Protein AF-A0A0F7ZHA4-F1 (afdb_monomer)

Foldseek 3Di:
DFDWAKEKQFAAAADALPQVVLLVVLVVSVVVCVVVVHPYYDAAFPSRHDDDQVDVSNVVSQQCVQCSLCVVLVHDDDDGHDFDFRKDWDQDPNRDIDIDGDDDPVVRHDDDPPDAFACDPPLETEDEAVVLVDCVNVVSSVLNVHAEYEYRHAQFLCPVDPVQCVVPSNSSVVCVQVSLQVSCLVSLHKYFYHYYAAEQPDDQRADPVRTHFAGQGFIQGHPVGTDQTDGRYGDMGIDTHRSVSSVVSDDPPQVVLQVSLLVVLVVVLVVQVQVCLQVVPLVSNLLQADQFAWEAEPVVRDIFTGSVRVSVVSNVVCVQFVAKGWPDKDWPDDDSFKTKMKTWIKTAGCAQDVVQPDGHRDIWIKIKIKIFTKDFQAPDDQRSDDDPSSSSRIHTRYIYMYMDTDD

Secondary structure (DSSP, 8-state):
-PPEEEEEEEEB---TT-HHHHHHHHHHHHHHHHHTT-SEEE--TTTTT---TTSHHHHHHHHHHHHHHHHHTT----SPPPSS--EEEEE-TT--EEEEE----TTTS---TT------BTTEEE--GGGGG-HHHHHHHHHTT-SEEEEEE--BTTTTHHHHHHH-TTHHHHHHHHHHHHHHHHHTSEEEEEEB-B-TT-SSSB-TTSPBB----EEEETTTEEES---SBSEEEEEEEEHHHHHHTSS-HHHHHHHHHHHHHHHHHHHHHHHHHHHT-HHHHHTTEEEEEEEEETTTTEEEESHHHHHHHHHHHHHH-TT-EEEEEEEEEE-SSEEEEEEEEEE--SS-BGGGTB-TTS-EEEEEEEEEEEEE-SSSS--S--SHHHHHTEEEEEEEEEEEE--

Sequence (407 aa):
MSPQRKIALIQFYTEAGRLEHNFARASSFIRQAAAQGAQLAVLPEYHLSGWEPATPALHVAAHGSALYLEKYRGRRRRKPPPPLANVAYFIGPDGQLLENLWHSERPHLAADVSTPHAAPWSRMAMLVCWDLAFPEAFRELIAGRARLIVVPARWRASDSGAEGSAVGPDCEALFLDSVCVARAFENTCAIVLVNAAASAGSLDATDAQGNKYVGLSQVVIPRQGALGKLGQREGMSVVAVDMGAVEDARPPCKSWSRLENIQHLIQIRNSRLKEASEARDVDALMKWQAADTTFADKVNGTVVSGWDAVRDYYAKIYLAIPTFRILQSETTGYTPEFVVGEFECEAVPGADMPQWGVKKGDVLRMKAVSMFWWRWEGKGEWTGALDDEAVSGWKIYRERAYTMPGL

Structure (mmCIF, N/CA/C/O backbone):
data_AF-A0A0F7ZHA4-F1
#
_entry.id   AF-A0A0F7ZHA4-F1
#
loop_
_atom_site.group_PDB
_atom_site.id
_atom_site.type_symbol
_atom_site.label_atom_id
_atom_site.label_alt_id
_atom_site.label_comp_id
_atom_site.label_asym_id
_atom_site.label_entity_id
_atom_site.label_seq_id
_atom_site.pdbx_PDB_ins_code
_atom_site.Cartn_x
_atom_site.Cartn_y
_atom_site.Cartn_z
_atom_site.occupancy
_atom_site.B_iso_or_equiv
_atom_site.auth_seq_id
_atom_site.auth_comp_id
_atom_site.auth_asym_id
_atom_site.auth_atom_id
_atom_site.pdbx_PDB_model_num
ATOM 1 N N . MET A 1 1 ? -26.753 -7.112 -8.357 1.00 48.88 1 MET A N 1
ATOM 2 C CA . MET A 1 1 ? -26.059 -6.358 -7.293 1.00 48.88 1 MET A CA 1
ATOM 3 C C . MET A 1 1 ? -24.871 -7.189 -6.858 1.00 48.88 1 MET A C 1
ATOM 5 O O . MET A 1 1 ? -25.055 -8.379 -6.620 1.00 48.88 1 MET A O 1
ATOM 9 N N . SER A 1 2 ? -23.674 -6.608 -6.840 1.00 57.28 2 SER A N 1
ATOM 10 C CA . SER A 1 2 ? -22.481 -7.283 -6.324 1.00 57.28 2 SER A CA 1
ATOM 11 C C . SER A 1 2 ? -22.671 -7.627 -4.839 1.00 57.28 2 SER A C 1
ATOM 13 O O . SER A 1 2 ? -23.419 -6.933 -4.144 1.00 57.28 2 SER A O 1
ATOM 15 N N . PRO A 1 3 ? -22.070 -8.718 -4.335 1.00 65.88 3 PRO A N 1
ATOM 16 C CA . PRO A 1 3 ? -22.245 -9.114 -2.944 1.00 65.88 3 PRO A CA 1
ATOM 17 C C . PRO A 1 3 ? -21.660 -8.044 -2.014 1.00 65.88 3 PRO A C 1
ATOM 19 O O . PRO A 1 3 ? -20.456 -7.781 -2.033 1.00 65.88 3 PRO A O 1
ATOM 22 N N . GLN A 1 4 ? -22.520 -7.438 -1.192 1.00 84.56 4 GLN A N 1
ATOM 23 C CA . GLN A 1 4 ? -22.099 -6.517 -0.141 1.00 84.56 4 GLN A CA 1
ATOM 24 C C . GLN A 1 4 ? -21.326 -7.275 0.939 1.00 84.56 4 GLN A C 1
ATOM 26 O O . GLN A 1 4 ? -21.753 -8.344 1.383 1.00 84.56 4 GLN A O 1
ATOM 31 N N . ARG A 1 5 ? -20.208 -6.700 1.389 1.00 88.00 5 ARG A N 1
ATOM 32 C CA . ARG A 1 5 ? -19.462 -7.175 2.553 1.00 88.00 5 ARG A CA 1
ATOM 33 C C . ARG A 1 5 ? -19.783 -6.331 3.773 1.00 88.00 5 ARG A C 1
ATOM 35 O O . ARG A 1 5 ? -19.733 -5.111 3.691 1.00 88.00 5 ARG A O 1
ATOM 42 N N . LYS A 1 6 ? -20.076 -6.954 4.913 1.00 94.00 6 LYS A N 1
ATOM 43 C CA . LYS A 1 6 ? -20.265 -6.227 6.179 1.00 94.00 6 LYS A CA 1
ATOM 44 C C . LYS A 1 6 ? -18.964 -6.192 6.975 1.00 94.00 6 LYS A C 1
ATOM 46 O O . LYS A 1 6 ? -18.441 -7.248 7.330 1.00 94.00 6 LYS A O 1
ATOM 51 N N . ILE A 1 7 ? -18.467 -4.996 7.271 1.00 95.94 7 ILE A N 1
ATOM 52 C CA . ILE A 1 7 ? -17.207 -4.768 7.988 1.00 95.94 7 ILE A CA 1
ATOM 53 C C . ILE A 1 7 ? -17.499 -4.037 9.295 1.00 95.94 7 ILE A C 1
ATOM 55 O O . ILE A 1 7 ? -18.123 -2.980 9.282 1.00 95.94 7 ILE A O 1
ATOM 59 N N . ALA A 1 8 ? -17.050 -4.591 10.415 1.00 98.12 8 ALA A N 1
ATOM 60 C CA . ALA A 1 8 ? -17.148 -3.979 11.728 1.00 98.12 8 ALA A CA 1
ATOM 61 C C . ALA A 1 8 ? -15.870 -3.205 12.066 1.00 98.12 8 ALA A C 1
ATOM 63 O O . ALA A 1 8 ? -14.786 -3.782 12.184 1.00 98.12 8 ALA A O 1
ATOM 64 N N . LEU A 1 9 ? -16.036 -1.899 12.247 1.00 98.44 9 LEU A N 1
ATOM 65 C CA . LEU A 1 9 ? -15.036 -0.973 12.757 1.00 98.44 9 LEU A CA 1
ATOM 66 C C . LEU A 1 9 ? -15.156 -0.944 14.282 1.00 98.44 9 LEU A C 1
ATOM 68 O O . LEU A 1 9 ? -16.107 -0.349 14.791 1.00 98.44 9 LEU A O 1
ATOM 72 N N . ILE A 1 10 ? -14.255 -1.605 15.012 1.00 98.38 10 ILE A N 1
ATOM 73 C CA . ILE A 1 10 ? -14.278 -1.614 16.482 1.00 98.38 10 ILE A CA 1
ATOM 74 C C . ILE A 1 10 ? -13.288 -0.565 16.977 1.00 98.38 10 ILE A C 1
ATOM 76 O O . ILE A 1 10 ? -12.121 -0.852 17.217 1.00 98.38 10 ILE A O 1
ATOM 80 N N . GLN A 1 11 ? -13.758 0.667 17.119 1.00 98.19 11 GLN A N 1
ATOM 81 C CA . GLN A 1 11 ? -12.970 1.756 17.673 1.00 98.19 11 GLN A CA 1
ATOM 82 C C . GLN A 1 11 ? -12.902 1.606 19.195 1.00 98.19 11 GLN A C 1
ATOM 84 O O . GLN A 1 11 ? -13.936 1.646 19.856 1.00 98.19 11 GLN A O 1
ATOM 89 N N . PHE A 1 12 ? -11.706 1.425 19.755 1.00 97.50 12 PHE A N 1
ATOM 90 C CA . PHE A 1 12 ? -11.552 0.839 21.092 1.00 97.50 12 PHE A CA 1
ATOM 91 C C . PHE A 1 12 ? -10.685 1.692 22.026 1.00 97.50 12 PHE A C 1
ATOM 93 O O . PHE A 1 12 ? -9.615 2.162 21.631 1.00 97.50 12 PHE A O 1
ATOM 100 N N . TYR A 1 13 ? -11.126 1.853 23.278 1.00 95.75 13 TYR A N 1
ATOM 101 C CA . TYR A 1 13 ? -10.310 2.411 24.356 1.00 95.75 13 TYR A CA 1
ATOM 102 C C . TYR A 1 13 ? -9.614 1.290 25.122 1.00 95.75 13 TYR A C 1
ATOM 104 O O . TYR A 1 13 ? -10.261 0.390 25.670 1.00 95.75 13 TYR A O 1
ATOM 112 N N . THR A 1 14 ? -8.289 1.383 25.197 1.00 92.81 14 THR A N 1
ATOM 113 C CA . THR A 1 14 ? -7.447 0.355 25.807 1.00 92.81 14 THR A CA 1
ATOM 114 C C . THR A 1 14 ? -6.919 0.812 27.155 1.00 92.81 14 THR A C 1
ATOM 116 O O . THR A 1 14 ? -6.251 1.838 27.244 1.00 92.81 14 THR A O 1
ATOM 119 N N . GLU A 1 15 ? -7.149 0.013 28.194 1.00 90.31 15 GLU A N 1
ATOM 120 C CA . GLU A 1 15 ? -6.533 0.241 29.500 1.00 90.31 15 GLU A CA 1
ATOM 121 C C . GLU A 1 15 ? -5.150 -0.413 29.544 1.00 90.31 15 GLU A C 1
ATOM 123 O O . GLU A 1 15 ? -5.028 -1.639 29.444 1.00 90.31 15 GLU A O 1
ATOM 128 N N . ALA A 1 16 ? -4.096 0.390 29.688 1.00 86.38 16 ALA A N 1
ATOM 129 C CA . ALA A 1 16 ? -2.726 -0.107 29.647 1.00 86.38 16 ALA A CA 1
ATOM 130 C C . ALA A 1 16 ? -2.473 -1.213 30.690 1.00 86.38 16 ALA A C 1
ATOM 132 O O . ALA A 1 16 ? -2.875 -1.125 31.852 1.00 86.38 16 ALA A O 1
ATOM 133 N N . GLY A 1 17 ? -1.844 -2.308 30.255 1.00 84.06 17 GLY A N 1
ATOM 134 C CA . GLY A 1 17 ? -1.498 -3.452 31.109 1.00 84.06 17 GLY A CA 1
ATOM 135 C C . GLY A 1 17 ? -2.671 -4.343 31.557 1.00 84.06 17 GLY A C 1
ATOM 136 O O . GLY A 1 17 ? -2.443 -5.375 32.191 1.00 84.06 17 GLY A O 1
ATOM 137 N N . ARG A 1 18 ? -3.927 -4.023 31.212 1.00 89.81 18 ARG A N 1
ATOM 138 C CA . ARG A 1 18 ? -5.128 -4.781 31.620 1.00 89.81 18 ARG A CA 1
ATOM 139 C C . ARG A 1 18 ? -5.565 -5.825 30.577 1.00 89.81 18 ARG A C 1
ATOM 141 O O . ARG A 1 18 ? -6.709 -5.829 30.130 1.00 89.81 18 ARG A O 1
ATOM 148 N N . LEU A 1 19 ? -4.677 -6.755 30.213 1.00 90.81 19 LEU A N 1
ATOM 149 C CA . LEU A 1 19 ? -4.869 -7.655 29.056 1.00 90.81 19 LEU A CA 1
ATOM 150 C C . LEU A 1 19 ? -6.173 -8.459 29.088 1.00 90.81 19 LEU A C 1
ATOM 152 O O . LEU A 1 19 ? -6.885 -8.484 28.091 1.00 90.81 19 LEU A O 1
ATOM 156 N N . GLU A 1 20 ? -6.503 -9.114 30.206 1.00 93.06 20 GLU A N 1
ATOM 157 C CA . GLU A 1 20 ? -7.724 -9.935 30.290 1.00 93.06 20 GLU A CA 1
ATOM 158 C C . GLU A 1 20 ? -8.987 -9.079 30.157 1.00 93.06 20 GLU A C 1
ATOM 160 O O . GLU A 1 20 ? -9.932 -9.467 29.472 1.00 93.06 20 GLU A O 1
ATOM 165 N N . HIS A 1 21 ? -8.982 -7.888 30.761 1.00 94.19 21 HIS A N 1
ATOM 166 C CA . HIS A 1 21 ? -10.088 -6.941 30.671 1.00 94.19 21 HIS A CA 1
ATOM 167 C C . HIS A 1 21 ? -10.277 -6.449 29.229 1.00 94.19 21 HIS A C 1
ATOM 169 O O . HIS A 1 21 ? -11.379 -6.534 28.682 1.00 94.19 21 HIS A O 1
ATOM 175 N N . ASN A 1 22 ? -9.190 -6.007 28.589 1.00 95.12 22 ASN A N 1
ATOM 176 C CA . ASN A 1 22 ? -9.204 -5.542 27.204 1.00 95.12 22 ASN A CA 1
ATOM 177 C C . ASN A 1 22 ? -9.627 -6.663 26.245 1.00 95.12 22 ASN A C 1
ATOM 179 O O . ASN A 1 22 ? -10.499 -6.462 25.402 1.00 95.12 22 ASN A O 1
ATOM 183 N N . PHE A 1 23 ? -9.085 -7.873 26.419 1.00 95.25 23 PHE A N 1
ATOM 184 C CA . PHE A 1 23 ? -9.460 -9.056 25.645 1.00 95.25 23 PHE A CA 1
ATOM 185 C C . PHE A 1 23 ? -10.948 -9.390 25.776 1.00 95.25 23 PHE A C 1
ATOM 187 O O . PHE A 1 23 ? -11.604 -9.663 24.769 1.00 95.25 23 PHE A O 1
ATOM 194 N N . ALA A 1 24 ? -11.497 -9.375 26.994 1.00 95.94 24 ALA A N 1
ATOM 195 C CA . ALA A 1 24 ? -12.905 -9.679 27.227 1.00 95.94 24 ALA A CA 1
ATOM 196 C C . ALA A 1 24 ? -13.826 -8.667 26.527 1.00 95.94 24 ALA A C 1
ATOM 198 O O . ALA A 1 24 ? -14.806 -9.061 25.888 1.00 95.94 24 ALA A O 1
ATOM 199 N N . ARG A 1 25 ? -13.487 -7.373 26.587 1.00 97.06 25 ARG A N 1
ATOM 200 C CA . ARG A 1 25 ? -14.238 -6.305 25.913 1.00 97.06 25 ARG A CA 1
ATOM 201 C C . ARG A 1 25 ? -14.113 -6.379 24.393 1.00 97.06 25 ARG A C 1
ATOM 203 O O . ARG A 1 25 ? -15.137 -6.379 23.713 1.00 97.06 25 ARG A O 1
ATOM 210 N N . ALA A 1 26 ? -12.904 -6.547 23.861 1.00 96.81 26 ALA A N 1
ATOM 211 C CA . ALA A 1 26 ? -12.676 -6.746 22.430 1.00 96.81 26 ALA A CA 1
ATOM 212 C C . ALA A 1 26 ? -13.431 -7.981 21.902 1.00 96.81 26 ALA A C 1
ATOM 214 O O . ALA A 1 26 ? -14.126 -7.909 20.891 1.00 96.81 26 ALA A O 1
ATOM 215 N N . SER A 1 27 ? -13.392 -9.096 22.639 1.00 95.94 27 SER A N 1
ATOM 216 C CA . SER A 1 27 ? -14.155 -10.309 22.317 1.00 95.94 27 SER A CA 1
ATOM 217 C C . SER A 1 27 ? -15.667 -10.074 22.339 1.00 95.94 27 SER A C 1
ATOM 219 O O . SER A 1 27 ? -16.387 -10.633 21.512 1.00 95.94 27 SER A O 1
ATOM 221 N N . SER A 1 28 ? -16.166 -9.255 23.271 1.00 97.31 28 SER A N 1
ATOM 222 C CA . SER A 1 28 ? -17.578 -8.862 23.315 1.00 97.31 28 SER A CA 1
ATOM 223 C C . SER A 1 28 ? -17.975 -8.087 22.058 1.00 97.31 28 SER A C 1
ATOM 225 O O . SER A 1 28 ? -18.949 -8.462 21.406 1.00 97.31 28 SER A O 1
ATOM 227 N N . PHE A 1 29 ? -17.185 -7.087 21.648 1.00 98.06 29 PHE A N 1
ATOM 228 C CA . PHE A 1 29 ? -17.420 -6.355 20.399 1.00 98.06 29 PHE A CA 1
ATOM 229 C C . PHE A 1 29 ? -17.377 -7.266 19.170 1.00 98.06 29 PHE A C 1
ATOM 231 O O . PHE A 1 29 ? -18.274 -7.192 18.336 1.00 98.06 29 PHE A O 1
ATOM 238 N N . ILE A 1 30 ? -16.413 -8.189 19.079 1.00 95.94 30 ILE A N 1
ATOM 239 C CA . ILE A 1 30 ? -16.347 -9.163 17.976 1.00 95.94 30 ILE A CA 1
ATOM 240 C C . ILE A 1 30 ? -17.624 -10.014 17.912 1.00 95.94 30 ILE A C 1
ATOM 242 O O . ILE A 1 30 ? -18.181 -10.220 16.835 1.00 95.94 30 ILE A O 1
ATOM 246 N N . ARG A 1 31 ? -18.133 -10.493 19.055 1.00 96.31 31 ARG A N 1
ATOM 247 C CA . ARG A 1 31 ? -19.386 -11.268 19.096 1.00 96.31 31 ARG A CA 1
ATOM 248 C C . ARG A 1 31 ? -20.593 -10.425 18.694 1.00 96.31 31 ARG A C 1
ATOM 250 O O . ARG A 1 31 ? -21.458 -10.920 17.977 1.00 96.31 31 ARG A O 1
ATOM 257 N N . GLN A 1 32 ? -20.645 -9.163 19.117 1.00 97.81 32 GLN A N 1
ATOM 258 C CA . GLN A 1 32 ? -21.698 -8.230 18.710 1.00 97.81 32 GLN A CA 1
ATOM 259 C C . GLN A 1 32 ? -21.647 -7.950 17.202 1.00 97.81 32 GLN A C 1
ATOM 261 O O . GLN A 1 32 ? -22.684 -7.975 16.545 1.00 97.81 32 GLN A O 1
ATOM 266 N N . ALA A 1 33 ? -20.454 -7.752 16.638 1.00 96.94 33 ALA A N 1
ATOM 267 C CA . ALA A 1 33 ? -20.243 -7.607 15.201 1.00 96.94 33 ALA A CA 1
ATOM 268 C C . ALA A 1 33 ? -20.738 -8.842 14.435 1.00 96.94 33 ALA A C 1
ATOM 270 O O . ALA A 1 33 ? -21.500 -8.716 13.474 1.00 96.94 33 ALA A O 1
ATOM 271 N N . ALA A 1 34 ? -20.365 -10.041 14.893 1.00 93.44 34 ALA A N 1
ATOM 272 C CA . ALA A 1 34 ? -20.810 -11.299 14.301 1.00 93.44 34 ALA A CA 1
ATOM 273 C C . ALA A 1 34 ? -22.341 -11.452 14.360 1.00 93.44 34 ALA A C 1
ATOM 275 O O . ALA A 1 34 ? -22.955 -11.829 13.364 1.00 93.44 34 ALA A O 1
ATOM 276 N N . ALA A 1 35 ? -22.977 -11.083 15.479 1.00 96.69 35 ALA A N 1
ATOM 277 C CA . ALA A 1 35 ? -24.436 -11.087 15.617 1.00 96.69 35 ALA A CA 1
ATOM 278 C C . ALA A 1 35 ? -25.137 -10.114 14.646 1.00 96.69 35 ALA A C 1
ATOM 280 O O . ALA A 1 35 ? -26.265 -10.364 14.230 1.00 96.69 35 ALA A O 1
ATOM 281 N N . GLN A 1 36 ? -24.462 -9.037 14.233 1.00 96.81 36 GLN A N 1
ATOM 282 C CA . GLN A 1 36 ? -24.934 -8.099 13.201 1.00 96.81 36 GLN A CA 1
ATOM 283 C C . GLN A 1 36 ? -24.613 -8.562 11.760 1.00 96.81 36 GLN A C 1
ATOM 285 O O . GLN A 1 36 ? -24.935 -7.879 10.776 1.00 96.81 36 GLN A O 1
ATOM 290 N N . GLY A 1 37 ? -24.002 -9.741 11.617 1.00 93.56 37 GLY A N 1
ATOM 291 C CA . GLY A 1 37 ? -23.625 -10.344 10.342 1.00 93.56 37 GLY A CA 1
ATOM 292 C C . GLY A 1 37 ? -22.343 -9.770 9.741 1.00 93.56 37 GLY A C 1
ATOM 293 O O . GLY A 1 37 ? -22.164 -9.863 8.528 1.00 93.56 37 GLY A O 1
ATOM 294 N N . ALA A 1 38 ? -21.477 -9.145 10.546 1.00 93.31 38 ALA A N 1
ATOM 295 C CA . ALA A 1 38 ? -20.163 -8.719 10.082 1.00 93.31 38 ALA A CA 1
ATOM 296 C C . ALA A 1 38 ? -19.328 -9.931 9.646 1.00 93.31 38 ALA A C 1
ATOM 298 O O . ALA A 1 38 ? -19.250 -10.940 10.343 1.00 93.31 38 ALA A O 1
ATOM 299 N N . GLN A 1 39 ? -18.695 -9.810 8.484 1.00 90.25 39 GLN A N 1
ATOM 300 C CA . GLN A 1 39 ? -17.812 -10.824 7.901 1.00 90.25 39 GLN A CA 1
ATOM 301 C C . GLN A 1 39 ? -16.338 -10.526 8.183 1.00 90.25 39 GLN A C 1
ATOM 303 O O . GLN A 1 39 ? -15.495 -11.411 8.070 1.00 90.25 39 GLN A O 1
ATOM 308 N N . LEU A 1 40 ? -16.034 -9.280 8.544 1.00 91.25 40 LEU A N 1
ATOM 309 C CA . LEU A 1 40 ? -14.729 -8.827 8.994 1.00 91.25 40 LEU A CA 1
ATOM 310 C C . LEU A 1 40 ? -14.940 -7.935 10.217 1.00 91.25 40 LEU A C 1
ATOM 312 O O . LEU A 1 40 ? -15.748 -7.013 10.158 1.00 91.25 40 LEU A O 1
ATOM 316 N N . ALA A 1 41 ? -14.219 -8.196 11.301 1.00 95.19 41 ALA A N 1
ATOM 317 C CA . ALA A 1 41 ? -14.134 -7.317 12.461 1.00 95.19 41 ALA A CA 1
ATOM 318 C C . ALA A 1 41 ? -12.680 -6.889 12.625 1.00 95.19 41 ALA A C 1
ATOM 320 O O . ALA A 1 41 ? -11.784 -7.732 12.624 1.00 95.19 41 ALA A O 1
ATOM 321 N N . VAL A 1 42 ? -12.458 -5.585 12.740 1.00 96.12 42 VAL A N 1
ATOM 322 C CA . VAL A 1 42 ? -11.122 -5.004 12.859 1.00 96.12 42 VAL A CA 1
ATOM 323 C C . VAL A 1 42 ? -11.028 -4.295 14.201 1.00 96.12 42 VAL A C 1
ATOM 325 O O . VAL A 1 42 ? -11.943 -3.564 14.577 1.00 96.12 42 VAL A O 1
ATOM 328 N N . LEU A 1 43 ? -9.934 -4.549 14.914 1.00 97.00 43 LEU A N 1
ATOM 329 C CA . LEU A 1 43 ? -9.568 -3.907 16.174 1.00 97.00 43 LEU A CA 1
ATOM 330 C C . LEU A 1 43 ? -8.391 -2.951 15.937 1.00 97.00 43 LEU A C 1
ATOM 332 O O . LEU A 1 43 ? -7.667 -3.150 14.960 1.00 97.00 43 LEU A O 1
ATOM 336 N N . PRO A 1 44 ? -8.181 -1.944 16.800 1.00 96.19 44 PRO A N 1
ATOM 337 C CA . PRO A 1 44 ? -7.071 -1.018 16.646 1.00 96.19 44 PRO A CA 1
ATOM 338 C C . PRO A 1 44 ? -5.725 -1.663 16.964 1.00 96.19 44 PRO A C 1
ATOM 340 O O . PRO A 1 44 ? -5.638 -2.710 17.610 1.00 96.19 44 PRO A O 1
ATOM 343 N N . GLU A 1 45 ? -4.662 -0.978 16.568 1.00 91.50 45 GLU A N 1
ATOM 344 C CA . GLU A 1 45 ? -3.313 -1.269 17.040 1.00 91.50 45 GLU A CA 1
ATOM 345 C C . GLU A 1 45 ? -3.253 -1.169 18.578 1.00 91.50 45 GLU A C 1
ATOM 347 O O . GLU A 1 45 ? -3.927 -0.342 19.199 1.00 91.50 45 GLU A O 1
ATOM 352 N N . TYR A 1 46 ? -2.461 -2.041 19.206 1.00 90.00 46 TYR A N 1
ATOM 353 C CA . TYR A 1 46 ? -2.298 -2.116 20.663 1.00 90.00 46 TYR A CA 1
ATOM 354 C C . TYR A 1 46 ? -3.576 -2.342 21.486 1.00 90.00 46 TYR A C 1
ATOM 356 O O . TYR A 1 46 ? -3.525 -2.178 22.705 1.00 90.00 46 TYR A O 1
ATOM 364 N N . HIS A 1 47 ? -4.690 -2.799 20.898 1.00 93.44 47 HIS A N 1
ATOM 365 C CA . HIS A 1 47 ? -5.969 -2.990 21.609 1.00 93.44 47 HIS A CA 1
ATOM 366 C C . HIS A 1 47 ? -5.892 -3.894 22.847 1.00 93.44 47 HIS A C 1
ATOM 368 O O . HIS A 1 47 ? -6.751 -3.831 23.724 1.00 93.44 47 HIS A O 1
ATOM 374 N N . LEU A 1 48 ? -4.904 -4.791 22.899 1.00 91.06 48 LEU A N 1
ATOM 375 C CA . LEU A 1 48 ? -4.737 -5.743 23.991 1.00 91.06 48 LEU A CA 1
ATOM 376 C C . LEU A 1 48 ? -3.938 -5.154 25.162 1.00 91.06 48 LEU A C 1
ATOM 378 O O . LEU A 1 48 ? -4.341 -5.301 26.317 1.00 91.06 48 LEU A O 1
ATOM 382 N N . SER A 1 49 ? -2.793 -4.532 24.880 1.00 88.12 49 SER A N 1
ATOM 383 C CA . SER A 1 49 ? -1.817 -4.103 25.890 1.00 88.12 49 SER A CA 1
ATOM 384 C C . SER A 1 49 ? -1.870 -2.614 26.214 1.00 88.12 49 SER A C 1
ATOM 386 O O . SER A 1 49 ? -1.443 -2.225 27.300 1.00 88.12 49 SER A O 1
ATOM 388 N N . GLY A 1 50 ? -2.358 -1.794 25.282 1.00 86.25 50 GLY A N 1
ATOM 389 C CA . GLY A 1 50 ? -2.070 -0.365 25.228 1.00 86.25 50 GLY A CA 1
ATOM 390 C C . GLY A 1 50 ? -0.618 -0.104 24.814 1.00 86.25 50 GLY A C 1
ATOM 391 O O . GLY A 1 50 ? 0.153 -1.042 24.587 1.00 86.25 50 GLY A O 1
ATOM 392 N N . TRP A 1 51 ? -0.250 1.175 24.737 1.00 83.25 51 TRP A N 1
ATOM 393 C CA . TRP A 1 51 ? 1.123 1.604 24.469 1.00 83.25 51 TRP A CA 1
ATOM 394 C C . TRP A 1 51 ? 1.581 2.639 25.498 1.00 83.25 51 TRP A C 1
ATOM 396 O O . TRP A 1 51 ? 1.209 3.817 25.435 1.00 83.25 51 TRP A O 1
ATOM 406 N N . GLU A 1 52 ? 2.387 2.148 26.442 1.00 80.81 52 GLU A N 1
ATOM 407 C CA . GLU A 1 52 ? 3.056 2.894 27.513 1.00 80.81 52 GLU A CA 1
ATOM 408 C C . GLU A 1 52 ? 4.513 2.403 27.642 1.00 80.81 52 GLU A C 1
ATOM 410 O O . GLU A 1 52 ? 4.841 1.637 28.556 1.00 80.81 52 GLU A O 1
ATOM 415 N N . PRO A 1 53 ? 5.405 2.806 26.720 1.00 74.56 53 PRO A N 1
ATOM 416 C CA . PRO A 1 53 ? 6.752 2.238 26.597 1.00 74.56 53 PRO A CA 1
ATOM 417 C C . PRO A 1 53 ? 7.666 2.521 27.788 1.00 74.56 53 PRO A C 1
ATOM 419 O O . PRO A 1 53 ? 8.631 1.799 28.014 1.00 74.56 53 PRO A O 1
ATOM 422 N N . ALA A 1 54 ? 7.350 3.545 28.581 1.00 76.81 54 ALA A N 1
ATOM 423 C CA . ALA A 1 54 ? 8.085 3.875 29.796 1.00 76.81 54 ALA A CA 1
ATOM 424 C C . ALA A 1 54 ? 7.790 2.919 30.970 1.00 76.81 54 ALA A C 1
ATOM 426 O O . ALA A 1 54 ? 8.402 3.048 32.029 1.00 76.81 54 ALA A O 1
ATOM 427 N N . THR A 1 55 ? 6.849 1.977 30.820 1.00 75.19 55 THR A N 1
ATOM 428 C CA . THR A 1 55 ? 6.413 1.098 31.911 1.00 75.19 55 THR A CA 1
ATOM 429 C C . THR A 1 55 ? 6.855 -0.356 31.695 1.00 75.19 55 THR A C 1
ATOM 431 O O . THR A 1 55 ? 6.746 -0.886 30.586 1.00 75.19 55 THR A O 1
ATOM 434 N N . PRO A 1 56 ? 7.259 -1.083 32.758 1.00 76.19 56 PRO A N 1
ATOM 435 C CA . PRO A 1 56 ? 7.501 -2.528 32.671 1.00 76.19 56 PRO A CA 1
ATOM 436 C C . PRO A 1 56 ? 6.260 -3.329 32.245 1.00 76.19 56 PRO A C 1
ATOM 438 O O . PRO A 1 56 ? 6.380 -4.451 31.749 1.00 76.19 56 PRO A O 1
ATOM 441 N N . ALA A 1 57 ? 5.064 -2.757 32.429 1.00 74.38 57 ALA A N 1
ATOM 442 C CA . ALA A 1 57 ? 3.795 -3.383 32.089 1.00 74.38 57 ALA A CA 1
ATOM 443 C C . ALA A 1 57 ? 3.699 -3.729 30.597 1.00 74.38 57 ALA A C 1
ATOM 445 O O . ALA A 1 57 ? 3.159 -4.784 30.270 1.00 74.38 57 ALA A O 1
ATOM 446 N N . LEU A 1 58 ? 4.273 -2.911 29.706 1.00 78.19 58 LEU A N 1
ATOM 447 C CA . LEU A 1 58 ? 4.287 -3.191 28.270 1.00 78.19 58 LEU A CA 1
ATOM 448 C C . LEU A 1 58 ? 5.093 -4.455 27.935 1.00 78.19 58 LEU A C 1
ATOM 450 O O . LEU A 1 58 ? 4.628 -5.301 27.176 1.00 78.19 58 LEU A O 1
ATOM 454 N N . HIS A 1 59 ? 6.272 -4.631 28.535 1.00 75.56 59 HIS A N 1
ATOM 455 C CA . HIS A 1 59 ? 7.094 -5.824 28.310 1.00 75.56 59 HIS A CA 1
ATOM 456 C C . HIS A 1 59 ? 6.399 -7.091 28.823 1.00 75.56 59 HIS A C 1
ATOM 458 O O . HIS A 1 59 ? 6.334 -8.103 28.121 1.00 75.56 59 HIS A O 1
ATOM 464 N N . VAL A 1 60 ? 5.815 -7.027 30.024 1.00 76.94 60 VAL A N 1
ATOM 465 C CA . VAL A 1 60 ? 5.029 -8.135 30.595 1.00 76.94 60 VAL A CA 1
ATOM 466 C C . VAL A 1 60 ? 3.821 -8.457 29.708 1.00 76.94 60 VAL A C 1
ATOM 468 O O . VAL A 1 60 ? 3.545 -9.627 29.429 1.00 76.94 60 VAL A O 1
ATOM 471 N N . ALA A 1 61 ? 3.132 -7.427 29.215 1.00 77.81 61 ALA A N 1
ATOM 472 C CA . ALA A 1 61 ? 2.010 -7.556 28.297 1.00 77.81 61 ALA A CA 1
ATOM 473 C C . ALA A 1 61 ? 2.410 -8.239 26.983 1.00 77.81 61 ALA A C 1
ATOM 475 O O . ALA A 1 61 ? 1.748 -9.185 26.549 1.00 77.81 61 ALA A O 1
ATOM 476 N N . ALA A 1 62 ? 3.513 -7.803 26.375 1.00 76.75 62 ALA A N 1
ATOM 477 C CA . ALA A 1 62 ? 4.020 -8.359 25.129 1.00 76.75 62 ALA A CA 1
ATOM 478 C C . ALA A 1 62 ? 4.331 -9.856 25.263 1.00 76.75 62 ALA A C 1
ATOM 480 O O . ALA A 1 62 ? 3.889 -10.647 24.430 1.00 76.75 62 ALA A O 1
ATOM 481 N N . HIS A 1 63 ? 4.974 -10.282 26.357 1.00 75.94 63 HIS A N 1
ATOM 482 C CA . HIS A 1 63 ? 5.207 -11.706 26.628 1.00 75.94 63 HIS A CA 1
ATOM 483 C C . HIS A 1 63 ? 3.912 -12.512 26.825 1.00 75.94 63 HIS A C 1
ATOM 485 O O . HIS A 1 63 ? 3.850 -13.690 26.462 1.00 75.94 63 HIS A O 1
ATOM 491 N N . GLY A 1 64 ? 2.870 -11.890 27.386 1.00 77.19 64 GLY A N 1
ATOM 492 C CA . GLY A 1 64 ? 1.555 -12.504 27.575 1.00 77.19 64 GLY A CA 1
ATOM 493 C C . GLY A 1 64 ? 0.695 -12.568 26.307 1.00 77.19 64 GLY A C 1
ATOM 494 O O . GLY A 1 64 ? -0.202 -13.408 26.229 1.00 77.19 64 GLY A O 1
ATOM 495 N N . SER A 1 65 ? 0.963 -11.723 25.307 1.00 80.00 65 SER A N 1
ATOM 496 C CA . SER A 1 65 ? 0.117 -11.531 24.116 1.00 80.00 65 SER A CA 1
ATOM 497 C C . SER A 1 65 ? -0.140 -12.817 23.315 1.00 80.00 65 SER A C 1
ATOM 499 O O . SER A 1 65 ? -1.274 -13.073 22.905 1.00 80.00 65 SER A O 1
ATOM 501 N N . ALA A 1 66 ? 0.865 -13.692 23.189 1.00 80.25 66 ALA A N 1
ATOM 502 C CA . ALA A 1 66 ? 0.761 -14.964 22.472 1.00 80.25 66 ALA A CA 1
ATOM 503 C C . ALA A 1 66 ? -0.330 -15.892 23.043 1.00 80.25 66 ALA A C 1
ATOM 505 O O . ALA A 1 66 ? -0.946 -16.661 22.306 1.00 80.25 66 ALA A O 1
ATOM 506 N N . LEU A 1 67 ? -0.610 -15.817 24.351 1.00 84.69 67 LEU A N 1
ATOM 507 C CA . LEU A 1 67 ? -1.709 -16.568 24.964 1.00 84.69 67 LEU A CA 1
ATOM 508 C C . LEU A 1 67 ? -3.068 -16.082 24.447 1.00 84.69 67 LEU A C 1
ATOM 510 O O . LEU A 1 67 ? -3.953 -16.892 24.178 1.00 84.69 67 LEU A O 1
ATOM 514 N N . TYR A 1 68 ? -3.237 -14.769 24.318 1.00 86.31 68 TYR A N 1
ATOM 515 C CA . TYR A 1 68 ? -4.488 -14.156 23.881 1.00 86.31 68 TYR A CA 1
ATOM 516 C C . TYR A 1 68 ? -4.722 -14.328 22.384 1.00 86.31 68 TYR A C 1
ATOM 518 O O . TYR A 1 68 ? -5.867 -14.519 21.981 1.00 86.31 68 TYR A O 1
ATOM 526 N N . LEU A 1 69 ? -3.660 -14.361 21.573 1.00 85.06 69 LEU A N 1
ATOM 527 C CA . LEU A 1 69 ? -3.758 -14.747 20.165 1.00 85.06 69 LEU A CA 1
ATOM 528 C C . LEU A 1 69 ? -4.391 -16.139 20.018 1.00 85.06 69 LEU A C 1
ATOM 530 O O . LEU A 1 69 ? -5.344 -16.317 19.265 1.00 85.06 69 LEU A O 1
ATOM 534 N N . GLU A 1 70 ? -3.942 -17.116 20.807 1.00 84.19 70 GLU A N 1
ATOM 535 C CA . GLU A 1 70 ? -4.535 -18.460 20.806 1.00 84.19 70 GLU A CA 1
ATOM 536 C C . GLU A 1 70 ? -5.979 -18.471 21.327 1.00 84.19 70 GLU A C 1
ATOM 538 O O . GLU A 1 70 ? -6.815 -19.204 20.792 1.00 84.19 70 GLU A O 1
ATOM 543 N N . LYS A 1 71 ? -6.309 -17.619 22.311 1.00 86.25 71 LYS A N 1
ATOM 544 C CA . LYS A 1 71 ? -7.698 -17.436 22.759 1.00 86.25 71 LYS A CA 1
ATOM 545 C C . LYS A 1 71 ? -8.590 -16.904 21.631 1.00 86.25 71 LYS A C 1
ATOM 547 O O . LYS A 1 71 ? -9.681 -17.439 21.454 1.00 86.25 71 LYS A O 1
ATOM 552 N N . TYR A 1 72 ? -8.133 -15.924 20.844 1.00 86.50 72 TYR A N 1
ATOM 553 C CA . TYR A 1 72 ? -8.873 -15.443 19.667 1.00 86.50 72 TYR A CA 1
ATOM 554 C C . TYR A 1 72 ? -9.074 -16.542 18.614 1.00 86.50 72 TYR A C 1
ATOM 556 O O . TYR A 1 72 ? -10.112 -16.585 17.963 1.00 86.50 72 TYR A O 1
ATOM 564 N N . ARG A 1 73 ? -8.122 -17.473 18.488 1.00 83.12 73 ARG A N 1
ATOM 565 C CA . ARG A 1 73 ? -8.208 -18.627 17.576 1.00 83.12 73 ARG A CA 1
ATOM 566 C C . ARG A 1 73 ? -9.051 -19.789 18.109 1.00 83.12 73 ARG A C 1
ATOM 568 O O . ARG A 1 73 ? -9.249 -20.765 17.389 1.00 83.12 73 ARG A O 1
ATOM 575 N N . GLY A 1 74 ? -9.477 -19.743 19.373 1.00 76.44 74 GLY A N 1
ATOM 576 C CA . GLY A 1 74 ? -10.174 -20.849 20.033 1.00 76.44 74 GLY A CA 1
ATOM 577 C C . GLY A 1 74 ? -9.301 -22.086 20.294 1.00 76.44 74 GLY A C 1
ATOM 578 O O . GLY A 1 74 ? -9.829 -23.193 20.386 1.00 76.44 74 GLY A O 1
ATOM 579 N N . ARG A 1 75 ? -7.971 -21.937 20.402 1.00 70.44 75 ARG A N 1
ATOM 580 C CA . ARG A 1 75 ? -7.018 -23.051 20.592 1.00 70.44 75 ARG A CA 1
ATOM 581 C C . ARG A 1 75 ? -6.292 -22.970 21.940 1.00 70.44 75 ARG A C 1
ATOM 583 O O . ARG A 1 75 ? -6.183 -21.911 22.553 1.00 70.44 75 ARG A O 1
ATOM 590 N N . ARG A 1 76 ? -5.779 -24.114 22.418 1.00 52.75 76 ARG A N 1
ATOM 591 C CA . ARG A 1 76 ? -4.829 -24.190 23.545 1.00 52.75 76 ARG A CA 1
ATOM 592 C C . ARG A 1 76 ? -3.408 -24.385 22.984 1.00 52.75 76 ARG A C 1
ATOM 594 O O . ARG A 1 76 ? -3.189 -25.233 22.127 1.00 52.75 76 ARG A O 1
ATOM 601 N N . ARG A 1 77 ? -2.493 -23.538 23.460 1.00 56.22 77 ARG A N 1
ATOM 602 C CA . ARG A 1 77 ? -1.152 -23.159 22.957 1.00 56.22 77 ARG A CA 1
ATOM 603 C C . ARG A 1 77 ? -0.237 -24.272 22.393 1.00 56.22 77 ARG A C 1
ATOM 605 O O . ARG A 1 77 ? -0.210 -25.376 22.928 1.00 56.22 77 ARG A O 1
ATOM 612 N N . ARG A 1 78 ? 0.645 -23.928 21.424 1.00 46.69 78 ARG A N 1
ATOM 613 C CA . ARG A 1 78 ? 1.803 -24.776 21.020 1.00 46.69 78 ARG A CA 1
ATOM 614 C C . ARG A 1 78 ? 3.173 -24.107 20.744 1.00 46.69 78 ARG A C 1
ATOM 616 O O . ARG A 1 78 ? 4.084 -24.840 20.370 1.00 46.69 78 ARG A O 1
ATOM 623 N N . LYS A 1 79 ? 3.394 -22.789 20.919 1.00 50.34 79 LYS A N 1
ATOM 624 C CA . LYS A 1 79 ? 4.724 -22.166 20.651 1.00 50.34 79 LYS A CA 1
ATOM 625 C C . LYS A 1 79 ? 5.183 -21.093 21.671 1.00 50.34 79 LYS A C 1
ATOM 627 O O . LYS A 1 79 ? 4.341 -20.540 22.391 1.00 50.34 79 LYS A O 1
ATOM 632 N N . PRO A 1 80 ? 6.508 -20.855 21.814 1.00 50.91 80 PRO A N 1
ATOM 633 C CA . PRO A 1 80 ? 7.082 -19.740 22.586 1.00 50.91 80 PRO A CA 1
ATOM 634 C C . PRO A 1 80 ? 6.800 -18.376 21.923 1.00 50.91 80 PRO A C 1
ATOM 636 O O . PRO A 1 80 ? 6.536 -18.353 20.722 1.00 50.91 80 PRO A O 1
ATOM 639 N N . PRO A 1 81 ? 6.797 -17.264 22.687 1.00 52.25 81 PRO A N 1
ATOM 640 C CA . PRO A 1 81 ? 6.544 -15.936 22.134 1.00 52.25 81 PRO A CA 1
ATOM 641 C C . PRO A 1 81 ? 7.722 -15.464 21.256 1.00 52.25 81 PRO A C 1
ATOM 643 O O . PRO A 1 81 ? 8.871 -15.749 21.604 1.00 52.25 81 PRO A O 1
ATOM 646 N N . PRO A 1 82 ? 7.457 -14.758 20.142 1.00 53.06 82 PRO A N 1
ATOM 647 C CA . PRO A 1 82 ? 8.494 -14.099 19.347 1.00 53.06 82 PRO A CA 1
ATOM 648 C C . PRO A 1 82 ? 9.130 -12.912 20.107 1.00 53.06 82 PRO A C 1
ATOM 650 O O . PRO A 1 82 ? 8.627 -12.525 21.170 1.00 53.06 82 PRO A O 1
ATOM 653 N N . PRO A 1 83 ? 10.241 -12.334 19.602 1.00 59.38 83 PRO A N 1
ATOM 654 C CA . PRO A 1 83 ? 10.769 -11.058 20.094 1.00 59.38 83 PRO A CA 1
ATOM 655 C C . PRO A 1 83 ? 9.716 -9.933 20.042 1.00 59.38 83 PRO A C 1
ATOM 657 O O . PRO A 1 83 ? 8.742 -10.016 19.297 1.00 59.38 83 PRO A O 1
ATOM 660 N N . LEU A 1 84 ? 9.908 -8.884 20.855 1.00 63.31 84 LEU A N 1
ATOM 661 C CA . LEU A 1 84 ? 9.033 -7.704 20.897 1.00 63.31 84 LEU A CA 1
ATOM 662 C C . LEU A 1 84 ? 8.980 -7.021 19.521 1.00 63.31 84 LEU A C 1
ATOM 664 O O . LEU A 1 84 ? 9.958 -6.415 19.080 1.00 63.31 84 LEU A O 1
ATOM 668 N N . ALA A 1 85 ? 7.819 -7.115 18.881 1.00 65.50 85 ALA A N 1
ATOM 669 C CA . ALA A 1 85 ? 7.506 -6.507 17.597 1.00 65.50 85 ALA A CA 1
ATOM 670 C C . ALA A 1 85 ? 6.070 -5.966 17.619 1.00 65.50 85 ALA A C 1
ATOM 672 O O . ALA A 1 85 ? 5.211 -6.493 18.334 1.00 65.50 85 ALA A O 1
ATOM 673 N N . ASN A 1 86 ? 5.816 -4.929 16.824 1.00 68.75 86 ASN A N 1
ATOM 674 C CA . ASN A 1 86 ? 4.468 -4.466 16.531 1.00 68.75 86 ASN A CA 1
ATOM 675 C C . ASN A 1 86 ? 3.919 -5.330 15.396 1.00 68.75 86 ASN A C 1
ATOM 677 O O . ASN A 1 86 ? 4.416 -5.281 14.271 1.00 68.75 86 ASN A O 1
ATOM 681 N N . VAL A 1 87 ? 2.970 -6.200 15.732 1.00 72.94 87 VAL A N 1
ATOM 682 C CA . VAL A 1 87 ? 2.469 -7.233 14.825 1.00 72.94 87 VAL A CA 1
ATOM 683 C C . VAL A 1 87 ? 0.961 -7.161 14.774 1.00 72.94 87 VAL A C 1
ATOM 685 O O . VAL A 1 87 ? 0.292 -7.201 15.812 1.00 72.94 87 VAL A O 1
ATOM 688 N N . ALA A 1 88 ? 0.427 -7.152 13.560 1.00 77.19 88 ALA A N 1
ATOM 689 C CA . ALA A 1 88 ? -0.991 -7.313 13.324 1.00 77.19 88 ALA A CA 1
ATOM 690 C C . ALA A 1 88 ? -1.264 -8.671 12.657 1.00 77.19 88 ALA A C 1
ATOM 692 O O . ALA A 1 88 ? -0.503 -9.151 11.814 1.00 77.19 88 ALA A O 1
ATOM 693 N N . TYR A 1 89 ? -2.354 -9.315 13.077 1.00 80.31 89 TYR A N 1
ATOM 694 C CA . TYR A 1 89 ? -2.710 -10.669 12.660 1.00 80.31 89 TYR A CA 1
ATOM 695 C C . TYR A 1 89 ? -4.050 -10.663 11.928 1.00 80.31 89 TYR A C 1
ATOM 697 O O . TYR A 1 89 ? -5.058 -10.197 12.463 1.00 80.31 89 TYR A O 1
ATOM 705 N N . PHE A 1 90 ? -4.098 -11.276 10.749 1.00 78.81 90 PHE A N 1
ATOM 706 C CA . PHE A 1 90 ? -5.347 -11.774 10.186 1.00 78.81 90 PHE A CA 1
ATOM 707 C C . PHE A 1 90 ? -5.665 -13.136 10.796 1.00 78.81 90 PHE A C 1
ATOM 709 O O . PHE A 1 90 ? -4.858 -14.064 10.720 1.00 78.81 90 PHE A O 1
ATOM 716 N N . ILE A 1 91 ? -6.864 -13.264 11.364 1.00 81.00 91 ILE A N 1
ATOM 717 C CA . ILE A 1 91 ? -7.384 -14.530 11.881 1.00 81.00 91 ILE A CA 1
ATOM 718 C C . ILE A 1 91 ? -8.529 -14.976 10.977 1.00 81.00 91 ILE A C 1
ATOM 720 O O . ILE A 1 91 ? -9.555 -14.304 10.875 1.00 81.00 91 ILE A O 1
ATOM 724 N N . GLY A 1 92 ? -8.340 -16.112 10.315 1.00 72.44 92 GLY A N 1
ATOM 725 C CA . GLY A 1 92 ? -9.352 -16.723 9.466 1.00 72.44 92 GLY A CA 1
ATOM 726 C C . GLY A 1 92 ? -10.560 -17.267 10.217 1.00 72.44 92 GLY A C 1
ATOM 727 O O . GLY A 1 92 ? -10.464 -17.542 11.415 1.00 72.44 92 GLY A O 1
ATOM 728 N N . PRO A 1 93 ? -11.670 -17.554 9.509 1.00 72.31 93 PRO A N 1
ATOM 729 C CA . PRO A 1 93 ? -12.831 -18.224 10.100 1.00 72.31 93 PRO A CA 1
ATOM 730 C C . PRO A 1 93 ? -12.509 -19.629 10.644 1.00 72.31 93 PRO A C 1
ATOM 732 O O . PRO A 1 93 ? -13.214 -20.131 11.513 1.00 72.31 93 PRO A O 1
ATOM 735 N N . ASP A 1 94 ? -11.437 -20.259 10.163 1.00 74.81 94 ASP A N 1
ATOM 736 C CA . ASP A 1 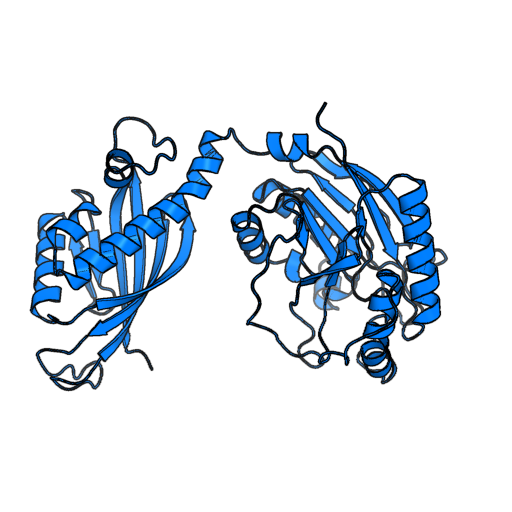94 ? -10.909 -21.552 10.616 1.00 74.81 94 ASP A CA 1
ATOM 737 C C . ASP A 1 94 ? -9.737 -21.423 11.618 1.00 74.81 94 ASP A C 1
ATOM 739 O O . ASP A 1 94 ? -9.134 -22.417 12.048 1.00 74.81 94 ASP A O 1
ATOM 743 N N . GLY A 1 95 ? -9.394 -20.188 11.997 1.00 66.62 95 GLY A N 1
ATOM 744 C CA . GLY A 1 95 ? -8.296 -19.867 12.900 1.00 66.62 95 GLY A CA 1
ATOM 745 C C . GLY A 1 95 ? -6.898 -19.970 12.279 1.00 66.62 95 GLY A C 1
ATOM 746 O O . GLY A 1 95 ? -5.917 -20.044 13.038 1.00 66.62 95 GLY A O 1
ATOM 747 N N . GLN A 1 96 ? -6.758 -20.006 10.944 1.00 69.50 96 GLN A N 1
ATOM 748 C CA . GLN A 1 96 ? -5.444 -19.790 10.320 1.00 69.50 96 GLN A CA 1
ATOM 749 C C . GLN A 1 96 ? -4.975 -18.349 10.551 1.00 69.50 96 GLN A C 1
ATOM 751 O O . GLN A 1 96 ? -5.786 -17.427 10.643 1.00 69.50 96 GLN A O 1
ATOM 756 N N . LEU A 1 97 ? -3.659 -18.191 10.688 1.00 68.62 97 LEU A N 1
ATOM 757 C CA . LEU A 1 97 ? -3.006 -16.913 10.939 1.00 68.62 97 LEU A CA 1
ATOM 758 C C . LEU A 1 97 ? -2.235 -16.473 9.711 1.00 68.62 97 LEU A C 1
ATOM 760 O O . LEU A 1 97 ? -1.532 -17.281 9.105 1.00 68.62 97 LEU A O 1
ATOM 764 N N . LEU A 1 98 ? -2.328 -15.183 9.424 1.00 61.19 98 LEU A N 1
ATOM 765 C CA . LEU A 1 98 ? -1.438 -14.487 8.512 1.00 61.19 98 LEU A CA 1
ATOM 766 C C . LEU A 1 98 ? -0.927 -13.249 9.242 1.00 61.19 98 LEU A C 1
ATOM 768 O O . LEU A 1 98 ? -1.707 -12.516 9.850 1.00 61.19 98 LEU A O 1
ATOM 772 N N . GLU A 1 99 ? 0.386 -13.083 9.243 1.00 61.12 99 GLU A N 1
ATOM 773 C CA . GLU A 1 99 ? 1.096 -12.070 10.021 1.00 61.12 99 GLU A CA 1
ATOM 774 C C . GLU A 1 99 ? 1.540 -10.956 9.076 1.00 61.12 99 GLU A C 1
ATOM 776 O O . GLU A 1 99 ? 1.969 -11.239 7.957 1.00 61.12 99 GLU A O 1
ATOM 781 N N . ASN A 1 100 ? 1.426 -9.702 9.512 1.00 56.34 100 ASN A N 1
ATOM 782 C CA . ASN A 1 100 ? 2.124 -8.591 8.876 1.00 56.34 100 ASN A CA 1
ATOM 783 C C . ASN A 1 100 ? 2.928 -7.828 9.938 1.00 56.34 100 ASN A C 1
ATOM 785 O O . ASN A 1 100 ? 2.411 -7.529 11.019 1.00 56.34 100 ASN A O 1
ATOM 789 N N . LEU A 1 101 ? 4.198 -7.573 9.632 1.00 47.59 101 LEU A N 1
ATOM 790 C CA . LEU A 1 101 ? 5.221 -7.053 10.541 1.00 47.59 101 LEU A CA 1
ATOM 791 C C . LEU A 1 101 ? 5.762 -5.745 9.954 1.00 47.59 101 LEU A C 1
ATOM 793 O O . LEU A 1 101 ? 6.377 -5.819 8.897 1.00 47.59 101 LEU A O 1
ATOM 797 N N . TRP A 1 102 ? 5.574 -4.574 10.589 1.00 50.50 102 TRP A N 1
ATOM 798 C CA . TRP A 1 102 ? 6.312 -3.355 10.186 1.00 50.50 102 TRP A CA 1
ATOM 799 C C . TRP A 1 102 ? 6.302 -2.173 11.198 1.00 50.50 102 TRP A C 1
ATOM 801 O O . TRP A 1 102 ? 5.568 -2.190 12.180 1.00 50.50 102 TRP A O 1
ATOM 811 N N . HIS A 1 103 ? 7.198 -1.190 10.978 1.00 52.53 103 HIS A N 1
ATOM 812 C CA . HIS A 1 103 ? 7.734 -0.116 11.864 1.00 52.53 103 HIS A CA 1
ATOM 813 C C . HIS A 1 103 ? 6.782 1.069 12.207 1.00 52.53 103 HIS A C 1
ATOM 815 O O . HIS A 1 103 ? 5.897 1.357 11.424 1.00 52.53 103 HIS A O 1
ATOM 821 N N . SER A 1 104 ? 6.892 1.864 13.301 1.00 33.78 104 SER A N 1
ATOM 822 C CA . SER A 1 104 ? 8.061 2.560 13.893 1.00 33.78 104 SER A CA 1
ATOM 823 C C . SER A 1 104 ? 7.931 2.956 15.394 1.00 33.78 104 SER A C 1
ATOM 825 O O . SER A 1 104 ? 7.284 3.946 15.718 1.00 33.78 104 SER A O 1
ATOM 827 N N . GLU A 1 105 ? 8.688 2.300 16.290 1.00 49.97 105 GLU A N 1
ATOM 828 C CA . GLU A 1 105 ? 8.973 2.712 17.693 1.00 49.97 105 GLU A CA 1
ATOM 829 C C . GLU A 1 105 ? 10.434 2.369 18.049 1.00 49.97 105 GLU A C 1
ATOM 831 O O . GLU A 1 105 ? 10.748 1.538 18.905 1.00 49.97 105 GLU A O 1
ATOM 836 N N . ARG A 1 106 ? 11.355 2.991 17.307 1.00 42.09 106 ARG A N 1
ATOM 837 C CA . ARG A 1 106 ? 12.777 2.617 17.175 1.00 42.09 106 ARG A CA 1
ATOM 838 C C . ARG A 1 106 ? 13.607 2.434 18.466 1.00 42.09 106 ARG A C 1
ATOM 840 O O . ARG A 1 106 ? 14.613 1.737 18.364 1.00 42.09 106 ARG A O 1
ATOM 847 N N . PRO A 1 107 ? 13.257 2.975 19.653 1.00 51.56 107 PRO A N 1
ATOM 848 C CA . PRO A 1 107 ? 13.972 2.636 20.888 1.00 51.56 107 PRO A CA 1
ATOM 849 C C . PRO A 1 107 ? 13.528 1.312 21.533 1.00 51.56 107 PRO A C 1
ATOM 851 O O . PRO A 1 107 ? 14.246 0.792 22.384 1.00 51.56 107 PRO A O 1
ATOM 854 N N . HIS A 1 108 ? 12.345 0.789 21.187 1.00 44.47 108 HIS A N 1
ATOM 855 C CA . HIS A 1 108 ? 11.658 -0.247 21.973 1.00 44.47 108 HIS A CA 1
ATOM 856 C C . HIS A 1 108 ? 11.353 -1.538 21.200 1.00 44.47 108 HIS A C 1
ATOM 858 O O . HIS A 1 108 ? 11.152 -2.575 21.832 1.00 44.47 108 HIS A O 1
ATOM 864 N N . LEU A 1 109 ? 11.336 -1.495 19.862 1.00 47.88 109 LEU A N 1
ATOM 865 C CA . LEU A 1 109 ? 10.984 -2.629 18.998 1.00 47.88 109 LEU A CA 1
ATOM 866 C C . LEU A 1 109 ? 12.091 -2.968 17.990 1.00 47.88 109 LEU A C 1
ATOM 868 O O . LEU A 1 109 ? 12.774 -2.077 17.482 1.00 47.88 109 LEU A O 1
ATOM 872 N N . ALA A 1 110 ? 12.240 -4.257 17.669 1.00 43.53 110 ALA A N 1
ATOM 873 C CA . ALA A 1 110 ? 13.176 -4.734 16.649 1.00 43.53 110 ALA A CA 1
ATOM 874 C C . ALA A 1 110 ? 12.578 -4.648 15.230 1.00 43.53 110 ALA A C 1
ATOM 876 O O . ALA A 1 110 ? 11.385 -4.871 15.036 1.00 43.53 110 ALA A O 1
ATOM 877 N N . ALA A 1 111 ? 13.423 -4.331 14.245 1.00 40.97 111 ALA A N 1
ATOM 878 C CA . ALA A 1 111 ? 13.089 -4.313 12.820 1.00 40.97 111 ALA A CA 1
ATOM 879 C C . ALA A 1 111 ? 13.011 -5.712 12.210 1.00 40.97 111 ALA A C 1
ATOM 881 O O . ALA A 1 111 ? 13.925 -6.500 12.439 1.00 40.97 111 ALA A O 1
ATOM 882 N N . ASP A 1 112 ? 12.014 -5.979 11.361 1.00 48.44 112 ASP A N 1
ATOM 883 C CA . ASP A 1 112 ? 12.041 -7.130 10.448 1.00 48.44 112 ASP A CA 1
ATOM 884 C C . ASP A 1 112 ? 11.899 -6.689 8.987 1.00 48.44 112 ASP A C 1
ATOM 886 O O . ASP A 1 112 ? 10.806 -6.651 8.438 1.00 48.44 112 ASP A O 1
ATOM 890 N N . VAL A 1 113 ? 13.034 -6.367 8.360 1.00 46.53 113 VAL A N 1
ATOM 891 C CA . VAL A 1 113 ? 13.171 -5.931 6.951 1.00 46.53 113 VAL A CA 1
ATOM 892 C C . VAL A 1 113 ? 12.997 -7.089 5.955 1.00 46.53 113 VAL A C 1
ATOM 894 O O . VAL A 1 113 ? 13.107 -6.883 4.751 1.00 46.53 113 VAL A O 1
ATOM 897 N N . SER A 1 114 ? 12.769 -8.321 6.424 1.00 42.03 114 SER A N 1
ATOM 898 C CA . SER A 1 114 ? 12.896 -9.523 5.590 1.00 42.03 114 SER A CA 1
ATOM 899 C C . SER A 1 114 ? 11.580 -10.116 5.078 1.00 42.03 114 SER A C 1
ATOM 901 O O . SER A 1 114 ? 11.621 -10.998 4.217 1.00 42.03 114 SER A O 1
ATOM 903 N N . THR A 1 115 ? 10.425 -9.627 5.545 1.00 47.34 115 THR A N 1
ATOM 904 C CA . THR A 1 115 ? 9.118 -10.221 5.225 1.00 47.34 115 THR A CA 1
ATOM 905 C C . THR A 1 115 ? 8.257 -9.269 4.372 1.00 47.34 115 THR A C 1
ATOM 907 O O . THR A 1 115 ? 7.711 -8.312 4.916 1.00 47.34 115 THR A O 1
ATOM 910 N N . PRO A 1 116 ? 8.113 -9.497 3.049 1.00 48.03 116 PRO A N 1
ATOM 911 C CA . PRO A 1 116 ? 7.338 -8.618 2.166 1.00 48.03 116 PRO A CA 1
ATOM 912 C C . PRO A 1 116 ? 5.832 -8.655 2.459 1.00 48.03 116 PRO A C 1
ATOM 914 O O . PRO A 1 116 ? 5.294 -9.667 2.928 1.00 48.03 116 PRO A O 1
ATOM 917 N N . HIS A 1 117 ? 5.126 -7.569 2.137 1.00 51.84 117 HIS A N 1
ATOM 918 C CA . HIS A 1 117 ? 3.703 -7.450 2.427 1.00 51.84 117 HIS A CA 1
ATOM 919 C C . HIS A 1 117 ? 2.869 -8.328 1.475 1.00 51.84 117 HIS A C 1
ATOM 921 O O . HIS A 1 117 ? 2.669 -8.014 0.302 1.00 51.84 117 HIS A O 1
ATOM 927 N N . ALA A 1 118 ? 2.330 -9.443 1.972 1.00 45.56 118 ALA A N 1
ATOM 928 C CA . ALA A 1 118 ? 1.476 -10.329 1.179 1.00 45.56 118 ALA A CA 1
ATOM 929 C C . ALA A 1 118 ? -0.018 -10.033 1.397 1.00 45.56 118 ALA A C 1
ATOM 931 O O . ALA A 1 118 ? -0.455 -9.815 2.523 1.00 45.56 118 ALA A O 1
ATOM 932 N N . ALA A 1 119 ? -0.824 -10.093 0.328 1.00 50.97 119 ALA A N 1
ATOM 933 C CA . ALA A 1 119 ? -2.289 -10.063 0.394 1.00 50.97 119 ALA A CA 1
ATOM 934 C C . ALA A 1 119 ? -2.822 -11.491 0.604 1.00 50.97 119 ALA A C 1
ATOM 936 O O . ALA A 1 119 ? -2.995 -12.233 -0.369 1.00 50.97 119 ALA A O 1
ATOM 937 N N . PRO A 1 120 ? -3.080 -11.941 1.840 1.00 49.91 120 PRO A N 1
ATOM 938 C CA . PRO A 1 120 ? -3.037 -13.364 2.107 1.00 49.91 120 PRO A CA 1
ATOM 939 C C . PRO A 1 120 ? -4.439 -13.995 2.147 1.00 49.91 120 PRO A C 1
ATOM 941 O O . PRO A 1 120 ? -4.578 -15.215 2.180 1.00 49.91 120 PRO A O 1
ATOM 944 N N . TRP A 1 121 ? -5.499 -13.179 2.033 1.00 51.91 121 TRP A N 1
ATOM 945 C CA . TRP A 1 121 ? -6.881 -13.653 1.990 1.00 51.91 121 TRP A CA 1
ATOM 946 C C . TRP A 1 121 ? -7.757 -12.844 1.036 1.00 51.91 121 TRP A C 1
ATOM 948 O O . TRP A 1 121 ? -8.064 -11.683 1.283 1.00 51.91 121 TRP A O 1
ATOM 958 N N . SER A 1 122 ? -8.263 -13.458 -0.037 1.00 59.84 122 SER A N 1
ATOM 959 C CA . SER A 1 122 ? -9.295 -12.855 -0.905 1.00 59.84 122 SER A CA 1
ATOM 960 C C . SER A 1 122 ? -8.982 -11.431 -1.419 1.00 59.84 122 SER A C 1
ATOM 962 O O . SER A 1 122 ? -9.895 -10.616 -1.544 1.00 59.84 122 SER A O 1
ATOM 964 N N . ARG A 1 123 ? -7.706 -11.125 -1.714 1.00 75.31 123 ARG A N 1
ATOM 965 C CA . ARG A 1 123 ? -7.224 -9.779 -2.100 1.00 75.31 123 ARG A CA 1
ATOM 966 C C . ARG A 1 123 ? -7.376 -8.715 -1.001 1.00 75.31 123 ARG A C 1
ATOM 968 O O . ARG A 1 123 ? -7.450 -7.526 -1.296 1.00 75.31 123 ARG A O 1
ATOM 975 N N . MET A 1 124 ? -7.443 -9.127 0.257 1.00 81.38 124 MET A N 1
ATOM 976 C CA . MET A 1 124 ? -7.304 -8.234 1.402 1.00 81.38 124 MET A CA 1
ATOM 977 C C . MET A 1 124 ? -5.836 -8.181 1.809 1.00 81.38 124 MET A C 1
ATOM 979 O O . MET A 1 124 ? -5.155 -9.207 1.794 1.00 81.38 124 MET A O 1
ATOM 983 N N . ALA A 1 125 ? -5.379 -6.997 2.181 1.00 83.25 125 ALA A N 1
ATOM 984 C CA . ALA A 1 125 ? -4.062 -6.756 2.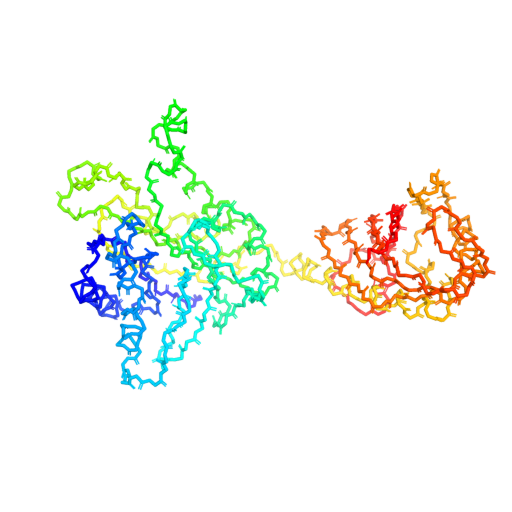741 1.00 83.25 125 ALA A CA 1
ATOM 985 C C . ALA A 1 125 ? -4.186 -5.901 4.005 1.00 83.25 125 ALA A C 1
ATOM 987 O O . ALA A 1 125 ? -5.272 -5.417 4.337 1.00 83.25 125 ALA A O 1
ATOM 988 N N . MET A 1 126 ? -3.086 -5.744 4.727 1.00 85.62 126 MET A N 1
ATOM 989 C CA . MET A 1 126 ? -3.045 -4.988 5.971 1.00 85.62 126 MET A CA 1
ATOM 990 C C . MET A 1 126 ? -1.825 -4.083 5.977 1.00 85.62 126 MET A C 1
ATOM 992 O O . MET A 1 126 ? -0.802 -4.450 5.419 1.00 85.62 126 MET A O 1
ATOM 996 N N . LEU A 1 127 ? -1.955 -2.934 6.615 1.00 88.12 127 LEU A N 1
ATOM 997 C CA . LEU A 1 127 ? -0.885 -2.025 7.010 1.00 88.12 127 LEU A CA 1
ATOM 998 C C . LEU A 1 127 ? -1.093 -1.692 8.489 1.00 88.12 127 LEU A C 1
ATOM 1000 O O . LEU A 1 127 ? -2.178 -1.954 9.013 1.00 88.12 127 LEU A O 1
ATOM 1004 N N . VAL A 1 128 ? -0.104 -1.118 9.165 1.00 87.00 128 VAL A N 1
ATOM 1005 C CA . VAL A 1 128 ? -0.226 -0.755 10.582 1.00 87.00 128 VAL A CA 1
ATOM 1006 C C . VAL A 1 128 ? 0.037 0.734 10.765 1.00 87.00 128 VAL A C 1
ATOM 1008 O O . VAL A 1 128 ? 1.094 1.248 10.420 1.00 87.00 128 VAL A O 1
ATOM 1011 N N . CYS A 1 129 ? -0.952 1.429 11.328 1.00 91.06 129 CYS A N 1
ATOM 1012 C CA . CYS A 1 129 ? -0.863 2.808 11.800 1.00 91.06 129 CYS A CA 1
ATOM 1013 C C . CYS A 1 129 ? -0.136 3.765 10.835 1.00 91.06 129 CYS A C 1
ATOM 1015 O O . CYS A 1 129 ? -0.713 4.156 9.818 1.00 91.06 129 CYS A O 1
ATOM 1017 N N . TRP A 1 130 ? 1.114 4.127 11.143 1.00 87.56 130 TRP A N 1
ATOM 1018 C CA . TRP A 1 130 ? 1.927 5.111 10.424 1.00 87.56 130 TRP A CA 1
ATOM 1019 C C . TRP A 1 130 ? 2.175 4.758 8.949 1.00 87.56 130 TRP A C 1
ATOM 1021 O O . TRP A 1 130 ? 2.349 5.659 8.129 1.00 87.56 130 TRP A O 1
ATOM 1031 N N . ASP A 1 131 ? 2.080 3.478 8.578 1.00 85.00 131 ASP A N 1
ATOM 1032 C CA . ASP A 1 131 ? 2.127 3.015 7.184 1.00 85.00 131 ASP A CA 1
ATOM 1033 C C . ASP A 1 131 ? 1.115 3.738 6.281 1.00 85.00 131 ASP A C 1
ATOM 1035 O O . ASP A 1 131 ? 1.360 3.946 5.092 1.00 85.00 131 ASP A O 1
ATOM 1039 N N . LEU A 1 132 ? -0.015 4.175 6.848 1.00 91.38 132 LEU A N 1
ATOM 1040 C CA . LEU A 1 132 ? -1.033 4.964 6.156 1.00 91.38 132 LEU A CA 1
ATOM 1041 C C . LEU A 1 132 ? -0.454 6.225 5.489 1.00 91.38 132 LEU A C 1
ATOM 1043 O O . LEU A 1 132 ? -0.956 6.664 4.448 1.00 91.38 132 LEU A O 1
ATOM 1047 N N . ALA A 1 133 ? 0.604 6.800 6.068 1.00 89.62 133 ALA A N 1
ATOM 1048 C CA . ALA A 1 133 ? 1.222 8.017 5.568 1.00 89.62 133 ALA A CA 1
ATOM 1049 C C . ALA A 1 133 ? 1.994 7.812 4.259 1.00 89.62 133 ALA A C 1
ATOM 1051 O O . ALA A 1 133 ? 2.047 8.741 3.448 1.00 89.62 133 ALA A O 1
ATOM 1052 N N . PHE A 1 134 ? 2.517 6.610 4.007 1.00 85.81 134 PHE A N 1
ATOM 1053 C CA . PHE A 1 134 ? 3.445 6.336 2.910 1.00 85.81 134 PHE A CA 1
ATOM 1054 C C . PHE A 1 134 ? 2.719 5.736 1.698 1.00 85.81 134 PHE A C 1
ATOM 1056 O O . PHE A 1 134 ? 2.226 4.606 1.770 1.00 85.81 134 PHE A O 1
ATOM 1063 N N . PRO A 1 135 ? 2.622 6.460 0.564 1.00 85.00 135 PRO A N 1
ATOM 1064 C CA . PRO A 1 135 ? 1.998 5.928 -0.647 1.00 85.00 135 PRO A CA 1
ATOM 1065 C C . PRO A 1 135 ? 2.665 4.655 -1.187 1.00 85.00 135 PRO A C 1
ATOM 1067 O O . PRO A 1 135 ? 2.030 3.902 -1.923 1.00 85.00 135 PRO A O 1
ATOM 1070 N N . GLU A 1 136 ? 3.933 4.411 -0.861 1.00 78.94 136 GLU A N 1
ATOM 1071 C CA . GLU A 1 136 ? 4.724 3.278 -1.337 1.00 78.94 136 GLU A CA 1
ATOM 1072 C C . GLU A 1 136 ? 4.190 1.936 -0.805 1.00 78.94 136 GLU A C 1
ATOM 1074 O O . GLU A 1 136 ? 4.087 0.985 -1.580 1.00 78.94 136 GLU A O 1
ATOM 1079 N N . ALA A 1 137 ? 3.744 1.878 0.458 1.00 78.12 137 ALA A N 1
ATOM 1080 C CA . ALA A 1 137 ? 3.257 0.647 1.100 1.00 78.12 137 ALA A CA 1
ATOM 1081 C C . ALA A 1 137 ? 1.969 0.107 0.431 1.00 78.12 137 ALA A C 1
ATOM 1083 O O . ALA A 1 137 ? 1.929 -0.994 -0.114 1.00 78.12 137 ALA A O 1
ATOM 1084 N N . PHE A 1 138 ? 0.930 0.944 0.368 1.00 83.44 138 PHE A N 1
ATOM 1085 C CA . PHE A 1 138 ? 0.252 1.322 -0.879 1.00 83.44 138 PHE A CA 1
ATOM 1086 C C . PHE A 1 138 ? 0.501 0.461 -2.125 1.00 83.44 138 PHE A C 1
ATOM 1088 O O . PHE A 1 138 ? -0.171 -0.534 -2.420 1.00 83.44 138 PHE A O 1
ATOM 1095 N N . ARG A 1 139 ? 1.443 0.959 -2.925 1.00 76.75 139 ARG A N 1
ATOM 1096 C CA . ARG A 1 139 ? 1.772 0.444 -4.253 1.00 76.75 139 ARG A CA 1
ATOM 1097 C C . ARG A 1 139 ? 2.206 -1.013 -4.219 1.00 76.75 139 ARG A C 1
ATOM 1099 O O . ARG A 1 139 ? 1.795 -1.756 -5.109 1.00 76.75 139 ARG A O 1
ATOM 1106 N N . GLU A 1 140 ? 2.962 -1.423 -3.205 1.00 73.00 140 GLU A N 1
ATOM 1107 C CA . GLU A 1 140 ? 3.383 -2.816 -3.037 1.00 73.00 140 GLU A CA 1
ATOM 1108 C C . GLU A 1 140 ? 2.169 -3.745 -2.882 1.00 73.00 140 GLU A C 1
ATOM 1110 O O . GLU A 1 140 ? 2.009 -4.712 -3.632 1.00 73.00 140 GLU A O 1
ATOM 1115 N N . LEU A 1 141 ? 1.232 -3.391 -1.998 1.00 77.25 141 LEU A N 1
ATOM 1116 C CA . LEU A 1 141 ? 0.013 -4.173 -1.782 1.00 77.25 141 LEU A CA 1
ATOM 1117 C C . LEU A 1 141 ? -0.871 -4.250 -3.030 1.00 77.25 141 LEU A C 1
ATOM 1119 O O . LEU A 1 141 ? -1.462 -5.295 -3.328 1.00 77.25 141 LEU A O 1
ATOM 1123 N N . ILE A 1 142 ? -0.963 -3.156 -3.786 1.00 77.19 142 ILE A N 1
ATOM 1124 C CA . ILE A 1 142 ? -1.720 -3.121 -5.041 1.00 77.19 142 ILE A CA 1
ATOM 1125 C C . ILE A 1 142 ? -1.051 -3.954 -6.137 1.00 77.19 142 ILE A C 1
ATOM 1127 O O . ILE A 1 142 ? -1.767 -4.634 -6.876 1.00 77.19 142 ILE A O 1
ATOM 1131 N N . ALA A 1 143 ? 0.283 -3.981 -6.215 1.00 65.19 143 ALA A N 1
ATOM 1132 C CA . ALA A 1 143 ? 1.007 -4.907 -7.091 1.00 65.19 143 ALA A CA 1
ATOM 1133 C C . ALA A 1 143 ? 0.702 -6.371 -6.716 1.00 65.19 143 ALA A C 1
ATOM 1135 O O . ALA A 1 143 ? 0.456 -7.205 -7.588 1.00 65.19 143 ALA A O 1
ATOM 1136 N N . GLY A 1 144 ? 0.551 -6.650 -5.415 1.00 65.75 144 GLY A N 1
ATOM 1137 C CA . GLY A 1 144 ? 0.007 -7.899 -4.864 1.00 65.75 144 GLY A CA 1
ATOM 1138 C C . GLY A 1 144 ? -1.497 -8.126 -5.099 1.00 65.75 144 GLY A C 1
ATOM 1139 O O . GLY A 1 144 ? -2.078 -9.071 -4.563 1.00 65.75 144 GLY A O 1
ATOM 1140 N N . ARG A 1 145 ? -2.149 -7.289 -5.917 1.00 73.19 145 ARG A N 1
ATOM 1141 C CA . ARG A 1 145 ? -3.576 -7.330 -6.286 1.00 73.19 145 ARG A CA 1
ATOM 1142 C C . ARG A 1 145 ? -4.541 -7.088 -5.125 1.00 73.19 145 ARG A C 1
ATOM 1144 O O . ARG A 1 145 ? -5.698 -7.515 -5.219 1.00 73.19 145 ARG A O 1
ATOM 1151 N N . ALA A 1 146 ? -4.113 -6.402 -4.064 1.00 80.56 146 ALA A N 1
ATOM 1152 C CA . ALA A 1 146 ? -5.006 -6.007 -2.983 1.00 80.56 146 ALA A CA 1
ATOM 1153 C C . ALA A 1 146 ? -6.153 -5.114 -3.495 1.00 80.56 146 ALA A C 1
ATOM 1155 O O . ALA A 1 146 ? -6.005 -4.297 -4.404 1.00 80.56 146 ALA A O 1
ATOM 1156 N N . ARG A 1 147 ? -7.336 -5.307 -2.917 1.00 84.06 147 ARG A N 1
ATOM 1157 C CA . ARG A 1 147 ? -8.580 -4.578 -3.215 1.00 84.06 147 ARG A CA 1
ATOM 1158 C C . ARG A 1 147 ? -9.211 -3.970 -1.971 1.00 84.06 147 ARG A C 1
ATOM 1160 O O . ARG A 1 147 ? -10.072 -3.102 -2.078 1.00 84.06 147 ARG A O 1
ATOM 1167 N N . LEU A 1 148 ? -8.786 -4.432 -0.803 1.00 89.00 148 LEU A N 1
ATOM 1168 C CA . LEU A 1 148 ? -9.171 -3.905 0.490 1.00 89.00 148 LEU A CA 1
ATOM 1169 C C . LEU A 1 148 ? -7.934 -3.921 1.380 1.00 89.00 148 LEU A C 1
ATOM 1171 O O . LEU A 1 148 ? -7.309 -4.968 1.531 1.00 89.00 148 LEU A O 1
ATOM 1175 N N . ILE A 1 149 ? -7.587 -2.772 1.943 1.00 92.06 149 ILE A N 1
ATOM 1176 C CA . ILE A 1 149 ? -6.432 -2.615 2.823 1.00 92.06 149 ILE A CA 1
ATOM 1177 C C . ILE A 1 149 ? -6.945 -2.219 4.204 1.00 92.06 149 ILE A C 1
ATOM 1179 O O . ILE A 1 149 ? -7.643 -1.216 4.356 1.00 92.06 149 ILE A O 1
ATOM 1183 N N . VAL A 1 150 ? -6.646 -3.044 5.202 1.00 93.75 150 VAL A N 1
ATOM 1184 C CA . VAL A 1 150 ? -7.007 -2.806 6.602 1.00 93.75 15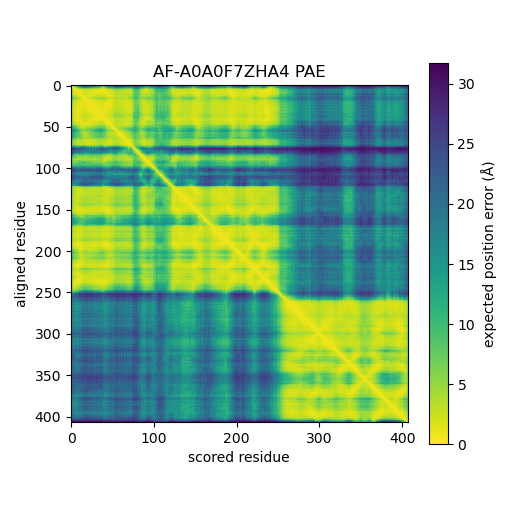0 VAL A CA 1
ATOM 1185 C C . VAL A 1 150 ? -5.860 -2.096 7.301 1.00 93.75 150 VAL A C 1
ATOM 1187 O O . VAL A 1 150 ? -4.715 -2.500 7.148 1.00 93.75 150 VAL A O 1
ATOM 1190 N N . VAL A 1 151 ? -6.167 -1.072 8.087 1.00 95.19 151 VAL A N 1
ATOM 1191 C CA . VAL A 1 151 ? -5.191 -0.293 8.845 1.00 95.19 151 VAL A CA 1
ATOM 1192 C C . VAL A 1 151 ? -5.641 -0.211 10.306 1.00 95.19 151 VAL A C 1
ATOM 1194 O O . VAL A 1 151 ? -6.401 0.691 10.668 1.00 95.19 151 VAL A O 1
ATOM 1197 N N . PRO A 1 152 ? -5.239 -1.164 11.164 1.00 94.94 152 PRO A N 1
ATOM 1198 C CA . PRO A 1 152 ? -5.290 -0.990 12.609 1.00 94.94 152 PRO A CA 1
ATOM 1199 C C . PRO A 1 152 ? -4.330 0.132 13.004 1.00 94.94 152 PRO A C 1
ATOM 1201 O O . PRO A 1 152 ? -3.179 0.135 12.571 1.00 94.94 152 PRO A O 1
ATOM 1204 N N . ALA A 1 153 ? -4.786 1.083 13.810 1.00 94.38 153 ALA A N 1
ATOM 1205 C CA . ALA A 1 153 ? -3.994 2.248 14.182 1.00 94.38 153 ALA A CA 1
ATOM 1206 C C . ALA A 1 153 ? -4.171 2.621 15.654 1.00 94.38 153 ALA A C 1
ATOM 1208 O O . ALA A 1 153 ? -5.215 2.361 16.257 1.00 94.38 153 ALA A O 1
ATOM 1209 N N . ARG A 1 154 ? -3.154 3.271 16.217 1.00 92.62 154 ARG A N 1
ATOM 1210 C CA . ARG A 1 154 ? -3.218 3.997 17.482 1.00 92.62 154 ARG A CA 1
ATOM 1211 C C . ARG A 1 154 ? -2.723 5.426 17.277 1.00 92.62 154 ARG A C 1
ATOM 1213 O O . ARG A 1 154 ? -1.714 5.839 17.832 1.00 92.62 154 ARG A O 1
ATOM 1220 N N . TRP A 1 155 ? -3.482 6.171 16.487 1.00 92.25 155 TRP A N 1
ATOM 1221 C CA . TRP A 1 155 ? -3.200 7.537 16.070 1.00 92.25 155 TRP A CA 1
ATOM 1222 C C . TRP A 1 155 ? -3.927 8.548 16.962 1.00 92.25 155 TRP A C 1
ATOM 1224 O O . TRP A 1 155 ? -5.163 8.574 17.041 1.00 92.25 155 TRP A O 1
ATOM 1234 N N . ARG A 1 156 ? -3.162 9.383 17.659 1.00 90.25 156 ARG A N 1
ATOM 1235 C CA . ARG A 1 156 ? -3.637 10.378 18.627 1.00 90.25 156 ARG A CA 1
ATOM 1236 C C . ARG A 1 156 ? -3.577 11.781 18.043 1.00 90.25 156 ARG A C 1
ATOM 1238 O O . ARG A 1 156 ? -2.856 12.051 17.094 1.00 90.25 156 ARG A O 1
ATOM 1245 N N . ALA A 1 157 ? -4.321 12.699 18.655 1.00 88.31 157 ALA A N 1
ATOM 1246 C CA . ALA A 1 157 ? -4.346 14.098 18.227 1.00 88.31 157 ALA A CA 1
ATOM 1247 C C . ALA A 1 157 ? -3.010 14.808 18.496 1.00 88.31 157 ALA A C 1
ATOM 1249 O O . ALA A 1 157 ? -2.751 15.867 17.944 1.00 88.31 157 ALA A O 1
ATOM 1250 N N . SER A 1 158 ? -2.186 14.235 19.373 1.00 80.94 158 SER A N 1
ATOM 1251 C CA . SER A 1 158 ? -0.909 14.786 19.815 1.00 80.94 158 SER A CA 1
ATOM 1252 C C . SER A 1 158 ? 0.308 14.188 19.105 1.00 80.94 158 SER A C 1
ATOM 1254 O O . SER A 1 158 ? 1.429 14.519 19.489 1.00 80.94 158 SER A O 1
ATOM 1256 N N . ASP A 1 159 ? 0.134 13.269 18.151 1.00 82.69 159 ASP A N 1
ATOM 1257 C CA . ASP A 1 159 ? 1.272 12.544 17.563 1.00 82.69 159 ASP A CA 1
ATOM 1258 C C . ASP A 1 159 ? 2.173 13.447 16.696 1.00 82.69 159 ASP A C 1
ATOM 1260 O O . ASP A 1 159 ? 3.384 13.235 16.656 1.00 82.69 159 ASP A O 1
ATOM 1264 N N . SER A 1 160 ? 1.648 14.557 16.169 1.00 76.88 160 SER A N 1
ATOM 1265 C CA . SER A 1 160 ? 2.414 15.624 15.508 1.00 76.88 160 SER A CA 1
ATOM 1266 C C . SER A 1 160 ? 3.280 16.451 16.467 1.00 76.88 160 SER A C 1
ATOM 1268 O O . SER A 1 160 ? 3.956 17.397 16.055 1.00 76.88 160 SER A O 1
ATOM 1270 N N . GLY A 1 161 ? 3.194 16.180 17.771 1.00 77.62 161 GLY A N 1
ATOM 1271 C CA . GLY A 1 161 ? 3.877 16.930 18.813 1.00 77.62 161 GLY A CA 1
ATOM 1272 C C . GLY A 1 161 ? 3.378 18.371 18.969 1.00 77.62 161 GLY A C 1
ATOM 1273 O O . GLY A 1 161 ? 2.365 18.791 18.395 1.00 77.62 161 GLY A O 1
ATOM 1274 N N . ALA A 1 162 ? 4.115 19.141 19.773 1.00 75.50 162 ALA A N 1
ATOM 1275 C CA . ALA A 1 162 ? 3.814 20.547 20.039 1.00 75.50 162 ALA A CA 1
ATOM 1276 C C . ALA A 1 162 ? 3.937 21.417 18.777 1.00 75.50 162 ALA A C 1
ATOM 1278 O O . ALA A 1 162 ? 3.163 22.355 18.605 1.00 75.50 162 ALA A O 1
ATOM 1279 N N . GLU A 1 163 ? 4.874 21.084 17.884 1.00 75.19 163 GLU A N 1
ATOM 1280 C CA . GLU A 1 163 ? 5.106 21.820 16.638 1.00 75.19 163 GLU A CA 1
ATOM 1281 C C . GLU A 1 163 ? 3.911 21.713 15.686 1.00 75.19 163 GLU A C 1
ATOM 1283 O O . GLU A 1 163 ? 3.398 22.735 15.235 1.00 75.19 163 GLU A O 1
ATOM 1288 N N . GLY A 1 164 ? 3.403 20.500 15.436 1.00 72.25 164 GLY A N 1
ATOM 1289 C CA . GLY A 1 164 ? 2.221 20.324 14.589 1.00 72.25 164 GLY A CA 1
ATOM 1290 C C . GLY A 1 164 ? 0.952 20.911 15.206 1.00 72.25 164 GLY A C 1
ATOM 1291 O O . GLY A 1 164 ? 0.188 21.592 14.519 1.00 72.25 164 GLY A O 1
ATOM 1292 N N . SER A 1 165 ? 0.780 20.760 16.524 1.00 73.38 165 SER A N 1
ATOM 1293 C CA . SER A 1 165 ? -0.354 21.352 17.251 1.00 73.38 165 SER A CA 1
ATOM 1294 C C . SER A 1 165 ? -0.377 22.884 17.168 1.00 73.38 165 SER A C 1
ATOM 1296 O O . SER A 1 165 ? -1.454 23.479 17.183 1.00 73.38 165 SER A O 1
ATOM 1298 N N . ALA A 1 166 ? 0.791 23.532 17.061 1.00 76.50 166 ALA A N 1
ATOM 1299 C CA . ALA A 1 166 ? 0.890 24.983 16.906 1.00 76.50 166 ALA A CA 1
ATOM 1300 C C . ALA A 1 166 ? 0.455 25.471 15.512 1.00 76.50 166 ALA A C 1
ATOM 1302 O O . ALA A 1 166 ? -0.011 26.602 15.384 1.00 76.50 166 ALA A O 1
ATOM 1303 N N . VAL A 1 167 ? 0.583 24.630 14.478 1.00 77.44 167 VAL A N 1
ATOM 1304 C CA . VAL A 1 167 ? 0.139 24.939 13.107 1.00 77.44 167 VAL A CA 1
ATOM 1305 C C . VAL A 1 167 ? -1.370 24.743 12.964 1.00 77.44 167 VAL A C 1
ATOM 1307 O O . VAL A 1 167 ? -2.045 25.549 12.325 1.00 77.44 167 VAL A O 1
ATOM 1310 N N . GLY A 1 168 ? -1.917 23.693 13.576 1.00 78.38 168 GLY A N 1
ATOM 1311 C CA . GLY A 1 168 ? -3.352 23.450 13.607 1.00 78.38 168 GLY A CA 1
ATOM 1312 C C . GLY A 1 168 ? -3.725 22.421 14.675 1.00 78.38 168 GLY A C 1
ATOM 1313 O O . GLY A 1 168 ? -3.192 21.311 14.643 1.00 78.38 168 GLY A O 1
ATOM 1314 N N . PRO A 1 169 ? -4.670 22.728 15.585 1.00 73.81 169 PRO A N 1
ATOM 1315 C CA . PRO A 1 169 ? -5.016 21.838 16.698 1.00 73.81 169 PRO A CA 1
ATOM 1316 C C . PRO A 1 169 ? -5.666 20.516 16.258 1.00 73.81 169 PRO A C 1
ATOM 1318 O O . PRO A 1 169 ? -5.692 19.566 17.036 1.00 73.81 169 PRO A O 1
ATOM 1321 N N . ASP A 1 170 ? -6.161 20.452 15.018 1.00 85.56 170 ASP A N 1
ATOM 1322 C CA . ASP A 1 170 ? -6.812 19.280 14.425 1.00 85.56 170 ASP A CA 1
ATOM 1323 C C . ASP A 1 170 ? -6.018 18.712 13.232 1.00 85.56 170 ASP A C 1
ATOM 1325 O O . ASP A 1 170 ? -6.580 18.022 12.380 1.00 85.56 170 ASP A O 1
ATOM 1329 N N . CYS A 1 171 ? -4.715 19.008 13.130 1.00 88.62 171 CYS A N 1
ATOM 1330 C CA . CYS A 1 171 ? -3.890 18.594 11.988 1.00 88.62 171 CYS A CA 1
ATOM 1331 C C . CYS A 1 171 ? -3.900 17.074 11.756 1.00 88.62 171 CYS A C 1
ATOM 1333 O O . CYS A 1 171 ? -4.012 16.642 10.612 1.00 88.62 171 CYS A O 1
ATOM 1335 N N . GLU A 1 172 ? -3.889 16.270 12.820 1.00 91.94 172 GLU A N 1
ATOM 1336 C CA . GLU A 1 172 ? -3.949 14.808 12.717 1.00 91.94 172 GLU A CA 1
ATOM 1337 C C . GLU A 1 172 ? -5.308 14.304 12.223 1.00 91.94 172 GLU A C 1
ATOM 1339 O O . GLU A 1 172 ? -5.385 13.391 11.402 1.00 91.94 172 GLU A O 1
ATOM 1344 N N . ALA A 1 173 ? -6.399 14.938 12.661 1.00 92.88 173 ALA A N 1
ATOM 1345 C CA . ALA A 1 173 ? -7.736 14.630 12.158 1.00 92.88 173 ALA A CA 1
ATOM 1346 C C . ALA A 1 173 ? -7.851 14.957 10.665 1.00 92.88 173 ALA A C 1
ATOM 1348 O O . ALA A 1 173 ? -8.319 14.133 9.877 1.00 92.88 173 ALA A O 1
ATOM 1349 N N . LEU A 1 174 ? -7.369 16.142 10.277 1.00 93.25 174 LEU A N 1
ATOM 1350 C CA . LEU A 1 174 ? -7.314 16.579 8.886 1.00 93.25 174 LEU A CA 1
ATOM 1351 C C . LEU A 1 174 ? -6.475 15.621 8.035 1.00 93.25 174 LEU A C 1
ATOM 1353 O O . LEU A 1 174 ? -6.881 15.277 6.921 1.00 93.25 174 LEU A O 1
ATOM 1357 N N . PHE A 1 175 ? -5.325 15.187 8.551 1.00 94.19 175 PHE A N 1
ATOM 1358 C CA . PHE A 1 175 ? -4.448 14.245 7.874 1.00 94.19 175 PHE A CA 1
ATOM 1359 C C . PHE A 1 175 ? -5.152 12.911 7.630 1.00 94.19 175 PHE A C 1
ATOM 1361 O O . PHE A 1 175 ? -5.242 12.494 6.477 1.00 94.19 175 PHE A O 1
ATOM 1368 N N . LEU A 1 176 ? -5.709 12.281 8.671 1.00 95.06 176 LEU A N 1
ATOM 1369 C CA . LEU A 1 176 ? -6.404 10.994 8.560 1.00 95.06 176 LEU A CA 1
ATOM 1370 C C . LEU A 1 176 ? -7.579 11.053 7.574 1.00 95.06 176 LEU A C 1
ATOM 1372 O O . LEU A 1 176 ? -7.718 10.179 6.715 1.00 95.06 176 LEU A O 1
ATOM 1376 N N . ASP A 1 177 ? -8.384 12.113 7.640 1.00 92.25 177 ASP A N 1
ATOM 1377 C CA . ASP A 1 177 ? -9.513 12.303 6.727 1.00 92.25 177 ASP A CA 1
ATOM 1378 C C . ASP A 1 177 ? -9.079 12.472 5.272 1.00 92.25 177 ASP A C 1
ATOM 1380 O O . ASP A 1 177 ? -9.702 11.924 4.359 1.00 92.25 177 ASP A O 1
ATOM 1384 N N . SER A 1 178 ? -7.990 13.203 5.051 1.00 94.88 178 SER A N 1
ATOM 1385 C CA . SER A 1 178 ? -7.469 13.456 3.709 1.00 94.88 178 SER A CA 1
ATOM 1386 C C . SER A 1 178 ? -6.785 12.217 3.137 1.00 94.88 178 SER A C 1
ATOM 1388 O O . SER A 1 178 ? -7.042 11.825 1.996 1.00 94.88 178 SER A O 1
ATOM 1390 N N . VAL A 1 179 ? -5.922 11.578 3.929 1.00 95.75 179 VAL A N 1
ATOM 1391 C CA . VAL A 1 179 ? -5.059 10.491 3.470 1.00 95.75 179 VAL A CA 1
ATOM 1392 C C . VAL A 1 179 ? -5.868 9.230 3.192 1.00 95.75 179 VAL A C 1
ATOM 1394 O O . VAL A 1 179 ? -5.651 8.609 2.158 1.00 95.75 179 VAL A O 1
ATOM 1397 N N . CYS A 1 180 ? -6.866 8.878 4.012 1.00 96.56 180 CYS A N 1
ATOM 1398 C CA . CYS A 1 180 ? -7.691 7.702 3.735 1.00 96.56 180 CYS A CA 1
ATOM 1399 C C . CYS A 1 180 ? -8.448 7.846 2.404 1.00 96.56 180 CYS A C 1
ATOM 1401 O O . CYS A 1 180 ? -8.512 6.894 1.625 1.00 96.56 180 CYS A O 1
ATOM 1403 N N . VAL A 1 181 ? -8.975 9.037 2.099 1.00 94.81 181 VAL A N 1
ATOM 1404 C CA . VAL A 1 181 ? -9.644 9.306 0.816 1.00 94.81 181 VAL A CA 1
ATOM 1405 C C . VAL A 1 181 ? -8.654 9.295 -0.342 1.00 94.81 181 VAL A C 1
ATOM 1407 O O . VAL A 1 181 ? -8.898 8.602 -1.332 1.00 94.81 181 VAL A O 1
ATOM 1410 N N . ALA A 1 182 ? -7.528 9.998 -0.213 1.00 94.06 182 ALA A N 1
ATOM 1411 C CA . ALA A 1 182 ? -6.500 10.053 -1.248 1.00 94.06 182 ALA A CA 1
ATOM 1412 C C . ALA A 1 182 ? -5.975 8.653 -1.595 1.00 94.06 182 ALA A C 1
ATOM 1414 O O . ALA A 1 182 ? -5.995 8.259 -2.762 1.00 94.06 182 ALA A O 1
ATOM 1415 N N . ARG A 1 183 ? -5.606 7.865 -0.576 1.00 94.00 183 ARG A N 1
ATOM 1416 C CA . ARG A 1 183 ? -5.083 6.503 -0.725 1.00 94.00 183 ARG A CA 1
ATOM 1417 C C . ARG A 1 183 ? -6.118 5.583 -1.364 1.00 94.00 183 ARG A C 1
ATOM 1419 O O . ARG A 1 183 ? -5.771 4.851 -2.285 1.00 94.00 183 ARG A O 1
ATOM 1426 N N . ALA A 1 184 ? -7.389 5.641 -0.963 1.00 92.81 184 ALA A N 1
ATOM 1427 C CA . ALA A 1 184 ? -8.424 4.821 -1.595 1.00 92.81 184 ALA A CA 1
ATOM 1428 C C . ALA A 1 184 ? -8.596 5.187 -3.080 1.00 92.81 184 ALA A C 1
ATOM 1430 O O . ALA A 1 184 ? -8.690 4.307 -3.940 1.00 92.81 184 ALA A O 1
ATOM 1431 N N . PHE A 1 185 ? -8.594 6.485 -3.397 1.00 88.56 185 PHE A N 1
ATOM 1432 C CA . PHE A 1 185 ? -8.810 6.980 -4.753 1.00 88.56 185 PHE A CA 1
ATOM 1433 C C . PHE A 1 185 ? -7.654 6.622 -5.695 1.00 88.56 185 PHE A C 1
ATOM 1435 O O . PHE A 1 185 ? -7.883 6.034 -6.751 1.00 88.56 185 PHE A O 1
ATOM 1442 N N . GLU A 1 186 ? -6.411 6.913 -5.309 1.00 86.94 186 GLU A N 1
ATOM 1443 C CA . GLU A 1 186 ? -5.231 6.680 -6.153 1.00 86.94 186 GLU A CA 1
ATOM 1444 C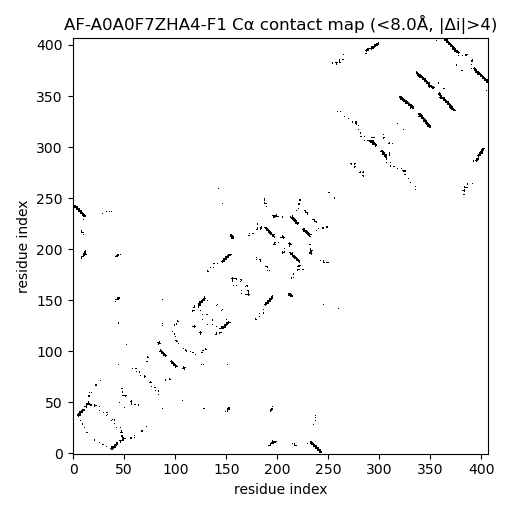 C . GLU A 1 186 ? -4.914 5.184 -6.334 1.00 86.94 186 GLU A C 1
ATOM 1446 O O . GLU A 1 186 ? -4.290 4.790 -7.322 1.00 86.94 186 GLU A O 1
ATOM 1451 N N . ASN A 1 187 ? -5.308 4.336 -5.375 1.00 85.88 187 ASN A N 1
ATOM 1452 C CA . ASN A 1 187 ? -5.090 2.885 -5.416 1.00 85.88 187 ASN A CA 1
ATOM 1453 C C . ASN A 1 187 ? -6.293 2.120 -5.987 1.00 85.88 187 ASN A C 1
ATOM 1455 O O . ASN A 1 187 ? -6.175 0.933 -6.288 1.00 85.88 187 ASN A O 1
ATOM 1459 N N . THR A 1 188 ? -7.449 2.773 -6.162 1.00 88.12 188 THR A N 1
ATOM 1460 C CA . THR A 1 188 ? -8.725 2.125 -6.525 1.00 88.12 188 THR A CA 1
ATOM 1461 C C . THR A 1 188 ? -9.028 0.906 -5.643 1.00 88.12 188 THR A C 1
ATOM 1463 O O . THR A 1 188 ? -9.410 -0.163 -6.121 1.00 88.12 188 THR A O 1
ATOM 1466 N N . CYS A 1 189 ? -8.812 1.056 -4.336 1.00 89.75 189 CYS A N 1
ATOM 1467 C CA . CYS A 1 189 ? -9.042 0.020 -3.335 1.00 89.75 189 CYS A CA 1
ATOM 1468 C C . CYS A 1 189 ? -9.856 0.568 -2.161 1.00 89.75 189 CYS A C 1
ATOM 1470 O O . CYS A 1 189 ? -9.837 1.766 -1.880 1.00 89.75 189 CYS A O 1
ATOM 1472 N N . ALA A 1 190 ? -10.553 -0.311 -1.446 1.00 94.12 190 ALA A N 1
ATOM 1473 C CA . ALA A 1 190 ? -11.155 0.051 -0.170 1.00 94.12 190 ALA A CA 1
ATOM 1474 C C . ALA A 1 190 ? -10.074 0.209 0.910 1.00 94.12 190 ALA A C 1
ATOM 1476 O O . ALA A 1 190 ? -9.112 -0.561 0.935 1.00 94.12 190 ALA A O 1
ATOM 1477 N N . ILE A 1 191 ? -10.263 1.156 1.826 1.00 96.62 191 ILE A N 1
ATOM 1478 C CA . ILE A 1 191 ? -9.427 1.314 3.022 1.00 96.62 191 ILE A CA 1
ATOM 1479 C C . ILE A 1 191 ? -10.300 1.160 4.257 1.00 96.62 191 ILE A C 1
ATOM 1481 O O . ILE A 1 191 ? -11.387 1.723 4.320 1.00 96.62 191 ILE A O 1
ATOM 1485 N N . VAL A 1 192 ? -9.837 0.392 5.237 1.00 97.31 192 VAL A N 1
ATOM 1486 C CA . VAL A 1 192 ? -10.527 0.174 6.511 1.00 97.31 192 VAL A CA 1
ATOM 1487 C C . VAL A 1 192 ? -9.607 0.644 7.628 1.00 97.31 192 VAL A C 1
ATOM 1489 O O . VAL A 1 192 ? -8.760 -0.120 8.078 1.00 97.31 192 VAL A O 1
ATOM 1492 N N . LEU A 1 193 ? -9.758 1.893 8.062 1.00 98.12 193 LEU A N 1
ATOM 1493 C CA . LEU A 1 193 ? -9.035 2.428 9.214 1.00 98.12 193 LEU A CA 1
ATOM 1494 C C . LEU A 1 193 ? -9.813 2.090 10.486 1.00 98.12 193 LEU A C 1
ATOM 1496 O O . LEU A 1 193 ? -10.978 2.470 10.618 1.00 98.12 193 LEU A O 1
ATOM 1500 N N . VAL A 1 194 ? -9.167 1.422 11.438 1.00 98.38 194 VAL A N 1
ATOM 1501 C CA . VAL A 1 194 ? -9.699 1.270 12.795 1.00 98.38 194 VAL A CA 1
ATOM 1502 C C . VAL A 1 194 ? -8.674 1.766 13.788 1.00 98.38 194 VAL A C 1
ATOM 1504 O O . VAL A 1 194 ? -7.596 1.197 13.925 1.00 98.38 194 VAL A O 1
ATOM 1507 N N . ASN A 1 195 ? -9.036 2.835 14.478 1.00 97.38 195 ASN A N 1
ATOM 1508 C CA . ASN A 1 195 ? -8.152 3.584 15.341 1.00 97.38 195 ASN A CA 1
ATOM 1509 C C . ASN A 1 195 ? -8.518 3.411 16.821 1.00 97.38 195 ASN A C 1
ATOM 1511 O O . ASN A 1 195 ? -9.659 3.097 17.175 1.00 97.38 195 ASN A O 1
ATOM 1515 N N . ALA A 1 196 ? -7.546 3.645 17.695 1.00 95.88 196 ALA A N 1
ATOM 1516 C CA . ALA A 1 196 ? -7.779 3.786 19.120 1.00 95.88 196 ALA A CA 1
ATOM 1517 C C . ALA A 1 196 ? -8.662 5.013 19.403 1.00 95.88 196 ALA A C 1
ATOM 1519 O O . ALA A 1 196 ? -8.688 5.988 18.648 1.00 95.88 196 ALA A O 1
ATOM 1520 N N . ALA A 1 197 ? -9.375 4.975 20.522 1.00 95.62 197 ALA A N 1
ATOM 1521 C CA . ALA A 1 197 ? -10.259 6.054 20.936 1.00 95.62 197 ALA A CA 1
ATOM 1522 C C . ALA A 1 197 ? -10.175 6.330 22.426 1.00 95.62 197 ALA A C 1
ATOM 1524 O O . ALA A 1 197 ? -9.674 5.513 23.192 1.00 95.62 197 ALA A O 1
ATOM 1525 N N . ALA A 1 198 ? -10.733 7.469 22.824 1.00 95.44 198 ALA A N 1
ATOM 1526 C CA . ALA A 1 198 ? -10.986 7.765 24.220 1.00 95.44 198 ALA A CA 1
ATOM 1527 C C . ALA A 1 198 ? -12.096 6.859 24.771 1.00 95.44 198 ALA A C 1
ATOM 1529 O O . ALA A 1 198 ? -12.931 6.332 24.025 1.00 95.44 198 ALA A O 1
ATOM 1530 N N . SER A 1 199 ? -12.142 6.710 26.094 1.00 93.88 199 SER A N 1
ATOM 1531 C CA . SER A 1 199 ? -13.217 5.966 26.751 1.00 93.88 199 SER A CA 1
ATOM 1532 C C . SER A 1 199 ? -14.591 6.551 26.399 1.00 93.88 199 SER A C 1
ATOM 1534 O O . SER A 1 199 ? -14.734 7.753 26.155 1.00 93.88 199 SER A O 1
ATOM 1536 N N . ALA A 1 200 ? -15.629 5.711 26.398 1.00 90.88 200 ALA A N 1
ATOM 1537 C CA . ALA A 1 200 ? -16.992 6.146 26.076 1.00 90.88 200 ALA A CA 1
ATOM 1538 C C . ALA A 1 200 ? -17.494 7.291 26.982 1.00 90.88 200 ALA A C 1
ATOM 1540 O O . ALA A 1 200 ? -18.306 8.105 26.549 1.00 90.88 200 ALA A O 1
ATOM 1541 N N . GLY A 1 201 ? -16.990 7.370 28.220 1.00 89.88 201 GLY A N 1
ATOM 1542 C CA . GLY A 1 201 ? -17.326 8.415 29.190 1.00 89.88 201 GLY A CA 1
ATOM 1543 C C . GLY A 1 201 ? -16.440 9.665 29.145 1.00 89.88 201 GLY A C 1
ATOM 1544 O O . GLY A 1 201 ? -16.675 10.581 29.928 1.00 89.88 201 GLY A O 1
ATOM 1545 N N . SER A 1 202 ? -15.422 9.726 28.278 1.00 91.75 202 SER A N 1
ATOM 1546 C CA . SER A 1 202 ? -14.529 10.889 28.196 1.00 91.75 202 SER A CA 1
ATOM 1547 C C . SER A 1 202 ? -15.274 12.126 27.676 1.00 91.75 202 SER A C 1
ATOM 1549 O O . SER A 1 202 ? -15.991 12.063 26.672 1.00 91.75 202 SER A O 1
ATOM 1551 N N . LEU A 1 203 ? -15.111 13.269 28.348 1.00 88.62 203 LEU A N 1
ATOM 1552 C CA . LEU A 1 203 ? -15.803 14.512 27.992 1.00 88.62 203 LEU A CA 1
ATOM 1553 C C . LEU A 1 203 ? -15.150 15.210 26.796 1.00 88.62 203 LEU A C 1
ATOM 1555 O O . LEU A 1 203 ? -15.853 15.619 25.876 1.00 88.62 203 LEU A O 1
ATOM 1559 N N . ASP A 1 204 ? -13.825 15.282 26.773 1.00 89.50 204 ASP A N 1
ATOM 1560 C CA . ASP A 1 204 ? -13.011 16.023 25.801 1.00 89.50 204 ASP A CA 1
ATOM 1561 C C . ASP A 1 204 ? -12.140 15.114 24.915 1.00 89.50 204 ASP A C 1
ATOM 1563 O O . ASP A 1 204 ? -11.279 15.597 24.180 1.00 89.50 204 ASP A O 1
ATOM 1567 N N . ALA A 1 205 ? -12.386 13.801 24.974 1.00 92.38 205 ALA A N 1
ATOM 1568 C CA . ALA A 1 205 ? -11.602 12.760 24.314 1.00 92.38 205 ALA A CA 1
ATOM 1569 C C . ALA A 1 205 ? -10.139 12.671 24.778 1.00 92.38 205 ALA A C 1
ATOM 1571 O O . ALA A 1 205 ? -9.283 12.185 24.036 1.00 92.38 205 ALA A O 1
ATOM 1572 N N . THR A 1 206 ? -9.868 13.082 26.015 1.00 90.44 206 THR A N 1
ATOM 1573 C CA . THR A 1 206 ? -8.573 12.917 26.676 1.00 90.44 206 THR A CA 1
ATOM 1574 C C . THR A 1 206 ? -8.639 11.770 27.693 1.00 90.44 206 THR A C 1
ATOM 1576 O O . THR A 1 206 ? -9.684 11.544 28.317 1.00 90.44 206 THR A O 1
ATOM 1579 N N . ASP A 1 207 ? -7.557 10.999 27.836 1.00 88.25 207 ASP A N 1
ATOM 1580 C CA . ASP A 1 207 ? -7.409 10.011 28.915 1.00 88.25 207 ASP A CA 1
ATOM 1581 C C . ASP A 1 207 ? -6.801 10.611 30.195 1.00 88.25 207 ASP A C 1
ATOM 1583 O O . ASP A 1 207 ? -6.440 11.785 30.263 1.00 88.25 207 ASP A O 1
ATOM 1587 N N . ALA A 1 208 ? -6.697 9.792 31.244 1.00 85.25 208 ALA A N 1
ATOM 1588 C CA . ALA A 1 208 ? -6.168 10.217 32.540 1.00 85.25 208 ALA A CA 1
ATOM 1589 C C . ALA A 1 208 ? -4.686 10.639 32.488 1.00 85.25 208 ALA A C 1
ATOM 1591 O O . ALA A 1 208 ? -4.206 11.303 33.404 1.00 85.25 208 ALA A O 1
ATOM 1592 N N . GLN A 1 209 ? -3.967 10.256 31.433 1.00 82.06 209 GLN A N 1
ATOM 1593 C CA . GLN A 1 209 ? -2.566 10.587 31.194 1.00 82.06 209 GLN A CA 1
ATOM 1594 C C . GLN A 1 209 ? -2.412 11.847 30.326 1.00 82.06 209 GLN A C 1
ATOM 1596 O O . GLN A 1 209 ? -1.288 12.246 30.029 1.00 82.06 209 GLN A O 1
ATOM 1601 N N . GLY A 1 210 ? -3.516 12.490 29.931 1.00 85.88 210 GLY A N 1
ATOM 1602 C CA . GLY A 1 210 ? -3.499 13.688 29.097 1.00 85.88 210 GLY A CA 1
ATOM 1603 C C . GLY A 1 210 ? -3.374 13.400 27.600 1.00 85.88 210 GLY A C 1
ATOM 1604 O O . GLY A 1 210 ? -3.189 14.333 26.819 1.00 85.88 210 GLY A O 1
ATOM 1605 N N . ASN A 1 211 ? -3.479 12.140 27.166 1.00 85.81 211 ASN A N 1
ATOM 1606 C CA . ASN A 1 211 ? -3.448 11.819 25.744 1.00 85.81 211 ASN A CA 1
ATOM 1607 C C . ASN A 1 211 ? -4.809 12.100 25.118 1.00 85.81 211 ASN A C 1
ATOM 1609 O O . ASN A 1 211 ? -5.821 11.538 25.540 1.00 85.81 211 ASN A O 1
ATOM 1613 N N . LYS A 1 212 ? -4.822 12.914 24.064 1.00 90.44 212 LYS A N 1
ATOM 1614 C CA . LYS A 1 212 ? -6.035 13.244 23.317 1.00 90.44 212 LYS A CA 1
ATOM 1615 C C . LYS A 1 212 ? -6.195 12.331 22.103 1.00 90.44 212 LYS A C 1
ATOM 1617 O O . LYS A 1 212 ? -5.270 12.180 21.305 1.00 90.44 212 LYS A O 1
ATOM 1622 N N . TYR A 1 213 ? -7.370 11.735 21.944 1.00 92.81 213 TYR A N 1
ATOM 1623 C CA . TYR A 1 213 ? -7.657 10.763 20.888 1.00 92.81 213 TYR A CA 1
ATOM 1624 C C . TYR A 1 213 ? -8.395 11.403 19.715 1.00 92.81 213 TYR A C 1
ATOM 1626 O O . TYR A 1 213 ? -9.268 12.251 19.900 1.00 92.81 213 TYR A O 1
ATOM 1634 N N . VAL A 1 214 ? -8.076 10.948 18.501 1.00 94.06 214 VAL A N 1
ATOM 1635 C CA . VAL A 1 214 ? -8.776 11.379 17.280 1.00 94.06 214 VAL A CA 1
ATOM 1636 C C . VAL A 1 214 ? -9.935 10.439 16.944 1.00 94.06 214 VAL A C 1
ATOM 1638 O O . VAL A 1 214 ? -10.993 10.895 16.517 1.00 94.06 214 VAL A O 1
ATOM 1641 N N . GLY A 1 215 ? -9.766 9.128 17.152 1.00 95.38 215 GLY A N 1
ATOM 1642 C CA . GLY A 1 215 ? -10.708 8.127 16.655 1.00 95.38 215 GLY A CA 1
ATOM 1643 C C . GLY A 1 215 ? -10.738 8.129 15.125 1.00 95.38 215 GLY A C 1
ATOM 1644 O O . GLY A 1 215 ? -9.722 7.836 14.500 1.00 95.38 215 GLY A O 1
ATOM 1645 N N . LEU A 1 216 ? -11.878 8.486 14.524 1.00 96.88 216 LEU A N 1
ATOM 1646 C CA . LEU A 1 216 ? -12.081 8.535 13.063 1.00 96.88 216 LEU A CA 1
ATOM 1647 C C . LEU A 1 216 ? -11.923 7.189 12.355 1.00 96.88 216 LEU A C 1
ATOM 1649 O O . LEU A 1 216 ? -11.593 7.140 11.167 1.00 96.88 216 LEU A O 1
ATOM 1653 N N . SER A 1 217 ? -12.202 6.092 13.059 1.00 98.44 217 SER A N 1
ATOM 1654 C CA . SER A 1 217 ? -12.318 4.787 12.407 1.00 98.44 217 SER A CA 1
ATOM 1655 C C . SER A 1 217 ? -13.373 4.863 11.305 1.00 98.44 217 SER A C 1
ATOM 1657 O O . SER A 1 217 ? -14.472 5.374 11.530 1.00 98.44 217 SER A O 1
ATOM 1659 N N . GLN A 1 218 ? -13.043 4.388 10.109 1.00 98.19 218 GLN A N 1
ATOM 1660 C CA . GLN A 1 218 ? -13.864 4.565 8.913 1.00 98.19 218 GLN A CA 1
ATOM 1661 C C . GLN A 1 218 ? -13.543 3.516 7.847 1.00 98.19 218 GLN A C 1
ATOM 1663 O O . GLN A 1 218 ? -12.416 3.028 7.749 1.00 98.19 218 GLN A O 1
ATOM 1668 N N . VAL A 1 219 ? -14.533 3.208 7.005 1.00 97.69 219 VAL A N 1
ATOM 1669 C CA . VAL A 1 219 ? -14.289 2.544 5.721 1.00 97.69 219 VAL A CA 1
ATOM 1670 C C . VAL A 1 219 ? -14.303 3.604 4.636 1.00 97.69 219 VAL A C 1
ATOM 1672 O O . VAL A 1 219 ? -15.263 4.353 4.539 1.00 97.69 219 VAL A O 1
ATOM 1675 N N . VAL A 1 220 ? -13.296 3.644 3.778 1.00 97.31 220 VAL A N 1
ATOM 1676 C CA . VAL A 1 220 ? -13.290 4.502 2.598 1.00 97.31 220 VAL A CA 1
ATOM 1677 C C . VAL A 1 220 ? -13.413 3.651 1.349 1.00 97.31 220 VAL A C 1
ATOM 1679 O O . VAL A 1 220 ? -12.640 2.713 1.148 1.00 97.31 220 VAL A O 1
ATOM 1682 N N . ILE A 1 221 ? -14.373 4.003 0.495 1.00 94.56 221 ILE A N 1
ATOM 1683 C CA . ILE A 1 221 ? -14.553 3.396 -0.823 1.00 94.56 221 ILE A CA 1
ATOM 1684 C C . ILE A 1 221 ? -14.167 4.416 -1.894 1.00 94.56 221 ILE A C 1
ATOM 1686 O O . ILE A 1 221 ? -14.576 5.581 -1.804 1.00 94.56 221 ILE A O 1
ATOM 1690 N N . PRO A 1 222 ? -13.393 4.018 -2.922 1.00 88.69 222 PRO A N 1
ATOM 1691 C CA . PRO A 1 222 ? -13.016 4.932 -3.989 1.00 88.69 222 PRO A CA 1
ATOM 1692 C C . PRO A 1 222 ? -14.258 5.585 -4.608 1.00 88.69 222 PRO A C 1
ATOM 1694 O O . PRO A 1 222 ? -15.265 4.920 -4.848 1.00 88.69 222 PRO A O 1
ATOM 1697 N N . ARG A 1 223 ? -14.189 6.895 -4.864 1.00 83.69 223 ARG A N 1
ATOM 1698 C CA . ARG A 1 223 ? -15.290 7.745 -5.371 1.00 83.69 223 ARG A CA 1
ATOM 1699 C C . ARG A 1 223 ? -16.515 7.917 -4.455 1.00 83.69 223 ARG A C 1
ATOM 1701 O O . ARG A 1 223 ? -17.308 8.810 -4.727 1.00 83.69 223 ARG A O 1
ATOM 1708 N N . GLN A 1 224 ? -16.677 7.124 -3.393 1.00 91.19 224 GLN A N 1
ATOM 1709 C CA . GLN A 1 224 ? -17.756 7.300 -2.405 1.00 91.19 224 GLN A CA 1
ATOM 1710 C C . GLN A 1 224 ? -17.282 8.022 -1.138 1.00 91.19 224 GLN A C 1
ATOM 1712 O O . GLN A 1 224 ? -18.095 8.591 -0.416 1.00 91.19 224 GLN A O 1
ATOM 1717 N N . GLY A 1 225 ? -15.972 8.022 -0.877 1.00 92.94 225 GLY A N 1
ATOM 1718 C CA . GLY A 1 225 ? -15.401 8.633 0.317 1.00 92.94 225 GLY A CA 1
ATOM 1719 C C . GLY A 1 225 ? -15.630 7.778 1.562 1.00 92.94 225 GLY A C 1
ATOM 1720 O O . GLY A 1 225 ? -15.710 6.550 1.480 1.00 92.94 225 GLY A O 1
ATOM 1721 N N . ALA A 1 226 ? -15.672 8.439 2.716 1.00 96.12 226 ALA A N 1
ATOM 1722 C CA . ALA A 1 226 ? -15.775 7.803 4.022 1.00 96.12 226 ALA A CA 1
ATOM 1723 C C . ALA A 1 226 ? -17.201 7.336 4.346 1.00 96.12 226 ALA A C 1
ATOM 1725 O O . ALA A 1 226 ? -18.168 8.088 4.238 1.00 96.12 226 ALA A O 1
ATOM 1726 N N . LEU A 1 227 ? -17.308 6.103 4.829 1.00 96.31 227 LEU A N 1
ATOM 1727 C CA . LEU A 1 227 ? -18.520 5.418 5.248 1.00 96.31 227 LEU A CA 1
ATOM 1728 C C . LEU A 1 227 ? -18.357 4.929 6.691 1.00 96.31 227 LEU A C 1
ATOM 1730 O O . LEU A 1 227 ? -17.296 4.445 7.092 1.00 96.31 227 LEU A O 1
ATOM 1734 N N . GLY A 1 228 ? -19.433 5.033 7.476 1.00 95.19 228 GLY A N 1
ATOM 1735 C CA . GLY A 1 228 ? -19.475 4.535 8.855 1.00 95.19 228 GLY A CA 1
ATOM 1736 C C . GLY A 1 228 ? -18.470 5.182 9.809 1.00 95.19 228 GLY A C 1
ATOM 1737 O O . GLY A 1 228 ? -18.114 4.558 10.807 1.00 95.19 228 GLY A O 1
ATOM 1738 N N . LYS A 1 229 ? -18.022 6.401 9.490 1.00 96.88 229 LYS A N 1
ATOM 1739 C CA . LYS A 1 229 ? -17.018 7.161 10.234 1.00 96.88 229 LYS A CA 1
ATOM 1740 C C . LYS A 1 229 ? -17.443 7.394 11.687 1.00 96.88 229 LYS A C 1
ATOM 1742 O O . LYS A 1 229 ? -18.510 7.950 11.944 1.00 96.88 229 LYS A O 1
ATOM 1747 N N . LEU A 1 230 ? -16.600 6.971 12.625 1.00 97.50 230 LEU A N 1
ATOM 1748 C CA . LEU A 1 230 ? -16.792 7.160 14.063 1.00 97.50 230 LEU A CA 1
ATOM 1749 C C . LEU A 1 230 ? -16.211 8.500 14.546 1.00 97.50 230 LEU A C 1
ATOM 1751 O O . LEU A 1 230 ? -15.379 9.114 13.882 1.00 97.50 230 LEU A O 1
ATOM 1755 N N . GLY A 1 231 ? -16.665 8.955 15.720 1.00 95.94 231 GLY A N 1
ATOM 1756 C CA . GLY A 1 231 ? -16.118 10.129 16.412 1.00 95.94 231 GLY A CA 1
ATOM 1757 C C . GLY A 1 231 ? -14.811 9.816 17.152 1.00 95.94 231 GLY A C 1
ATOM 1758 O O . GLY A 1 231 ? -14.052 8.955 16.729 1.00 95.94 231 GLY A O 1
ATOM 1759 N N . GLN A 1 232 ? -14.566 10.472 18.288 1.00 95.69 232 GLN A N 1
ATOM 1760 C CA . GLN A 1 232 ? -13.333 10.301 19.085 1.00 95.69 232 GLN A CA 1
ATOM 1761 C C . GLN A 1 232 ? -13.432 9.256 20.211 1.00 95.69 232 GLN A C 1
ATOM 1763 O O . GLN A 1 232 ? -12.428 8.896 20.825 1.00 95.69 232 GLN A O 1
ATOM 1768 N N . ARG A 1 233 ? -14.648 8.802 20.526 1.00 96.38 233 ARG A N 1
ATOM 1769 C CA . ARG A 1 233 ? -14.937 7.911 21.660 1.00 96.38 233 ARG A CA 1
ATOM 1770 C C . ARG A 1 233 ? -15.106 6.475 21.202 1.00 96.38 233 ARG A C 1
ATOM 1772 O O . ARG A 1 233 ? -15.436 6.230 20.043 1.00 96.38 233 ARG A O 1
ATOM 1779 N N . GLU A 1 234 ? -14.893 5.544 22.117 1.00 97.38 234 GLU A N 1
ATOM 1780 C CA . GLU A 1 234 ? -15.121 4.126 21.878 1.00 97.38 234 GLU A CA 1
ATOM 1781 C C . GLU A 1 234 ? -16.513 3.857 21.293 1.00 97.38 234 GLU A C 1
ATOM 1783 O O . GLU A 1 234 ? -17.520 4.420 21.728 1.00 97.38 234 GLU A O 1
ATOM 1788 N N . GLY A 1 235 ? -16.558 2.959 20.315 1.00 97.06 235 GLY A N 1
ATOM 1789 C CA . GLY A 1 235 ? -17.789 2.536 19.676 1.00 97.06 235 GLY A CA 1
ATOM 1790 C C . GLY A 1 235 ? -17.534 1.529 18.566 1.00 97.06 235 GLY A C 1
ATOM 1791 O O . GLY A 1 235 ? -16.400 1.266 18.172 1.00 97.06 235 GLY A O 1
ATOM 1792 N N . MET A 1 236 ? -18.616 0.969 18.036 1.00 98.00 236 MET A N 1
ATOM 1793 C CA . MET A 1 236 ? -18.554 0.045 16.912 1.00 98.00 236 MET A CA 1
ATOM 1794 C C . MET A 1 236 ? -19.523 0.474 15.817 1.00 98.00 236 MET A C 1
ATOM 1796 O O . MET A 1 236 ? -20.659 0.848 16.103 1.00 98.00 236 MET A O 1
ATOM 1800 N N . SER A 1 237 ? -19.084 0.372 14.566 1.00 98.12 237 SER A N 1
ATOM 1801 C CA . SER A 1 237 ? -19.910 0.617 13.381 1.00 98.12 237 SER A CA 1
ATOM 1802 C C . SER A 1 237 ? -19.807 -0.573 12.431 1.00 98.12 237 SER A C 1
ATOM 1804 O O . SER A 1 237 ? -18.700 -0.977 12.081 1.00 98.12 237 SER A O 1
ATOM 1806 N N . VAL A 1 238 ? -20.940 -1.156 12.026 1.00 97.88 238 VAL A N 1
ATOM 1807 C CA . VAL A 1 238 ? -20.987 -2.229 11.018 1.00 97.88 238 VAL A CA 1
ATOM 1808 C C . VAL A 1 238 ? -21.420 -1.631 9.687 1.00 97.88 238 VAL A C 1
ATOM 1810 O O . VAL A 1 238 ? -22.569 -1.231 9.512 1.00 97.88 238 VAL A O 1
ATOM 1813 N N . VAL A 1 239 ? -20.491 -1.582 8.740 1.00 97.00 239 VAL A N 1
ATOM 1814 C CA . VAL A 1 239 ? -20.650 -0.908 7.452 1.00 97.00 239 VAL A CA 1
ATOM 1815 C C . VAL A 1 239 ? -20.863 -1.942 6.356 1.00 97.00 239 VAL A C 1
ATOM 1817 O O . VAL A 1 239 ? -20.066 -2.869 6.211 1.00 97.00 239 VAL A O 1
ATOM 1820 N N . ALA A 1 240 ? -21.930 -1.789 5.572 1.00 94.62 240 ALA A N 1
ATOM 1821 C CA . ALA A 1 240 ? -22.125 -2.558 4.349 1.00 94.62 240 ALA A CA 1
ATOM 1822 C C . ALA A 1 240 ? -21.335 -1.909 3.206 1.00 94.62 240 ALA A C 1
ATOM 1824 O O . ALA A 1 240 ? -21.531 -0.740 2.885 1.00 94.62 240 ALA A O 1
ATOM 1825 N N . VAL A 1 241 ? -20.442 -2.681 2.602 1.00 91.44 241 VAL A N 1
ATOM 1826 C CA . VAL A 1 241 ? -19.497 -2.239 1.583 1.00 91.44 241 VAL A CA 1
ATOM 1827 C C . VAL A 1 241 ? -19.775 -2.977 0.288 1.00 91.44 241 VAL A C 1
ATOM 1829 O O . VAL A 1 241 ? -19.688 -4.205 0.233 1.00 91.44 241 VAL A O 1
ATOM 1832 N N . ASP A 1 242 ? -20.070 -2.236 -0.774 1.00 89.50 242 ASP A N 1
ATOM 1833 C CA . ASP A 1 242 ? -20.152 -2.808 -2.111 1.00 89.50 242 ASP A CA 1
ATOM 1834 C C . ASP A 1 242 ? -18.751 -2.916 -2.726 1.00 89.50 242 ASP A C 1
ATOM 1836 O O . ASP A 1 242 ? -18.179 -1.937 -3.203 1.00 89.50 242 ASP A O 1
ATOM 1840 N N . MET A 1 243 ? -18.194 -4.129 -2.736 1.00 86.31 243 MET A N 1
ATOM 1841 C CA . MET A 1 243 ? -16.906 -4.378 -3.389 1.00 86.31 243 MET A CA 1
ATOM 1842 C C . MET A 1 243 ? -16.992 -4.262 -4.918 1.00 86.31 243 MET A C 1
ATOM 1844 O O . MET A 1 243 ? -15.961 -4.083 -5.557 1.00 86.31 243 MET A O 1
ATOM 1848 N N . GLY A 1 244 ? -18.193 -4.313 -5.506 1.00 84.19 244 GLY A N 1
ATOM 1849 C CA . GLY A 1 244 ? -18.414 -3.993 -6.916 1.00 84.19 244 GLY A CA 1
ATOM 1850 C C . GLY A 1 244 ? -18.060 -2.544 -7.233 1.00 84.19 244 GLY A C 1
ATOM 1851 O O . GLY A 1 244 ? -17.394 -2.295 -8.229 1.00 84.19 244 GLY A O 1
ATOM 1852 N N . ALA A 1 245 ? -18.364 -1.607 -6.331 1.00 82.56 245 ALA A N 1
ATOM 1853 C CA . ALA A 1 245 ? -17.986 -0.208 -6.504 1.00 82.56 245 ALA A CA 1
ATOM 1854 C C . ALA A 1 245 ? -16.464 0.005 -6.524 1.00 82.56 245 ALA A C 1
ATOM 1856 O O . ALA A 1 245 ? -15.988 0.931 -7.171 1.00 82.56 245 ALA A O 1
ATOM 1857 N N . VAL A 1 246 ? -15.690 -0.856 -5.852 1.00 83.75 246 VAL A N 1
ATOM 1858 C CA . VAL A 1 246 ? -14.218 -0.848 -5.929 1.00 83.75 246 VAL A CA 1
ATOM 1859 C C . VAL A 1 246 ? -13.739 -1.328 -7.305 1.00 83.75 246 VAL A C 1
ATOM 1861 O O . VAL A 1 246 ? -12.783 -0.777 -7.844 1.00 83.75 246 VAL A O 1
ATOM 1864 N N . GLU A 1 247 ? -14.413 -2.311 -7.909 1.00 76.62 247 GLU A N 1
ATOM 1865 C CA . GLU A 1 247 ? -14.115 -2.740 -9.284 1.00 76.62 247 GLU A CA 1
ATOM 1866 C C . GLU A 1 247 ? -14.509 -1.671 -10.304 1.00 76.62 247 GLU A C 1
ATOM 1868 O O . GLU A 1 247 ? -13.707 -1.326 -11.165 1.00 76.62 247 GLU A O 1
ATOM 1873 N N . ASP A 1 248 ? -15.705 -1.095 -10.175 1.00 74.31 248 ASP A N 1
ATOM 1874 C CA . ASP A 1 248 ? -16.202 -0.027 -11.048 1.00 74.31 248 ASP A CA 1
ATOM 1875 C C . ASP A 1 248 ? -15.379 1.257 -10.894 1.00 74.31 248 ASP A C 1
ATOM 1877 O O . ASP A 1 248 ? -15.301 2.083 -11.812 1.00 74.31 248 ASP A O 1
ATOM 1881 N N . ALA A 1 249 ? -14.751 1.431 -9.721 1.00 69.25 249 ALA A N 1
ATOM 1882 C CA . ALA A 1 249 ? -13.818 2.506 -9.435 1.00 69.25 249 ALA A CA 1
ATOM 1883 C C . ALA A 1 249 ? -12.533 2.438 -10.268 1.00 69.25 249 ALA A C 1
ATOM 1885 O O . ALA A 1 249 ? -11.864 3.464 -10.457 1.00 69.25 249 ALA A O 1
ATOM 1886 N N . ARG A 1 250 ? -12.217 1.273 -10.830 1.00 61.53 250 ARG A N 1
ATOM 1887 C CA . ARG A 1 250 ? -11.101 1.133 -11.753 1.00 61.53 250 ARG A CA 1
ATOM 1888 C C . ARG A 1 250 ? -11.489 1.751 -13.097 1.00 61.53 250 ARG A C 1
ATOM 1890 O O . ARG A 1 250 ? -12.555 1.437 -13.627 1.00 61.53 250 ARG A O 1
ATOM 1897 N N . PRO A 1 251 ? -10.667 2.637 -13.685 1.00 56.22 251 PRO A N 1
ATOM 1898 C CA . PRO A 1 251 ? -10.801 2.949 -15.097 1.00 56.22 251 PRO A CA 1
ATOM 1899 C C . PRO A 1 251 ? -10.818 1.643 -15.912 1.00 56.22 251 PRO A C 1
ATOM 1901 O O . PRO A 1 251 ? -10.270 0.631 -15.455 1.00 56.22 251 PRO A O 1
ATOM 1904 N N . PRO A 1 252 ? -11.528 1.636 -17.056 1.00 52.81 252 PRO A N 1
ATOM 1905 C CA . PRO A 1 252 ? -11.919 0.424 -17.769 1.00 52.81 252 PRO A CA 1
ATOM 1906 C C . PRO A 1 252 ? -10.749 -0.544 -17.886 1.00 52.81 252 PRO A C 1
ATOM 1908 O O . PRO A 1 252 ? -9.638 -0.106 -18.159 1.00 52.81 252 PRO A O 1
ATOM 1911 N N . CYS A 1 253 ? -11.012 -1.844 -17.703 1.00 42.22 253 CYS A N 1
ATOM 1912 C CA . CYS A 1 253 ? -10.038 -2.945 -17.627 1.00 42.22 253 CYS A CA 1
ATOM 1913 C C . CYS A 1 253 ? -8.774 -2.753 -18.493 1.00 42.22 253 CYS A C 1
ATOM 1915 O O . CYS A 1 253 ? -7.679 -3.004 -18.010 1.00 42.22 253 CYS A O 1
ATOM 1917 N N . LYS A 1 254 ? -8.914 -2.197 -19.705 1.00 44.41 254 LYS A N 1
ATOM 1918 C CA . LYS A 1 254 ? -7.828 -1.818 -20.623 1.00 44.41 254 LYS A CA 1
ATOM 1919 C C . LYS A 1 254 ? -6.739 -0.907 -20.034 1.00 44.41 254 LYS A C 1
ATOM 1921 O O . LYS A 1 254 ? -5.585 -1.085 -20.389 1.00 44.41 254 LYS A O 1
ATOM 1926 N N . SER A 1 255 ? -7.047 0.071 -19.180 1.00 50.69 255 SER A N 1
ATOM 1927 C CA . SER A 1 255 ? -6.038 0.987 -18.617 1.00 50.69 255 SER A CA 1
ATOM 1928 C C . SER A 1 255 ? -5.308 0.388 -17.413 1.00 50.69 255 SER A C 1
ATOM 1930 O O . SER A 1 255 ? -4.112 0.609 -17.248 1.00 50.69 255 SER A O 1
ATOM 1932 N N . TRP A 1 256 ? -6.003 -0.397 -16.583 1.00 49.53 256 TRP A N 1
ATOM 1933 C CA . TRP A 1 256 ? -5.389 -1.095 -15.448 1.00 49.53 256 TRP A CA 1
ATOM 1934 C C . TRP A 1 256 ? -4.620 -2.340 -15.876 1.00 49.53 256 TRP A C 1
ATOM 1936 O O . TRP A 1 256 ? -3.522 -2.549 -15.379 1.00 49.53 256 TRP A O 1
ATOM 1946 N N . SER A 1 257 ? -5.126 -3.119 -16.837 1.00 55.66 257 SER A N 1
ATOM 1947 C CA . SER A 1 257 ? -4.354 -4.205 -17.449 1.00 55.66 257 SER A CA 1
ATOM 1948 C C . SER A 1 257 ? -3.080 -3.667 -18.092 1.00 55.66 257 SER A C 1
ATOM 1950 O O . SER A 1 257 ? -2.048 -4.313 -18.008 1.00 55.66 257 SER A O 1
ATOM 1952 N N . ARG A 1 258 ? -3.121 -2.461 -18.677 1.00 64.25 258 ARG A N 1
ATOM 1953 C CA . ARG A 1 258 ? -1.941 -1.770 -19.212 1.00 64.25 258 ARG A CA 1
ATOM 1954 C C . ARG A 1 258 ? -0.910 -1.499 -18.115 1.00 64.25 258 ARG A C 1
ATOM 1956 O O . ARG A 1 258 ? 0.237 -1.891 -18.279 1.00 64.25 258 ARG A O 1
ATOM 1963 N N . LEU A 1 259 ? -1.330 -0.900 -16.996 1.00 63.25 259 LEU A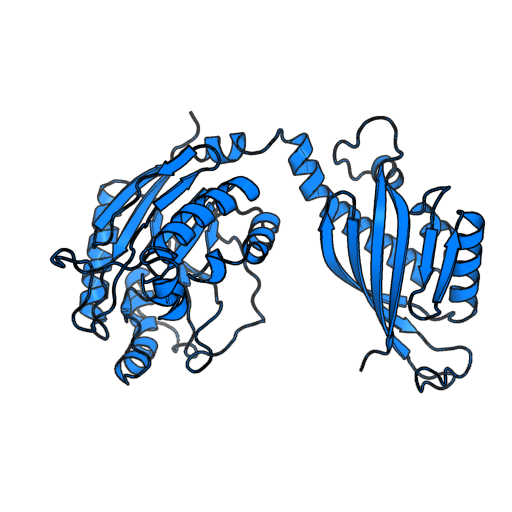 N 1
ATOM 1964 C CA . LEU A 1 259 ? -0.484 -0.629 -15.820 1.00 63.25 259 LEU A CA 1
ATOM 1965 C C . LEU A 1 259 ? 0.071 -1.903 -15.162 1.00 63.25 259 LEU A C 1
ATOM 1967 O O . LEU A 1 259 ? 1.255 -1.936 -14.838 1.00 63.25 259 LEU A O 1
ATOM 1971 N N . GLU A 1 260 ? -0.740 -2.956 -15.011 1.00 66.75 260 GLU A N 1
ATOM 1972 C CA . GLU A 1 260 ? -0.285 -4.268 -14.519 1.00 66.75 260 GLU A CA 1
ATOM 1973 C C . GLU A 1 260 ? 0.720 -4.905 -15.497 1.00 66.75 260 GLU A C 1
ATOM 1975 O O . GLU A 1 260 ? 1.770 -5.400 -15.090 1.00 66.75 260 GLU A O 1
ATOM 1980 N N . ASN A 1 261 ? 0.452 -4.839 -16.803 1.00 84.00 261 ASN A N 1
ATOM 1981 C CA . ASN A 1 261 ? 1.308 -5.451 -17.817 1.00 84.00 261 ASN A CA 1
ATOM 1982 C C . ASN A 1 261 ? 2.588 -4.660 -18.092 1.00 84.00 261 ASN A C 1
ATOM 1984 O O . ASN A 1 261 ? 3.509 -5.226 -18.668 1.00 84.00 261 ASN A O 1
ATOM 1988 N N . ILE A 1 262 ? 2.703 -3.404 -17.651 1.00 85.69 262 ILE A N 1
ATOM 1989 C CA . ILE A 1 262 ? 3.969 -2.660 -17.708 1.00 85.69 262 ILE A CA 1
ATOM 1990 C C . ILE A 1 262 ? 5.041 -3.339 -16.856 1.00 85.69 262 ILE A C 1
ATOM 1992 O O . ILE A 1 262 ? 6.166 -3.478 -17.323 1.00 85.69 262 ILE A O 1
ATOM 1996 N N . GLN A 1 263 ? 4.703 -3.848 -15.667 1.00 83.25 263 GLN A N 1
ATOM 1997 C CA . GLN A 1 263 ? 5.665 -4.608 -14.860 1.00 83.25 263 GLN A CA 1
ATOM 1998 C C . GLN A 1 263 ? 6.134 -5.867 -15.593 1.00 83.25 263 GLN A C 1
ATOM 2000 O O . GLN A 1 263 ? 7.334 -6.110 -15.700 1.00 83.25 263 GLN A O 1
ATOM 2005 N N . HIS A 1 264 ? 5.201 -6.640 -16.153 1.00 88.06 264 HIS A N 1
ATOM 2006 C CA . HIS A 1 264 ? 5.541 -7.835 -16.927 1.00 88.06 264 HIS A CA 1
ATOM 2007 C C . HIS A 1 264 ? 6.359 -7.496 -18.180 1.00 88.06 264 HIS A C 1
ATOM 2009 O O . HIS A 1 264 ? 7.312 -8.196 -18.504 1.00 88.06 264 HIS A O 1
ATOM 2015 N N . LEU A 1 265 ? 6.041 -6.398 -18.865 1.00 92.12 265 LEU A N 1
ATOM 2016 C CA . LEU A 1 265 ? 6.804 -5.906 -20.008 1.00 92.12 265 LEU A CA 1
ATOM 2017 C C . LEU A 1 265 ? 8.244 -5.546 -19.607 1.00 92.12 265 LEU A C 1
ATOM 2019 O O . LEU A 1 265 ? 9.181 -5.921 -20.310 1.00 92.12 265 LEU A O 1
ATOM 2023 N N . ILE A 1 266 ? 8.434 -4.873 -18.466 1.00 91.75 266 ILE A N 1
ATOM 2024 C CA . ILE A 1 266 ? 9.761 -4.562 -17.913 1.00 91.75 266 ILE A CA 1
ATOM 2025 C C . ILE A 1 266 ? 10.517 -5.855 -17.570 1.00 91.75 266 ILE A C 1
ATOM 2027 O O . ILE A 1 266 ? 11.698 -5.976 -17.889 1.00 91.75 266 ILE A O 1
ATOM 2031 N N . GLN A 1 267 ? 9.848 -6.852 -16.986 1.00 90.44 267 GLN A N 1
ATOM 2032 C CA . GLN A 1 267 ? 10.448 -8.159 -16.692 1.00 90.44 267 GLN A CA 1
ATOM 2033 C C . GLN A 1 267 ? 10.871 -8.905 -17.966 1.00 90.44 267 GLN A C 1
ATOM 2035 O O . GLN A 1 267 ? 11.984 -9.436 -18.021 1.00 90.44 267 GLN A O 1
ATOM 2040 N N . ILE A 1 268 ? 10.033 -8.902 -19.010 1.00 93.62 268 ILE A N 1
ATOM 2041 C CA . ILE A 1 268 ? 10.371 -9.465 -20.326 1.00 93.62 268 ILE A CA 1
ATOM 2042 C C . ILE A 1 268 ? 11.589 -8.739 -20.906 1.00 93.62 268 ILE A C 1
ATOM 2044 O O . ILE A 1 268 ? 12.529 -9.391 -21.362 1.00 93.62 268 ILE A O 1
ATOM 2048 N N . ARG A 1 269 ? 11.616 -7.399 -20.845 1.00 93.75 269 ARG A N 1
ATOM 2049 C CA . ARG A 1 269 ? 12.767 -6.595 -21.276 1.00 93.75 269 ARG A CA 1
ATOM 2050 C C . ARG A 1 269 ? 14.036 -6.980 -20.537 1.00 93.75 269 ARG A C 1
ATOM 2052 O O . ARG A 1 269 ? 15.036 -7.259 -21.186 1.00 93.75 269 ARG A O 1
ATOM 2059 N N . ASN A 1 270 ? 14.010 -6.996 -19.209 1.00 92.88 270 ASN A N 1
ATOM 2060 C CA . ASN A 1 270 ? 15.198 -7.264 -18.403 1.00 92.88 270 ASN A CA 1
ATOM 2061 C C . ASN A 1 270 ? 15.715 -8.693 -18.615 1.00 92.88 270 ASN A C 1
ATOM 2063 O O . ASN A 1 270 ? 16.925 -8.890 -18.707 1.00 92.88 270 ASN A O 1
ATOM 2067 N N . SER A 1 271 ? 14.813 -9.662 -18.797 1.00 93.06 271 SER A N 1
ATOM 2068 C CA . SER A 1 271 ? 15.180 -11.039 -19.152 1.00 93.06 271 SER A CA 1
ATOM 2069 C C . SER A 1 271 ? 15.886 -11.094 -20.512 1.00 93.06 271 SER A C 1
ATOM 2071 O O . SER A 1 271 ? 16.994 -11.613 -20.611 1.00 93.06 271 SER A O 1
ATOM 2073 N N . ARG A 1 272 ? 15.315 -10.457 -21.545 1.00 94.12 272 ARG A N 1
ATOM 2074 C CA . ARG A 1 272 ? 15.930 -10.389 -22.885 1.00 94.12 272 ARG A CA 1
ATOM 2075 C C . ARG A 1 272 ? 17.227 -9.584 -22.908 1.00 94.12 272 ARG A C 1
ATOM 2077 O O . ARG A 1 272 ? 18.133 -9.905 -23.666 1.00 94.12 272 ARG A O 1
ATOM 2084 N N . LEU A 1 273 ? 17.331 -8.538 -22.089 1.00 92.44 273 LEU A N 1
ATOM 2085 C CA . LEU A 1 273 ? 18.554 -7.752 -21.932 1.00 92.44 273 LEU A CA 1
ATOM 2086 C C . LEU A 1 273 ? 19.674 -8.601 -21.325 1.00 92.44 273 LEU A C 1
ATOM 2088 O O . LEU A 1 273 ? 20.812 -8.517 -21.780 1.00 92.44 273 LEU A O 1
ATOM 2092 N N . LYS A 1 274 ? 19.356 -9.433 -20.327 1.00 92.94 274 LYS A N 1
ATOM 2093 C CA . LYS A 1 274 ? 20.307 -10.380 -19.740 1.00 92.94 274 LYS A CA 1
ATOM 2094 C C . LYS A 1 274 ? 20.799 -11.390 -20.778 1.00 92.94 274 LYS A C 1
ATOM 2096 O O . LYS A 1 274 ? 22.007 -11.533 -20.935 1.00 92.94 274 LYS A O 1
ATOM 2101 N N . GLU A 1 275 ? 19.888 -12.001 -21.535 1.00 93.25 275 GLU A N 1
ATOM 2102 C CA . GLU A 1 275 ? 20.231 -12.923 -22.629 1.00 93.25 275 GLU A CA 1
ATOM 2103 C C . GLU A 1 275 ? 21.119 -12.252 -23.691 1.00 93.25 275 GLU A C 1
ATOM 2105 O O . GLU A 1 275 ? 22.173 -12.781 -24.048 1.00 93.25 275 GLU A O 1
ATOM 2110 N N . ALA A 1 276 ? 20.740 -11.054 -24.154 1.00 91.88 276 ALA A N 1
ATOM 2111 C CA . ALA A 1 276 ? 21.513 -10.286 -25.130 1.00 91.88 276 ALA A CA 1
ATOM 2112 C C . ALA A 1 276 ? 22.911 -9.935 -24.602 1.00 91.88 276 ALA A C 1
ATOM 2114 O O . ALA A 1 276 ? 23.897 -10.040 -25.329 1.00 91.88 276 ALA A O 1
ATOM 2115 N N . SER A 1 277 ? 23.011 -9.569 -23.323 1.00 89.31 277 SER A N 1
ATOM 2116 C CA . SER A 1 277 ? 24.284 -9.269 -22.676 1.00 89.31 277 SER A CA 1
ATOM 2117 C C . SER A 1 277 ? 25.202 -10.488 -22.600 1.00 89.31 277 SER A C 1
ATOM 2119 O O . SER A 1 277 ? 26.382 -10.376 -22.919 1.00 89.31 277 SER A O 1
ATOM 2121 N N . GLU A 1 278 ? 24.685 -11.651 -22.201 1.00 89.31 278 GLU A N 1
ATOM 2122 C CA . GLU A 1 278 ? 25.464 -12.894 -22.116 1.00 89.31 278 GLU A CA 1
ATOM 2123 C C . GLU A 1 278 ? 25.924 -13.377 -23.504 1.00 89.31 278 GLU A C 1
ATOM 2125 O O . GLU A 1 278 ? 27.054 -13.854 -23.669 1.00 89.31 278 GLU A O 1
ATOM 2130 N N . ALA A 1 279 ? 25.081 -13.189 -24.524 1.00 91.06 279 ALA A N 1
ATOM 2131 C CA . ALA A 1 279 ? 25.396 -13.491 -25.918 1.00 91.06 279 ALA A CA 1
ATOM 2132 C C . ALA A 1 279 ? 26.296 -12.437 -26.597 1.00 91.06 279 ALA A C 1
ATOM 2134 O O . ALA A 1 279 ? 26.838 -12.707 -27.668 1.00 91.06 279 ALA A O 1
ATOM 2135 N N . ARG A 1 280 ? 26.484 -11.258 -25.983 1.00 89.25 280 ARG A N 1
ATOM 2136 C CA . ARG A 1 280 ? 27.049 -10.040 -26.607 1.00 89.25 280 ARG A CA 1
ATOM 2137 C C . ARG A 1 280 ? 26.331 -9.643 -27.904 1.00 89.25 280 ARG A C 1
ATOM 2139 O O . ARG A 1 280 ? 26.945 -9.142 -28.846 1.00 89.25 280 ARG A O 1
ATOM 2146 N N . ASP A 1 281 ? 25.025 -9.868 -27.950 1.00 93.31 281 ASP A N 1
ATOM 2147 C CA . ASP A 1 281 ? 24.182 -9.545 -29.093 1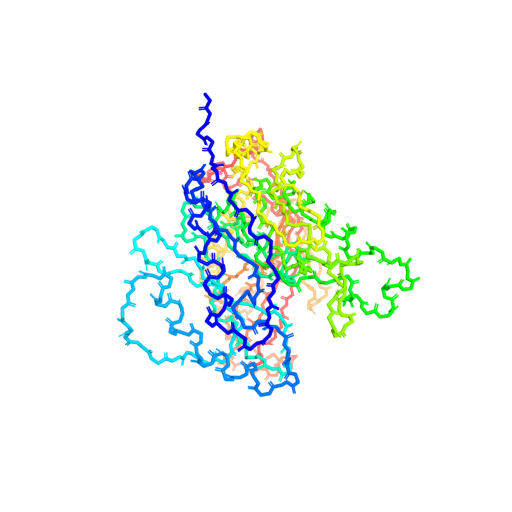.00 93.31 281 ASP A CA 1
ATOM 2148 C C . ASP A 1 281 ? 23.727 -8.080 -29.008 1.00 93.31 281 ASP A C 1
ATOM 2150 O O . ASP A 1 281 ? 22.699 -7.738 -28.413 1.00 93.31 281 ASP A O 1
ATOM 2154 N N . VAL A 1 282 ? 24.533 -7.191 -29.597 1.00 93.81 282 VAL A N 1
ATOM 2155 C CA . VAL A 1 282 ? 24.223 -5.756 -29.672 1.00 93.81 282 VAL A CA 1
ATOM 2156 C C . VAL A 1 282 ? 22.925 -5.523 -30.444 1.00 93.81 282 VAL A C 1
ATOM 2158 O O . VAL A 1 282 ? 22.142 -4.654 -30.071 1.00 93.81 282 VAL A O 1
ATOM 2161 N N . ASP A 1 283 ? 22.659 -6.303 -31.491 1.00 94.19 283 ASP A N 1
ATOM 2162 C CA . ASP A 1 283 ? 21.472 -6.107 -32.319 1.00 94.19 283 ASP A CA 1
ATOM 2163 C C . ASP A 1 283 ? 20.203 -6.468 -31.531 1.00 94.19 283 ASP A C 1
ATOM 2165 O O . ASP A 1 283 ? 19.206 -5.746 -31.605 1.00 94.19 283 ASP A O 1
ATOM 2169 N N . ALA A 1 284 ? 20.240 -7.512 -30.693 1.00 94.19 284 ALA A N 1
ATOM 2170 C CA . ALA A 1 284 ? 19.161 -7.831 -29.760 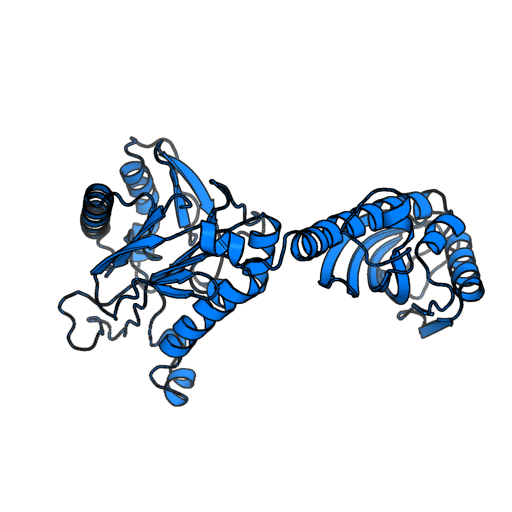1.00 94.19 284 ALA A CA 1
ATOM 2171 C C . ALA A 1 284 ? 18.942 -6.743 -28.698 1.00 94.19 284 ALA A C 1
ATOM 2173 O O . ALA A 1 284 ? 17.790 -6.428 -28.394 1.00 94.19 284 ALA A O 1
ATOM 2174 N N . LEU A 1 285 ? 20.008 -6.131 -28.170 1.00 93.06 285 LEU A N 1
ATOM 2175 C CA . LEU A 1 285 ? 19.893 -4.994 -27.249 1.00 93.06 285 LEU A CA 1
ATOM 2176 C C . LEU A 1 285 ? 19.235 -3.792 -27.942 1.00 93.06 285 LEU A C 1
ATOM 2178 O O . LEU A 1 285 ? 18.301 -3.185 -27.413 1.00 93.06 285 LEU A O 1
ATOM 2182 N N . MET A 1 286 ? 19.668 -3.491 -29.166 1.00 95.94 286 MET A N 1
ATOM 2183 C CA . MET A 1 286 ? 19.176 -2.358 -29.944 1.00 95.94 286 MET A CA 1
ATOM 2184 C C . MET A 1 286 ? 17.730 -2.522 -30.436 1.00 95.94 286 MET A C 1
ATOM 2186 O O . MET A 1 286 ? 17.101 -1.522 -30.787 1.00 95.94 286 MET A O 1
ATOM 2190 N N . LYS A 1 287 ? 17.139 -3.730 -30.388 1.00 95.19 287 LYS A N 1
ATOM 2191 C CA . LYS A 1 287 ? 15.695 -3.937 -30.644 1.00 95.19 287 LYS A CA 1
ATOM 2192 C C . LYS A 1 287 ? 14.803 -3.129 -29.703 1.00 95.19 287 LYS A C 1
ATOM 2194 O O . LYS A 1 287 ? 13.662 -2.845 -30.064 1.00 95.19 287 LYS A O 1
ATOM 2199 N N . TRP A 1 288 ? 15.299 -2.753 -28.529 1.00 95.44 288 TRP A N 1
ATOM 2200 C CA . TRP A 1 288 ? 14.566 -1.931 -27.570 1.00 95.44 288 TRP A CA 1
ATOM 2201 C C . TRP A 1 288 ? 14.719 -0.436 -27.802 1.00 95.44 288 TRP A C 1
ATOM 2203 O O . TRP A 1 288 ? 14.040 0.326 -27.131 1.00 95.44 288 TRP A O 1
ATOM 2213 N N . GLN A 1 289 ? 15.589 0.004 -28.707 1.00 97.31 289 GLN A N 1
ATOM 2214 C CA . GLN A 1 289 ? 15.889 1.417 -28.911 1.00 97.31 289 GLN A CA 1
ATOM 2215 C C . GLN A 1 289 ? 15.072 1.990 -30.076 1.00 97.31 289 GLN A C 1
ATOM 2217 O O . GLN A 1 289 ? 14.899 1.342 -31.110 1.00 97.31 289 GLN A O 1
ATOM 2222 N N . ALA A 1 290 ? 14.572 3.211 -29.905 1.00 97.75 290 ALA A N 1
ATOM 2223 C CA . ALA A 1 290 ? 13.920 3.991 -30.951 1.00 97.75 290 ALA A CA 1
ATOM 2224 C C . ALA A 1 290 ? 14.955 4.509 -31.960 1.00 97.75 290 ALA A C 1
ATOM 2226 O O . ALA A 1 290 ? 16.142 4.623 -31.646 1.00 97.75 290 ALA A O 1
ATOM 2227 N N . ALA A 1 291 ? 14.512 4.877 -33.163 1.00 97.00 291 ALA A N 1
ATOM 2228 C CA . ALA A 1 291 ? 15.403 5.439 -34.184 1.00 97.00 291 ALA A CA 1
ATOM 2229 C C . ALA A 1 291 ? 16.080 6.749 -33.719 1.00 97.00 291 ALA A C 1
ATOM 2231 O O . ALA A 1 291 ? 17.253 6.991 -34.006 1.00 97.00 291 ALA A O 1
ATOM 2232 N N . ASP A 1 292 ? 15.349 7.563 -32.952 1.00 97.31 292 ASP A N 1
ATOM 2233 C CA . ASP A 1 292 ? 15.771 8.842 -32.371 1.00 97.31 292 ASP A CA 1
ATOM 2234 C C . ASP A 1 292 ? 16.382 8.702 -30.963 1.00 97.31 292 ASP A C 1
ATOM 2236 O O . ASP A 1 292 ? 16.461 9.686 -30.225 1.00 97.31 292 ASP A O 1
ATOM 2240 N N . THR A 1 293 ? 16.812 7.497 -30.564 1.00 98.19 293 THR A N 1
ATOM 2241 C CA . THR A 1 293 ? 17.288 7.250 -29.197 1.00 98.19 293 THR A CA 1
ATOM 2242 C C . THR A 1 293 ? 18.475 8.131 -28.796 1.00 98.19 293 THR A C 1
ATOM 2244 O O . THR A 1 293 ? 19.346 8.465 -29.600 1.00 98.19 293 THR A O 1
ATOM 2247 N N . THR A 1 294 ? 18.529 8.499 -27.519 1.00 98.25 294 THR A N 1
ATOM 2248 C CA . THR A 1 294 ? 19.677 9.157 -26.893 1.00 98.25 294 THR A CA 1
ATOM 2249 C C . THR A 1 294 ? 20.117 8.377 -25.665 1.00 98.25 294 THR A C 1
ATOM 2251 O O . THR A 1 294 ? 19.355 8.253 -24.706 1.00 98.25 294 THR A O 1
ATOM 2254 N N . PHE A 1 295 ? 21.369 7.927 -25.651 1.00 97.81 295 PHE A N 1
ATOM 2255 C CA . PHE A 1 295 ? 21.977 7.249 -24.512 1.00 97.81 295 PHE A CA 1
ATOM 2256 C C . PHE A 1 295 ? 23.027 8.150 -23.854 1.00 97.81 295 PHE A C 1
ATOM 2258 O O . PHE A 1 295 ? 23.882 8.734 -24.522 1.00 97.81 295 PHE A O 1
ATOM 2265 N N . ALA A 1 296 ? 22.959 8.272 -22.530 1.00 97.19 296 ALA A N 1
ATOM 2266 C CA . ALA A 1 296 ? 23.915 9.027 -21.735 1.00 97.19 296 ALA A CA 1
ATOM 2267 C C . ALA A 1 296 ? 24.585 8.131 -20.689 1.00 97.19 296 ALA A C 1
ATOM 2269 O O . ALA A 1 296 ? 23.943 7.728 -19.718 1.00 97.19 296 ALA A O 1
ATOM 2270 N N . ASP A 1 297 ? 25.887 7.908 -20.840 1.00 93.06 297 ASP A N 1
ATOM 2271 C CA . ASP A 1 297 ? 26.734 7.347 -19.792 1.00 93.06 297 ASP A CA 1
ATOM 2272 C C . ASP A 1 297 ? 27.125 8.471 -18.831 1.00 93.06 297 ASP A C 1
ATOM 2274 O O . ASP A 1 297 ? 27.905 9.372 -19.159 1.00 93.06 297 ASP A O 1
ATOM 2278 N N . LYS A 1 298 ? 26.549 8.441 -17.632 1.00 92.81 298 LYS A N 1
ATOM 2279 C CA . LYS A 1 298 ? 26.769 9.478 -16.625 1.00 92.81 298 LYS A CA 1
ATOM 2280 C C . LYS A 1 298 ? 28.086 9.341 -15.885 1.00 92.81 298 LYS A C 1
ATOM 2282 O O . LYS A 1 298 ? 28.537 10.332 -15.321 1.00 92.81 298 LYS A O 1
ATOM 2287 N N . VAL A 1 299 ? 28.705 8.169 -15.918 1.00 84.88 299 VAL A N 1
ATOM 2288 C CA . VAL A 1 299 ? 29.995 7.920 -15.272 1.00 84.88 299 VAL A CA 1
ATOM 2289 C C . VAL A 1 299 ? 31.115 8.466 -16.137 1.00 84.88 299 VAL A C 1
ATOM 2291 O O . VAL A 1 299 ? 31.978 9.188 -15.649 1.00 84.88 299 VAL A O 1
ATOM 2294 N N . ASN A 1 300 ? 31.048 8.195 -17.439 1.00 84.12 300 ASN A N 1
ATOM 2295 C CA . ASN A 1 300 ? 32.046 8.650 -18.403 1.00 84.12 300 ASN A CA 1
ATOM 2296 C C . ASN A 1 300 ? 31.718 10.022 -19.018 1.00 84.12 300 ASN A C 1
ATOM 2298 O O . ASN A 1 300 ? 32.426 10.482 -19.913 1.00 84.12 300 ASN A O 1
ATOM 2302 N N . GLY A 1 301 ? 30.624 10.668 -18.597 1.00 90.00 301 GLY A N 1
ATOM 2303 C CA . GLY A 1 301 ? 30.197 11.973 -19.115 1.00 90.00 301 GLY A CA 1
ATOM 2304 C C . GLY A 1 301 ? 29.878 11.977 -20.615 1.00 90.00 301 GLY A C 1
ATOM 2305 O O . GLY A 1 301 ? 29.934 13.027 -21.252 1.00 90.00 301 GLY A O 1
ATOM 2306 N N . THR A 1 302 ? 29.566 10.814 -21.191 1.00 93.19 302 THR A N 1
ATOM 2307 C CA . THR A 1 302 ? 29.370 10.636 -22.634 1.00 93.19 302 THR A CA 1
ATOM 2308 C C . THR A 1 302 ? 27.887 10.664 -22.982 1.00 93.19 302 THR A C 1
ATOM 2310 O O . THR A 1 302 ? 27.064 10.065 -22.292 1.00 93.19 302 THR A O 1
ATOM 2313 N N . VAL A 1 303 ? 27.535 11.339 -24.076 1.00 96.88 303 VAL A N 1
ATOM 2314 C CA . VAL A 1 303 ? 26.178 11.339 -24.632 1.00 96.88 303 VAL A CA 1
ATOM 2315 C C . VAL A 1 303 ? 26.262 11.010 -26.115 1.00 96.88 303 VAL A C 1
ATOM 2317 O O . VAL A 1 303 ? 26.994 11.660 -26.856 1.00 96.88 303 VAL A O 1
ATOM 2320 N N . VAL A 1 304 ? 25.503 10.006 -26.540 1.00 97.19 304 VAL A N 1
ATOM 2321 C CA . VAL A 1 304 ? 25.395 9.554 -27.930 1.00 97.19 304 VAL A CA 1
ATOM 2322 C C . VAL A 1 304 ? 23.927 9.579 -28.344 1.00 97.19 304 VAL A C 1
ATOM 2324 O O . VAL A 1 304 ? 23.042 9.275 -27.547 1.00 97.19 304 VAL A O 1
ATOM 2327 N N . SER A 1 305 ? 23.645 10.025 -29.566 1.00 97.56 305 SER A N 1
ATOM 2328 C CA . SER A 1 305 ? 22.278 10.198 -30.078 1.00 97.56 305 SER A CA 1
ATOM 2329 C C . SER A 1 305 ? 22.159 9.628 -31.484 1.00 97.56 305 SER A C 1
ATOM 2331 O O . SER A 1 305 ? 23.089 9.757 -32.278 1.00 97.56 305 SER A O 1
ATOM 2333 N N . GLY A 1 306 ? 21.005 9.042 -31.788 1.00 97.38 306 GLY A N 1
ATOM 2334 C CA . GLY A 1 306 ? 20.751 8.303 -33.018 1.00 97.38 306 GLY A CA 1
ATOM 2335 C C . GLY A 1 306 ? 21.098 6.824 -32.871 1.00 97.38 306 GLY A C 1
ATOM 2336 O O . GLY A 1 306 ? 22.087 6.455 -32.235 1.00 97.38 306 GLY A O 1
ATOM 2337 N N . TRP A 1 307 ? 20.267 5.974 -33.471 1.00 97.25 307 TRP A N 1
ATOM 2338 C CA . TRP A 1 307 ? 20.340 4.523 -33.311 1.00 97.25 307 TRP A CA 1
ATOM 2339 C C . TRP A 1 307 ? 21.724 3.937 -33.638 1.00 97.25 307 TRP A C 1
ATOM 2341 O O . TRP A 1 307 ? 22.281 3.220 -32.808 1.00 97.25 307 TRP A O 1
ATOM 2351 N N . ASP A 1 308 ? 22.324 4.302 -34.777 1.00 97.62 308 ASP A N 1
ATOM 2352 C CA . ASP A 1 308 ? 23.641 3.785 -35.190 1.00 97.62 308 ASP A CA 1
ATOM 2353 C C . ASP A 1 308 ? 24.752 4.173 -34.204 1.00 97.62 308 ASP A C 1
ATOM 2355 O O . ASP A 1 308 ? 25.570 3.343 -33.814 1.00 97.62 308 ASP A O 1
ATOM 2359 N N . ALA A 1 309 ? 24.745 5.421 -33.726 1.00 96.94 309 ALA A N 1
ATOM 2360 C CA . ALA A 1 309 ? 25.745 5.901 -32.776 1.00 96.94 309 ALA A CA 1
ATOM 2361 C C . ALA A 1 309 ? 25.629 5.201 -31.413 1.00 96.94 309 ALA A C 1
ATOM 2363 O O . ALA A 1 309 ? 26.643 4.888 -30.787 1.00 96.94 309 ALA A O 1
ATOM 2364 N N . VAL A 1 310 ? 24.400 4.938 -30.955 1.00 96.81 310 VAL A N 1
ATOM 2365 C CA . VAL A 1 310 ? 24.149 4.183 -29.719 1.00 96.81 310 VAL A CA 1
ATOM 2366 C C . VAL A 1 310 ? 24.565 2.718 -29.882 1.00 96.81 310 VAL A C 1
ATOM 2368 O O . VAL A 1 310 ? 25.231 2.173 -29.001 1.00 96.81 310 VAL A O 1
ATOM 2371 N N . ARG A 1 311 ? 24.262 2.093 -31.027 1.00 96.94 311 ARG A N 1
ATOM 2372 C CA . ARG A 1 311 ? 24.706 0.732 -31.358 1.00 96.94 311 ARG A CA 1
ATOM 2373 C C . ARG A 1 311 ? 26.227 0.608 -31.330 1.00 96.94 311 ARG A C 1
ATOM 2375 O O . ARG A 1 311 ? 26.758 -0.277 -30.659 1.00 96.94 311 ARG A O 1
ATOM 2382 N N . ASP A 1 312 ? 26.924 1.507 -32.021 1.00 96.56 312 ASP A N 1
ATOM 2383 C CA . ASP A 1 312 ? 28.387 1.524 -32.077 1.00 96.56 312 ASP A CA 1
ATOM 2384 C C . ASP A 1 312 ? 29.004 1.732 -30.691 1.00 96.56 312 ASP A C 1
ATOM 2386 O O . ASP A 1 312 ? 30.059 1.174 -30.376 1.00 96.56 312 ASP A O 1
ATOM 2390 N N . TYR A 1 313 ? 28.346 2.523 -29.842 1.00 94.56 313 TYR A N 1
ATOM 2391 C CA . TYR A 1 313 ? 28.764 2.728 -28.463 1.00 94.56 313 TYR A CA 1
ATOM 2392 C C . TYR A 1 313 ? 28.656 1.439 -27.630 1.00 94.56 313 TYR A C 1
ATOM 2394 O O . TYR A 1 313 ? 29.639 1.037 -27.004 1.00 94.56 313 TYR A O 1
ATOM 2402 N N . TYR A 1 314 ? 27.522 0.731 -27.679 1.00 92.56 314 TYR A N 1
ATOM 2403 C CA . TYR A 1 314 ? 27.373 -0.563 -26.998 1.00 92.56 314 TYR A CA 1
ATOM 2404 C C . TYR A 1 314 ? 28.337 -1.629 -27.531 1.00 92.56 314 TYR A C 1
ATOM 2406 O O . TYR A 1 314 ? 28.933 -2.365 -26.743 1.00 92.56 314 TYR A O 1
ATOM 2414 N N . ALA A 1 315 ? 28.554 -1.681 -28.848 1.00 93.00 315 ALA A N 1
ATOM 2415 C CA . ALA A 1 315 ? 29.512 -2.602 -29.455 1.00 93.00 315 ALA A CA 1
ATOM 2416 C C . ALA A 1 315 ? 30.933 -2.392 -28.905 1.00 93.00 315 ALA A C 1
ATOM 2418 O O . ALA A 1 315 ? 31.617 -3.359 -28.565 1.00 93.00 315 ALA A O 1
ATOM 2419 N N . LYS A 1 316 ? 31.364 -1.134 -28.738 1.00 89.81 316 LYS A N 1
ATOM 2420 C CA . LYS A 1 316 ? 32.657 -0.808 -28.113 1.00 89.81 316 LYS A CA 1
ATOM 2421 C C . LYS A 1 316 ? 32.736 -1.283 -26.662 1.00 89.81 316 LYS A C 1
ATOM 2423 O O . LYS A 1 316 ? 33.778 -1.798 -26.262 1.00 89.81 316 LYS A O 1
ATOM 2428 N N . ILE A 1 317 ? 31.656 -1.149 -25.889 1.00 84.38 317 ILE A N 1
ATOM 2429 C CA . ILE A 1 317 ? 31.611 -1.615 -24.495 1.00 84.38 317 ILE A CA 1
ATOM 2430 C C . ILE A 1 317 ? 31.775 -3.136 -24.418 1.00 84.38 317 ILE A C 1
ATOM 2432 O O . ILE A 1 317 ? 32.638 -3.609 -23.678 1.00 84.38 317 ILE A O 1
ATOM 2436 N N . TYR A 1 318 ? 31.010 -3.908 -25.197 1.00 85.19 318 TYR A N 1
ATOM 2437 C CA . TYR A 1 318 ? 31.122 -5.372 -25.168 1.00 85.19 318 TYR A CA 1
ATOM 2438 C C . TYR A 1 318 ? 32.467 -5.884 -25.687 1.00 85.19 318 TYR A C 1
ATOM 2440 O O . TYR A 1 318 ? 32.943 -6.914 -25.214 1.00 85.19 318 TYR A O 1
ATOM 2448 N N . LEU A 1 319 ? 33.127 -5.155 -26.592 1.00 83.50 319 LEU A N 1
ATOM 2449 C CA . LEU A 1 319 ? 34.505 -5.462 -26.986 1.00 83.50 319 LEU A CA 1
ATOM 2450 C C . LEU A 1 319 ? 35.508 -5.202 -25.851 1.00 83.50 319 LEU A C 1
ATOM 2452 O O . LEU A 1 319 ? 36.427 -5.996 -25.656 1.00 83.50 319 LEU A O 1
ATOM 2456 N N . ALA A 1 320 ? 35.346 -4.111 -25.097 1.00 78.56 320 ALA A N 1
ATOM 2457 C CA . ALA A 1 320 ? 36.238 -3.763 -23.990 1.00 78.56 320 ALA A CA 1
ATOM 2458 C C . ALA A 1 320 ? 36.058 -4.676 -22.764 1.00 78.56 320 ALA A C 1
ATOM 2460 O O . ALA A 1 320 ? 37.015 -4.934 -22.027 1.00 78.56 320 ALA A O 1
ATOM 2461 N N . ILE A 1 321 ? 34.835 -5.167 -22.547 1.00 78.44 321 ILE A N 1
ATOM 2462 C CA . ILE A 1 321 ? 34.451 -5.976 -21.389 1.00 78.44 321 ILE A CA 1
ATOM 2463 C C . ILE A 1 321 ? 33.767 -7.270 -21.870 1.00 78.44 321 ILE A C 1
ATOM 2465 O O . ILE A 1 321 ? 32.560 -7.450 -21.699 1.00 78.44 321 ILE A O 1
ATOM 2469 N N . PRO A 1 322 ? 34.525 -8.210 -22.467 1.00 78.06 322 PRO A N 1
ATOM 2470 C CA . PRO A 1 322 ? 33.954 -9.363 -23.167 1.00 78.06 322 PRO A CA 1
ATOM 2471 C C . PRO A 1 322 ? 33.263 -10.362 -22.238 1.00 78.06 322 PRO A C 1
ATOM 2473 O O . PRO A 1 322 ? 32.559 -11.250 -22.699 1.00 78.06 322 PRO A O 1
ATOM 2476 N N . THR A 1 323 ? 33.461 -10.260 -20.931 1.00 88.00 323 THR A N 1
ATOM 2477 C CA . THR A 1 323 ? 32.912 -11.153 -19.900 1.00 88.00 323 THR A CA 1
ATOM 2478 C C . THR A 1 323 ? 31.723 -10.544 -19.155 1.00 88.00 323 THR A C 1
ATOM 2480 O O . THR A 1 323 ? 31.227 -11.168 -18.220 1.00 88.00 323 THR A O 1
ATOM 2483 N N . PHE A 1 324 ? 31.275 -9.345 -19.549 1.00 88.69 324 PHE A N 1
ATOM 2484 C CA . PHE A 1 324 ? 30.179 -8.647 -18.885 1.00 88.69 324 PHE A CA 1
ATOM 2485 C C . PHE A 1 324 ? 28.889 -9.478 -18.891 1.00 88.69 324 PHE A C 1
ATOM 2487 O O . PHE A 1 324 ? 28.432 -9.934 -19.941 1.00 88.69 324 PHE A O 1
ATOM 2494 N N . ARG A 1 325 ? 28.279 -9.637 -17.716 1.00 90.38 325 ARG A N 1
ATOM 2495 C CA . ARG A 1 325 ? 26.994 -10.315 -17.530 1.00 90.38 325 ARG A CA 1
ATOM 2496 C C . ARG A 1 325 ? 26.163 -9.656 -16.439 1.00 90.38 325 ARG A C 1
ATOM 2498 O O . ARG A 1 325 ? 26.702 -9.126 -15.469 1.00 90.38 325 ARG A O 1
ATOM 2505 N N . ILE A 1 326 ? 24.845 -9.755 -16.582 1.00 93.12 326 ILE A N 1
ATOM 2506 C CA . ILE A 1 326 ? 23.867 -9.288 -15.596 1.00 93.12 326 ILE A CA 1
ATOM 2507 C C . ILE A 1 326 ? 23.512 -10.467 -14.684 1.00 93.12 326 ILE A C 1
ATOM 2509 O O . ILE A 1 326 ? 22.918 -11.451 -15.122 1.00 93.12 326 ILE A O 1
ATOM 2513 N N . LEU A 1 327 ? 23.876 -10.383 -13.408 1.00 91.19 327 LEU A N 1
ATOM 2514 C CA . LEU A 1 327 ? 23.578 -11.407 -12.408 1.00 91.19 327 LEU A CA 1
ATOM 2515 C C . LEU A 1 327 ? 22.113 -11.320 -11.976 1.00 91.19 327 LEU A C 1
ATOM 2517 O O . LEU A 1 327 ? 21.365 -12.293 -12.124 1.00 91.19 327 LEU A O 1
ATOM 2521 N N . GLN A 1 328 ? 21.712 -10.137 -11.511 1.00 90.50 328 GLN A N 1
ATOM 2522 C CA . GLN A 1 328 ? 20.373 -9.824 -11.021 1.00 90.50 328 GLN A CA 1
ATOM 2523 C C . GLN A 1 328 ? 19.877 -8.512 -11.625 1.00 90.50 328 GLN A C 1
ATOM 2525 O O . GLN A 1 328 ? 20.669 -7.642 -11.989 1.00 90.50 328 GLN A O 1
ATOM 2530 N N . SER A 1 329 ? 18.557 -8.381 -11.736 1.00 90.75 329 SER A N 1
ATOM 2531 C CA . SER A 1 329 ? 17.902 -7.155 -12.179 1.00 90.75 329 SER A CA 1
ATOM 2532 C C . SER A 1 329 ? 16.647 -6.911 -11.358 1.00 90.75 329 SER A C 1
ATOM 2534 O O . SER A 1 329 ? 15.804 -7.805 -11.260 1.00 90.75 329 SER A O 1
ATOM 2536 N N . GLU A 1 330 ? 16.485 -5.695 -10.864 1.00 87.31 330 GLU A N 1
ATOM 2537 C CA . GLU A 1 330 ? 15.318 -5.243 -10.117 1.00 87.31 330 GLU A CA 1
ATOM 2538 C C . GLU A 1 330 ? 14.780 -3.947 -10.725 1.00 87.31 330 GLU A C 1
ATOM 2540 O O . GLU A 1 330 ? 15.485 -3.211 -11.415 1.00 87.31 330 GLU A O 1
ATOM 2545 N N . THR A 1 331 ? 13.493 -3.678 -10.524 1.00 85.75 331 THR A N 1
ATOM 2546 C CA . THR A 1 331 ? 12.872 -2.410 -10.928 1.00 85.75 331 THR A CA 1
ATOM 2547 C C . THR A 1 331 ? 12.539 -1.636 -9.669 1.00 85.75 331 THR A C 1
ATOM 2549 O O . THR A 1 331 ? 11.656 -2.053 -8.924 1.00 85.75 331 THR A O 1
ATOM 2552 N N . THR A 1 332 ? 13.233 -0.526 -9.431 1.00 78.38 332 THR A N 1
ATOM 2553 C CA . THR A 1 332 ? 13.098 0.254 -8.189 1.00 78.38 332 THR A CA 1
ATOM 2554 C C . THR A 1 332 ? 12.165 1.455 -8.327 1.00 78.38 332 THR A C 1
ATOM 2556 O O . THR A 1 332 ? 11.764 2.053 -7.333 1.00 78.38 332 THR A O 1
ATOM 2559 N N . GLY A 1 333 ? 11.718 1.767 -9.547 1.00 75.00 333 GLY A N 1
ATOM 2560 C CA . GLY A 1 333 ? 10.629 2.713 -9.781 1.00 75.00 333 GLY A CA 1
ATOM 2561 C C . GLY A 1 333 ? 10.189 2.732 -11.238 1.00 75.00 333 GLY A C 1
ATOM 2562 O O . GLY A 1 333 ? 11.012 2.577 -12.137 1.00 75.00 333 GLY A O 1
ATOM 2563 N N . TYR A 1 334 ? 8.894 2.917 -11.499 1.00 81.88 334 TYR A N 1
ATOM 2564 C CA . TYR A 1 334 ? 8.398 3.063 -12.867 1.00 81.88 334 TYR A CA 1
ATOM 2565 C C . TYR A 1 334 ? 7.060 3.814 -12.945 1.00 81.88 334 TYR A C 1
ATOM 2567 O O . TYR A 1 334 ? 6.247 3.804 -12.021 1.00 81.88 334 TYR A O 1
ATOM 2575 N N . THR A 1 335 ? 6.827 4.428 -14.099 1.00 79.62 335 THR A N 1
ATOM 2576 C CA . THR A 1 335 ? 5.528 4.849 -14.633 1.00 79.62 335 THR A CA 1
ATOM 2577 C C . THR A 1 335 ? 5.339 4.169 -16.000 1.00 79.62 335 THR A C 1
ATOM 2579 O O . THR A 1 335 ? 6.242 3.466 -16.461 1.00 79.62 335 THR A O 1
ATOM 2582 N N . PRO A 1 336 ? 4.198 4.330 -16.691 1.00 81.12 336 PRO A N 1
ATOM 2583 C CA . PRO A 1 336 ? 4.044 3.767 -18.032 1.00 81.12 336 PRO A CA 1
ATOM 258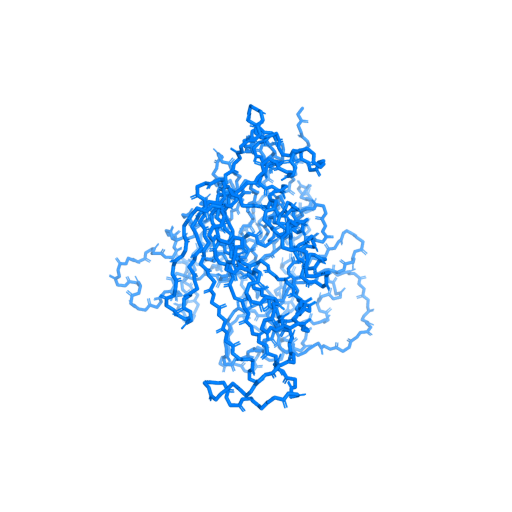4 C C . PRO A 1 336 ? 5.112 4.214 -19.042 1.00 81.12 336 PRO A C 1
ATOM 2586 O O . PRO A 1 336 ? 5.454 3.442 -19.929 1.00 81.12 336 PRO A O 1
ATOM 2589 N N . GLU A 1 337 ? 5.669 5.415 -18.900 1.00 87.00 337 GLU A N 1
ATOM 2590 C CA . GLU A 1 337 ? 6.619 6.016 -19.845 1.00 87.00 337 GLU A CA 1
ATOM 2591 C C . GLU A 1 337 ? 8.065 6.076 -19.327 1.00 87.00 337 GLU A C 1
ATOM 2593 O O . GLU A 1 337 ? 8.966 6.463 -20.073 1.00 87.00 337 GLU A O 1
ATOM 2598 N N . PHE A 1 338 ? 8.302 5.719 -18.064 1.00 90.62 338 PHE A N 1
ATOM 2599 C CA . PHE A 1 338 ? 9.595 5.875 -17.403 1.00 90.62 338 PHE A CA 1
ATOM 2600 C C . PHE A 1 338 ? 9.906 4.690 -16.494 1.00 90.62 338 PHE A C 1
ATOM 2602 O O . PHE A 1 338 ? 9.041 4.232 -15.758 1.00 90.62 338 PHE A O 1
ATOM 2609 N N . VAL A 1 339 ? 11.150 4.220 -16.499 1.00 92.38 339 VAL A N 1
ATOM 2610 C CA . VAL A 1 339 ? 11.580 3.074 -15.693 1.00 92.38 339 VAL A CA 1
ATOM 2611 C C . VAL A 1 339 ? 12.965 3.331 -15.108 1.00 92.38 339 VAL A C 1
ATOM 2613 O O . VAL A 1 339 ? 13.853 3.857 -15.782 1.00 92.38 339 VAL A O 1
ATOM 2616 N N . VAL A 1 340 ? 13.149 2.913 -13.859 1.00 92.81 340 VAL A N 1
ATOM 2617 C CA . VAL A 1 340 ? 14.434 2.797 -13.169 1.00 92.81 340 VAL A CA 1
ATOM 2618 C C . VAL A 1 340 ? 14.695 1.320 -12.908 1.00 92.81 340 VAL A C 1
ATOM 2620 O O . VAL A 1 340 ? 13.984 0.677 -12.133 1.00 92.81 340 VAL A O 1
ATOM 2623 N N . GLY A 1 341 ? 15.695 0.780 -13.599 1.00 91.94 341 GLY A N 1
ATOM 2624 C CA . GLY A 1 341 ? 16.197 -0.571 -13.383 1.00 91.94 341 GLY A CA 1
ATOM 2625 C C . GLY A 1 341 ? 17.533 -0.544 -12.654 1.00 91.94 341 GLY A C 1
ATOM 2626 O O . GLY A 1 341 ? 18.423 0.219 -13.033 1.00 91.94 341 GLY A O 1
ATOM 2627 N N . GLU A 1 342 ? 17.679 -1.403 -11.655 1.00 93.12 342 GLU A N 1
ATOM 2628 C CA . GLU A 1 342 ? 18.939 -1.673 -10.970 1.00 93.12 342 GLU A CA 1
ATOM 2629 C C . GLU A 1 342 ? 19.440 -3.058 -11.360 1.00 93.12 342 GLU A C 1
ATOM 2631 O O . GLU A 1 342 ? 18.674 -4.016 -11.438 1.00 93.12 342 GLU A O 1
ATOM 2636 N N . PHE A 1 343 ? 20.731 -3.156 -11.642 1.00 92.81 343 PHE A N 1
ATOM 2637 C CA . PHE A 1 343 ? 21.360 -4.365 -12.143 1.00 92.81 343 PHE A CA 1
ATOM 2638 C C . PHE A 1 343 ? 22.619 -4.646 -11.338 1.00 92.81 343 PHE A C 1
ATOM 2640 O O . PHE A 1 343 ? 23.492 -3.785 -11.202 1.00 92.81 343 PHE A O 1
ATOM 2647 N N . GLU A 1 344 ? 22.730 -5.870 -10.838 1.00 93.94 344 GLU A N 1
ATOM 2648 C CA . GLU A 1 344 ? 23.998 -6.387 -10.345 1.00 93.94 344 GLU A CA 1
ATOM 2649 C C . GLU A 1 344 ? 24.721 -7.036 -11.512 1.00 93.94 344 GLU A C 1
ATOM 2651 O O . GLU A 1 344 ? 24.219 -7.984 -12.119 1.00 93.94 344 GLU A O 1
ATOM 2656 N N . CYS A 1 345 ? 25.897 -6.518 -11.837 1.00 92.62 345 CYS A N 1
ATOM 2657 C CA . CYS A 1 345 ? 26.661 -6.957 -12.990 1.00 92.62 345 CYS A CA 1
ATOM 2658 C C . CYS A 1 345 ? 28.036 -7.459 -12.562 1.00 92.62 345 CYS A C 1
ATOM 2660 O O . CYS A 1 345 ? 28.613 -7.020 -11.563 1.00 92.62 345 CYS A O 1
ATOM 2662 N N . GLU A 1 346 ? 28.580 -8.358 -13.367 1.00 91.94 346 GLU A N 1
ATOM 2663 C CA . GLU A 1 346 ? 29.926 -8.880 -13.198 1.00 91.94 346 GLU A CA 1
ATOM 2664 C C . GLU A 1 346 ? 30.675 -8.821 -14.520 1.00 91.94 346 GLU A C 1
ATOM 2666 O O . GLU A 1 346 ? 30.112 -9.069 -15.586 1.00 91.94 346 GLU A O 1
ATOM 2671 N N . ALA A 1 347 ? 31.957 -8.499 -14.434 1.00 89.44 347 ALA A N 1
ATOM 2672 C CA . ALA A 1 347 ? 32.868 -8.471 -15.553 1.00 89.44 347 ALA A CA 1
ATOM 2673 C C . ALA A 1 347 ? 34.285 -8.837 -15.109 1.00 89.44 347 ALA A C 1
ATOM 2675 O O . ALA A 1 347 ? 34.664 -8.669 -13.958 1.00 89.44 347 ALA A O 1
ATOM 2676 N N . VAL A 1 348 ? 35.096 -9.272 -16.059 1.00 88.06 348 VAL A N 1
ATOM 2677 C CA . VAL A 1 348 ? 36.548 -9.422 -15.948 1.00 88.06 348 VAL A CA 1
ATOM 2678 C C . VAL A 1 348 ? 37.174 -8.497 -16.995 1.00 88.06 348 VAL A C 1
ATOM 2680 O O . VAL A 1 348 ? 37.093 -8.802 -18.192 1.00 88.06 348 VAL A O 1
ATOM 2683 N N . PRO A 1 349 ? 37.750 -7.355 -16.585 1.00 80.56 349 PRO A N 1
ATOM 2684 C CA . PRO A 1 349 ? 38.347 -6.390 -17.500 1.00 80.56 349 PRO A CA 1
ATOM 2685 C C . PRO A 1 349 ? 39.478 -6.984 -18.349 1.00 80.56 349 PRO A C 1
ATOM 2687 O O . PRO A 1 349 ? 40.350 -7.697 -17.846 1.00 80.56 349 PRO A O 1
ATOM 2690 N N . GLY A 1 350 ? 39.509 -6.631 -19.640 1.00 78.75 350 GLY A N 1
ATOM 2691 C CA . GLY A 1 350 ? 40.605 -6.989 -20.552 1.00 78.75 350 GLY A CA 1
ATOM 2692 C C . GLY A 1 350 ? 41.888 -6.162 -20.360 1.00 78.75 350 GLY A C 1
ATOM 2693 O O . GLY A 1 350 ? 42.942 -6.522 -20.897 1.00 78.75 350 GLY A O 1
ATOM 2694 N N . ALA A 1 351 ? 41.810 -5.080 -19.582 1.00 81.38 351 ALA A N 1
ATOM 2695 C CA . ALA A 1 351 ? 42.888 -4.155 -19.242 1.00 81.38 351 ALA A CA 1
ATOM 2696 C C . ALA A 1 351 ? 42.706 -3.629 -17.808 1.00 81.38 351 ALA A C 1
ATOM 2698 O O . ALA A 1 351 ? 41.616 -3.747 -17.247 1.00 81.38 351 ALA A O 1
ATOM 2699 N N . ASP A 1 352 ? 43.760 -3.050 -17.228 1.00 82.56 352 ASP A N 1
ATOM 2700 C CA . ASP A 1 352 ? 43.684 -2.408 -15.913 1.00 82.56 352 ASP A CA 1
ATOM 2701 C C . ASP A 1 352 ? 42.665 -1.258 -15.940 1.00 82.56 352 ASP A C 1
ATOM 2703 O O . ASP A 1 352 ? 42.614 -0.484 -16.900 1.00 82.56 352 ASP A O 1
ATOM 2707 N N . MET A 1 353 ? 41.876 -1.127 -14.871 1.00 78.12 353 MET A N 1
ATOM 2708 C CA . MET A 1 353 ? 40.897 -0.054 -14.673 1.00 78.12 353 MET A CA 1
ATOM 2709 C C . MET A 1 353 ? 41.251 0.750 -13.410 1.00 78.12 353 MET A C 1
ATOM 2711 O O . MET A 1 353 ? 40.620 0.571 -12.362 1.00 78.12 353 MET A O 1
ATOM 2715 N N . PRO A 1 354 ? 42.263 1.643 -13.472 1.00 78.62 354 PRO A N 1
ATOM 2716 C CA . PRO A 1 354 ? 42.749 2.396 -12.313 1.00 78.62 354 PRO A CA 1
ATOM 2717 C C . PRO A 1 354 ? 41.670 3.247 -11.643 1.00 78.62 354 PRO A C 1
ATOM 2719 O O . PRO A 1 354 ? 41.679 3.394 -10.425 1.00 78.62 354 PRO A O 1
ATOM 2722 N N . GLN A 1 355 ? 40.709 3.755 -12.421 1.00 73.00 355 GLN A N 1
ATOM 2723 C CA . GLN A 1 355 ? 39.581 4.543 -11.925 1.00 73.00 355 GLN A CA 1
ATOM 2724 C C . GLN A 1 355 ? 38.698 3.779 -10.930 1.00 73.00 355 GLN A C 1
ATOM 2726 O O . GLN A 1 355 ? 38.013 4.403 -10.125 1.00 73.00 355 GLN A O 1
ATOM 2731 N N . TRP A 1 356 ? 38.722 2.444 -10.974 1.00 74.75 356 TRP A N 1
ATOM 2732 C CA . TRP A 1 356 ? 37.958 1.561 -10.091 1.00 74.75 356 TRP A CA 1
ATOM 2733 C C . TRP A 1 356 ? 38.855 0.680 -9.212 1.00 74.75 356 TRP A C 1
ATOM 2735 O O . TRP A 1 356 ? 38.349 -0.165 -8.484 1.00 74.75 356 TRP A O 1
ATOM 2745 N N . GLY A 1 357 ? 40.180 0.863 -9.265 1.00 81.94 357 GLY A N 1
ATOM 2746 C CA . GLY A 1 357 ? 41.132 0.074 -8.478 1.00 81.94 357 GLY A CA 1
ATOM 2747 C C . GLY A 1 357 ? 41.200 -1.412 -8.854 1.00 81.94 357 GLY A C 1
ATOM 2748 O O . GLY A 1 357 ? 41.666 -2.209 -8.045 1.00 81.94 357 GLY A O 1
ATOM 2749 N N . VAL A 1 358 ? 40.754 -1.793 -10.057 1.00 81.94 358 VAL A N 1
ATOM 2750 C CA . VAL A 1 358 ? 40.696 -3.196 -10.509 1.00 81.94 358 VAL A CA 1
ATOM 2751 C C . VAL A 1 358 ? 41.785 -3.479 -11.541 1.00 81.94 358 VAL A C 1
ATOM 2753 O O . VAL A 1 358 ? 41.957 -2.713 -12.493 1.00 81.94 358 VAL A O 1
ATOM 2756 N N . LYS A 1 359 ? 42.521 -4.584 -11.372 1.00 85.25 359 LYS A N 1
ATOM 2757 C CA . LYS A 1 359 ? 43.539 -5.023 -12.337 1.00 85.25 359 LYS A CA 1
ATOM 2758 C C . LYS A 1 359 ? 42.930 -5.891 -13.430 1.00 85.25 359 LYS A C 1
ATOM 2760 O O . LYS A 1 359 ? 41.888 -6.523 -13.259 1.00 85.25 359 LYS A O 1
ATOM 2765 N N . LYS A 1 360 ? 43.619 -5.964 -14.563 1.00 85.44 360 LYS A N 1
ATOM 2766 C CA . LYS A 1 360 ? 43.308 -6.906 -15.633 1.00 85.44 360 LYS A CA 1
ATOM 2767 C C . LYS A 1 360 ? 43.214 -8.331 -15.079 1.00 85.44 360 LYS A C 1
ATOM 2769 O O . LYS A 1 360 ? 44.152 -8.816 -14.453 1.00 85.44 360 LYS A O 1
ATOM 2774 N N . GLY A 1 361 ? 42.122 -9.022 -15.401 1.00 83.31 361 GLY A N 1
ATOM 2775 C CA . GLY A 1 361 ? 41.897 -10.411 -14.992 1.00 83.31 361 GLY A CA 1
ATOM 2776 C C . GLY A 1 361 ? 41.205 -10.587 -13.637 1.00 83.31 361 GLY A C 1
ATOM 2777 O O . GLY A 1 361 ? 40.726 -11.687 -13.370 1.00 83.31 361 GLY A O 1
ATOM 2778 N N . ASP A 1 362 ? 41.082 -9.530 -12.829 1.00 87.81 362 ASP A N 1
ATOM 2779 C CA . ASP A 1 362 ? 40.316 -9.580 -11.584 1.00 87.81 362 ASP A CA 1
ATOM 2780 C C . ASP A 1 362 ? 38.808 -9.498 -11.862 1.00 87.81 362 ASP A C 1
ATOM 2782 O O . ASP A 1 362 ? 38.356 -8.895 -12.841 1.00 87.81 362 ASP A O 1
ATOM 2786 N N . VAL A 1 363 ? 38.010 -10.106 -10.981 1.00 89.12 363 VAL A N 1
ATOM 2787 C CA . VAL A 1 363 ? 36.548 -10.011 -11.051 1.00 89.12 363 VAL A CA 1
ATOM 2788 C C . VAL A 1 363 ? 36.113 -8.637 -10.552 1.00 89.12 363 VAL A C 1
ATOM 2790 O O . VAL A 1 363 ? 36.312 -8.285 -9.393 1.00 89.12 363 VAL A O 1
ATOM 2793 N N . LEU A 1 364 ? 35.459 -7.886 -11.428 1.00 88.00 364 LEU A N 1
ATOM 2794 C CA . LEU A 1 364 ? 34.792 -6.634 -11.130 1.00 88.00 364 LEU A CA 1
ATOM 2795 C C . LEU A 1 364 ? 33.296 -6.891 -10.943 1.00 88.00 364 LEU A C 1
ATOM 2797 O O . LEU A 1 364 ? 32.591 -7.242 -11.892 1.00 88.00 364 LEU A O 1
ATOM 2801 N N . ARG A 1 365 ? 32.802 -6.654 -9.728 1.00 91.38 365 ARG A N 1
ATOM 2802 C CA . ARG A 1 365 ? 31.367 -6.556 -9.447 1.00 91.38 365 ARG A CA 1
ATOM 2803 C C . ARG A 1 365 ? 30.953 -5.097 -9.448 1.00 91.38 365 ARG A C 1
ATOM 2805 O O . ARG A 1 365 ? 31.665 -4.247 -8.919 1.00 91.38 365 ARG A O 1
ATOM 2812 N N . MET A 1 366 ? 29.811 -4.802 -10.049 1.00 90.00 366 MET A N 1
ATOM 2813 C CA . MET A 1 366 ? 29.302 -3.439 -10.148 1.00 90.00 366 MET A CA 1
ATOM 2814 C C . MET A 1 366 ? 27.789 -3.405 -9.987 1.00 90.00 366 MET A C 1
ATOM 2816 O O . MET A 1 366 ? 27.090 -4.332 -10.397 1.00 90.00 366 MET A O 1
ATOM 2820 N N . LYS A 1 367 ? 27.293 -2.301 -9.431 1.00 92.00 367 LYS A N 1
ATOM 2821 C CA . LYS A 1 367 ? 25.880 -1.940 -9.506 1.00 92.00 367 LYS A CA 1
ATOM 2822 C C . LYS A 1 367 ? 25.686 -0.954 -10.647 1.00 92.00 367 LYS A C 1
ATOM 2824 O O . LYS A 1 367 ? 26.350 0.083 -10.698 1.00 92.00 367 LYS A O 1
ATOM 2829 N N . ALA A 1 368 ? 24.784 -1.284 -11.559 1.00 91.62 368 ALA A N 1
ATOM 2830 C CA . ALA A 1 368 ? 24.380 -0.416 -12.650 1.00 91.62 368 ALA A CA 1
ATOM 2831 C C . ALA A 1 368 ? 22.932 0.036 -12.450 1.00 91.62 368 ALA A C 1
ATOM 2833 O O . ALA A 1 368 ? 22.070 -0.758 -12.089 1.00 91.62 368 ALA A O 1
ATOM 2834 N N . VAL A 1 369 ? 22.661 1.310 -12.711 1.00 93.94 369 VAL A N 1
ATOM 2835 C CA . VAL A 1 369 ? 21.316 1.884 -12.715 1.00 93.94 369 VAL A CA 1
ATOM 2836 C C . VAL A 1 369 ? 21.034 2.397 -14.119 1.00 93.94 369 VAL A C 1
ATOM 2838 O O . VAL A 1 369 ? 21.775 3.238 -14.629 1.00 93.94 369 VAL A O 1
ATOM 2841 N N . SER A 1 370 ? 19.967 1.908 -14.747 1.00 94.75 370 SER A N 1
ATOM 2842 C CA . SER A 1 370 ? 19.460 2.440 -16.014 1.00 94.75 370 SER A CA 1
ATOM 2843 C C . SER A 1 370 ? 18.137 3.152 -15.765 1.00 94.75 370 SER A C 1
ATOM 2845 O O . SER A 1 370 ? 17.147 2.539 -15.367 1.00 94.75 370 SER A O 1
ATOM 2847 N N . MET A 1 371 ? 18.135 4.464 -15.995 1.00 97.19 371 MET A N 1
ATOM 2848 C CA . MET A 1 371 ? 16.931 5.285 -16.030 1.00 97.19 371 MET A CA 1
ATOM 2849 C C . MET A 1 371 ? 16.557 5.521 -17.488 1.00 97.19 371 MET A C 1
ATOM 2851 O O . MET A 1 371 ? 17.288 6.217 -18.200 1.00 97.19 371 MET A O 1
ATOM 2855 N N . PHE A 1 372 ? 15.426 4.993 -17.940 1.00 96.94 372 PHE A N 1
ATOM 2856 C CA . PHE A 1 372 ? 15.029 5.108 -19.337 1.00 96.94 372 PHE A CA 1
ATOM 2857 C C . PHE A 1 372 ? 13.591 5.579 -19.514 1.00 96.94 372 PHE A C 1
ATOM 2859 O O . PHE A 1 372 ? 12.709 5.299 -18.705 1.00 96.94 372 PHE A O 1
ATOM 2866 N N . TRP A 1 373 ? 13.377 6.311 -20.603 1.00 97.62 373 TRP A N 1
ATOM 2867 C CA . TRP A 1 373 ? 12.073 6.705 -21.102 1.00 97.62 373 TRP A CA 1
ATOM 2868 C C . TRP A 1 373 ? 11.818 5.977 -22.404 1.00 97.62 373 TRP A C 1
ATOM 2870 O O . TRP A 1 373 ? 12.664 5.945 -23.306 1.00 97.62 373 TRP A O 1
ATOM 2880 N N . TRP A 1 374 ? 10.627 5.415 -22.494 1.00 96.50 374 TRP A N 1
ATOM 2881 C CA . TRP A 1 374 ? 10.192 4.651 -23.646 1.00 96.50 374 TRP A CA 1
ATOM 2882 C C . TRP A 1 374 ? 8.802 5.076 -24.093 1.00 96.50 374 TRP A C 1
ATOM 2884 O O . TRP A 1 374 ? 8.066 5.754 -23.376 1.00 96.50 374 TRP A O 1
ATOM 2894 N N . ARG A 1 375 ? 8.451 4.696 -25.314 1.00 94.38 375 ARG A N 1
ATOM 2895 C CA . ARG A 1 375 ? 7.141 4.951 -25.896 1.00 94.38 375 ARG A CA 1
ATOM 2896 C C . ARG A 1 375 ? 6.697 3.770 -26.740 1.00 94.38 375 ARG A C 1
ATOM 2898 O O . ARG A 1 375 ? 7.507 2.955 -27.178 1.00 94.38 375 ARG A O 1
ATOM 2905 N N . TRP A 1 376 ? 5.397 3.710 -26.968 1.00 93.06 376 TRP A N 1
ATOM 2906 C CA . TRP A 1 376 ? 4.797 2.776 -27.902 1.00 93.06 376 TRP A CA 1
ATOM 2907 C C . TRP A 1 376 ? 4.915 3.296 -29.339 1.00 93.06 376 TRP A C 1
ATOM 2909 O O . TRP A 1 376 ? 4.452 4.396 -29.630 1.00 93.06 376 TRP A O 1
ATOM 2919 N N . GLU A 1 377 ? 5.492 2.492 -30.230 1.00 95.19 377 GLU A N 1
ATOM 2920 C CA . GLU A 1 377 ? 5.617 2.754 -31.673 1.00 95.19 377 GLU A CA 1
ATOM 2921 C C . GLU A 1 377 ? 4.920 1.685 -32.536 1.00 95.19 377 GLU A C 1
ATOM 2923 O O . GLU A 1 377 ? 5.001 1.712 -33.764 1.00 95.19 377 GLU A O 1
ATOM 2928 N N . GLY A 1 378 ? 4.223 0.730 -31.912 1.00 90.44 378 GLY A N 1
ATOM 2929 C CA . GLY A 1 378 ? 3.403 -0.245 -32.629 1.00 90.44 378 GLY A CA 1
ATOM 2930 C C . GLY A 1 378 ? 2.147 0.379 -33.253 1.00 90.44 378 GLY A C 1
ATOM 2931 O O . GLY A 1 378 ? 1.814 1.546 -33.040 1.00 90.44 378 GLY A O 1
ATOM 2932 N N . LYS A 1 379 ? 1.405 -0.412 -34.035 1.00 88.25 379 LYS A N 1
ATOM 2933 C CA . LYS A 1 379 ? 0.178 0.066 -34.690 1.00 88.25 379 LYS A CA 1
ATOM 2934 C C . LYS A 1 379 ? -0.931 0.335 -33.668 1.00 88.25 379 LYS A C 1
ATOM 2936 O O . LYS A 1 379 ? -1.273 -0.539 -32.877 1.00 88.25 379 LYS A O 1
ATOM 2941 N N . GLY A 1 380 ? -1.545 1.516 -33.751 1.00 87.50 380 GLY A N 1
ATOM 2942 C CA . GLY A 1 380 ? -2.644 1.917 -32.869 1.00 87.50 380 GLY A CA 1
ATOM 2943 C C . GLY A 1 380 ? -2.200 2.125 -31.420 1.00 87.50 380 GLY A C 1
ATOM 2944 O O . GLY A 1 380 ? -1.025 2.346 -31.142 1.00 87.50 380 GLY A O 1
ATOM 2945 N N . GLU A 1 381 ? -3.142 2.063 -30.483 1.00 84.50 381 GLU A N 1
ATOM 2946 C CA . GLU A 1 381 ? -2.828 2.127 -29.055 1.00 84.50 381 GLU A CA 1
ATOM 2947 C C . GLU A 1 381 ? -2.448 0.748 -28.507 1.00 84.50 381 GLU A C 1
ATOM 2949 O O . GLU A 1 381 ? -3.114 -0.250 -28.789 1.00 84.50 381 GLU A O 1
ATOM 2954 N N . TRP A 1 382 ? -1.422 0.692 -27.654 1.00 86.06 382 TRP A N 1
ATOM 2955 C CA . TRP A 1 382 ? -1.087 -0.544 -26.951 1.00 86.06 382 TRP A CA 1
ATOM 2956 C C . TRP A 1 382 ? -2.223 -0.978 -26.021 1.00 86.06 382 TRP A C 1
ATOM 2958 O O . TRP A 1 382 ? -2.641 -0.243 -25.124 1.00 86.06 382 TRP A O 1
ATOM 2968 N N . THR A 1 383 ? -2.676 -2.213 -26.201 1.00 82.62 383 THR A N 1
ATOM 2969 C CA . THR A 1 383 ? -3.806 -2.805 -25.471 1.00 82.62 383 THR A CA 1
ATOM 2970 C C . THR A 1 383 ? -3.410 -3.437 -24.135 1.00 82.62 383 THR A C 1
ATOM 2972 O O . THR A 1 383 ? -4.272 -3.934 -23.411 1.00 82.62 383 THR A O 1
ATOM 2975 N N . GLY A 1 384 ? -2.114 -3.448 -23.810 1.00 84.12 384 GLY A N 1
ATOM 2976 C CA . GLY A 1 384 ? -1.556 -4.247 -22.721 1.00 84.12 384 GLY A CA 1
ATOM 2977 C C . GLY A 1 384 ? -1.109 -5.648 -23.156 1.00 84.12 384 GLY A C 1
ATOM 2978 O O . GLY A 1 384 ? -0.700 -6.421 -22.301 1.00 84.12 384 GLY A O 1
ATOM 2979 N N . ALA A 1 385 ? -1.196 -6.007 -24.440 1.00 86.38 385 ALA A N 1
ATOM 2980 C CA . ALA A 1 385 ? -0.715 -7.295 -24.943 1.00 86.38 385 ALA A CA 1
ATOM 2981 C C . ALA A 1 385 ? 0.792 -7.503 -24.689 1.00 86.38 385 ALA A C 1
ATOM 2983 O O . ALA A 1 385 ? 1.576 -6.553 -24.734 1.00 86.38 385 ALA A O 1
ATOM 2984 N N . LEU A 1 386 ? 1.174 -8.754 -24.420 1.00 90.06 386 LEU A N 1
ATOM 2985 C CA . LEU A 1 386 ? 2.541 -9.176 -24.077 1.00 90.06 386 LEU A CA 1
ATOM 2986 C C . LEU A 1 386 ? 3.101 -10.229 -25.051 1.00 90.06 386 LEU A C 1
ATOM 2988 O O . LEU A 1 386 ? 4.112 -10.859 -24.753 1.00 90.06 386 LEU A O 1
ATOM 2992 N N . ASP A 1 387 ? 2.443 -10.443 -26.194 1.00 91.56 387 ASP A N 1
ATOM 2993 C CA . ASP A 1 387 ? 3.012 -11.221 -27.298 1.00 91.56 387 ASP A CA 1
ATOM 2994 C C . ASP A 1 387 ? 4.214 -10.500 -27.936 1.00 91.56 387 ASP A C 1
ATOM 2996 O O . ASP A 1 387 ? 4.461 -9.319 -27.688 1.00 91.56 387 ASP A O 1
ATOM 3000 N N . ASP A 1 388 ? 4.988 -11.219 -28.749 1.00 88.56 388 ASP A N 1
ATOM 3001 C CA . ASP A 1 388 ? 6.242 -10.706 -29.306 1.00 88.56 388 ASP A CA 1
ATOM 3002 C C . ASP A 1 388 ? 6.068 -9.458 -30.172 1.00 88.56 388 ASP A C 1
ATOM 3004 O O . ASP A 1 388 ? 6.900 -8.548 -30.096 1.00 88.56 388 ASP A O 1
ATOM 3008 N N . GLU A 1 389 ? 4.994 -9.395 -30.964 1.00 88.31 389 GLU A N 1
ATOM 3009 C CA . GLU A 1 389 ? 4.688 -8.223 -31.783 1.00 88.31 389 GLU A CA 1
ATOM 3010 C C . GLU A 1 389 ? 4.446 -7.022 -30.872 1.00 88.31 389 GLU A C 1
ATOM 3012 O O . GLU A 1 389 ? 5.088 -5.980 -31.038 1.00 88.31 389 GLU A O 1
ATOM 3017 N N . ALA A 1 390 ? 3.604 -7.193 -29.851 1.00 88.62 390 ALA A N 1
ATOM 3018 C CA . ALA A 1 390 ? 3.314 -6.136 -28.908 1.00 88.62 390 ALA A CA 1
ATOM 3019 C C . ALA A 1 390 ? 4.565 -5.696 -28.140 1.00 88.62 390 ALA A C 1
ATOM 3021 O O . ALA A 1 390 ? 4.902 -4.518 -28.129 1.00 88.62 390 ALA A O 1
ATOM 3022 N N . VAL A 1 391 ? 5.323 -6.618 -27.554 1.00 91.94 391 VAL A N 1
ATOM 3023 C CA . VAL A 1 391 ? 6.547 -6.280 -26.814 1.00 91.94 391 VAL A CA 1
ATOM 3024 C C . VAL A 1 391 ? 7.540 -5.511 -27.694 1.00 91.94 391 VAL A C 1
ATOM 3026 O O . VAL A 1 391 ? 8.124 -4.525 -27.244 1.00 91.94 391 VAL A O 1
ATOM 3029 N N . SER A 1 392 ? 7.693 -5.908 -28.962 1.00 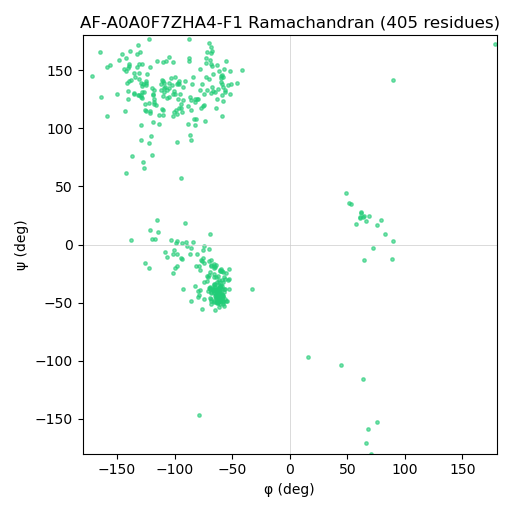91.00 392 SER A N 1
ATOM 3030 C CA . SER A 1 392 ? 8.613 -5.256 -29.902 1.00 91.00 392 SER A CA 1
ATOM 3031 C C . SER A 1 392 ? 8.233 -3.816 -30.268 1.00 91.00 392 SER A C 1
ATOM 3033 O O . SER A 1 392 ? 9.088 -3.070 -30.751 1.00 91.00 392 SER A O 1
ATOM 3035 N N . GLY A 1 393 ? 6.977 -3.424 -30.032 1.00 93.94 393 GLY A N 1
ATOM 3036 C CA . GLY A 1 393 ? 6.468 -2.078 -30.278 1.00 93.94 393 GLY A CA 1
ATOM 3037 C C . GLY A 1 393 ? 6.933 -1.038 -29.258 1.00 93.94 393 GLY A C 1
ATOM 3038 O O . GLY A 1 393 ? 6.829 0.153 -29.532 1.00 93.94 393 GLY A O 1
ATOM 3039 N N . TRP A 1 394 ? 7.457 -1.442 -28.099 1.00 95.31 394 TRP A N 1
ATOM 3040 C CA . TRP A 1 394 ? 7.976 -0.512 -27.093 1.00 95.31 394 TRP A CA 1
ATOM 3041 C C . TRP A 1 394 ? 9.435 -0.148 -27.350 1.00 95.31 394 TRP A C 1
ATOM 3043 O O . TRP A 1 394 ? 10.293 -1.024 -27.466 1.00 95.31 394 TRP A O 1
ATOM 3053 N N . LYS A 1 395 ? 9.719 1.157 -27.411 1.00 97.44 395 LYS A N 1
ATOM 3054 C CA . LYS A 1 395 ? 11.032 1.694 -27.778 1.00 97.44 395 LYS A CA 1
ATOM 3055 C C . LYS A 1 395 ? 11.520 2.752 -26.803 1.00 97.44 395 LYS A C 1
ATOM 3057 O O . LYS A 1 395 ? 10.826 3.725 -26.521 1.00 97.44 395 LYS A O 1
ATOM 3062 N N . ILE A 1 396 ? 12.739 2.569 -26.317 1.00 97.88 396 ILE A N 1
ATOM 3063 C CA . ILE A 1 396 ? 13.505 3.510 -25.512 1.00 97.88 396 ILE A CA 1
ATOM 3064 C C . ILE A 1 396 ? 14.009 4.608 -26.435 1.00 97.88 396 ILE A C 1
ATOM 3066 O O . ILE A 1 396 ? 14.753 4.345 -27.374 1.00 97.88 396 ILE A O 1
ATOM 3070 N N . TYR A 1 397 ? 13.613 5.843 -26.164 1.00 98.00 397 TYR A N 1
ATOM 3071 C CA . TYR A 1 397 ? 14.106 7.004 -26.906 1.00 98.00 397 TYR A CA 1
ATOM 3072 C C . TYR A 1 397 ? 15.087 7.834 -26.069 1.00 98.00 397 TYR A C 1
ATOM 3074 O O . TYR A 1 397 ? 15.750 8.738 -26.576 1.00 98.00 397 TYR A O 1
ATOM 3082 N N . ARG A 1 398 ? 15.194 7.548 -24.768 1.00 98.06 398 ARG A N 1
ATOM 3083 C CA . ARG A 1 398 ? 16.123 8.231 -23.874 1.00 98.06 398 ARG A CA 1
ATOM 3084 C C . ARG A 1 398 ? 16.557 7.306 -22.754 1.00 98.06 398 ARG A C 1
ATOM 3086 O O . ARG A 1 398 ? 15.712 6.785 -22.039 1.00 98.06 398 ARG A O 1
ATOM 3093 N N . GLU A 1 399 ? 17.855 7.194 -22.529 1.00 97.62 399 GLU A N 1
ATOM 3094 C CA . GLU A 1 399 ? 18.425 6.386 -21.454 1.00 97.62 399 GLU A CA 1
ATOM 3095 C C . GLU A 1 399 ? 19.576 7.122 -20.766 1.00 97.62 399 GLU A C 1
ATOM 3097 O O . GLU A 1 399 ? 20.367 7.829 -21.394 1.00 97.62 399 GLU A O 1
ATOM 3102 N N . ARG A 1 400 ? 19.653 6.984 -19.444 1.00 97.38 400 ARG A N 1
ATOM 3103 C CA . ARG A 1 400 ? 20.759 7.450 -18.611 1.00 97.38 400 ARG A CA 1
ATOM 3104 C C . ARG A 1 400 ? 21.263 6.273 -17.797 1.00 97.38 400 ARG A C 1
ATOM 3106 O O . ARG A 1 400 ? 20.534 5.767 -16.946 1.00 97.38 400 ARG A O 1
ATOM 3113 N N . ALA A 1 401 ? 22.501 5.879 -18.048 1.00 94.25 401 ALA A N 1
ATOM 3114 C CA . ALA A 1 401 ? 23.158 4.804 -17.331 1.00 94.25 401 ALA A CA 1
ATOM 3115 C C . ALA A 1 401 ? 24.137 5.366 -16.298 1.00 94.25 401 ALA A C 1
ATOM 3117 O O . ALA A 1 401 ? 24.895 6.300 -16.571 1.00 94.25 401 ALA A O 1
ATOM 3118 N N . TYR A 1 402 ? 24.118 4.762 -15.119 1.00 93.44 402 TYR A N 1
ATOM 3119 C CA . TYR A 1 402 ? 25.046 4.994 -14.025 1.00 93.44 402 TYR A CA 1
ATOM 3120 C C . TYR A 1 402 ? 25.658 3.647 -13.658 1.00 93.44 402 TYR A C 1
ATOM 3122 O O . TYR A 1 402 ? 24.946 2.652 -13.577 1.00 93.44 402 TYR A O 1
ATOM 3130 N N . THR A 1 403 ? 26.961 3.597 -13.417 1.00 88.50 403 THR A N 1
ATOM 3131 C CA . THR A 1 403 ? 27.653 2.378 -12.985 1.00 88.50 403 THR A CA 1
ATOM 3132 C C . THR A 1 403 ? 28.600 2.712 -11.850 1.00 88.50 403 THR A C 1
ATOM 3134 O O . THR A 1 403 ? 29.400 3.640 -11.951 1.00 88.50 403 THR A O 1
ATOM 3137 N N . MET A 1 404 ? 28.532 1.952 -10.769 1.00 85.56 404 MET A N 1
ATOM 3138 C CA . MET A 1 404 ? 29.426 2.103 -9.629 1.00 85.56 404 MET A CA 1
ATOM 3139 C C . MET A 1 404 ? 30.052 0.746 -9.313 1.00 85.56 404 MET A C 1
ATOM 3141 O O . MET A 1 404 ? 29.334 -0.260 -9.346 1.00 85.56 404 MET A O 1
ATOM 3145 N N . PRO A 1 405 ? 31.359 0.679 -9.008 1.00 79.12 405 PRO A N 1
ATOM 3146 C CA . PRO A 1 405 ? 31.946 -0.546 -8.482 1.00 79.12 405 PRO A CA 1
ATOM 3147 C C . PRO A 1 405 ? 31.205 -0.944 -7.197 1.00 79.12 405 PRO A C 1
ATOM 3149 O O . PRO A 1 405 ? 30.871 -0.094 -6.370 1.00 79.12 405 PRO A O 1
ATOM 3152 N N . GLY A 1 406 ? 30.877 -2.229 -7.076 1.00 65.81 406 GLY A N 1
ATOM 3153 C CA . GLY A 1 406 ? 30.267 -2.783 -5.873 1.00 65.81 406 GLY A CA 1
ATOM 3154 C C . GLY A 1 406 ? 31.311 -2.842 -4.761 1.00 65.81 406 GLY A C 1
ATOM 3155 O O . GLY A 1 406 ? 32.437 -3.261 -5.024 1.00 65.81 406 GLY A O 1
ATOM 3156 N N . LEU A 1 407 ? 30.939 -2.378 -3.564 1.00 51.94 407 LEU A N 1
ATOM 3157 C CA . LEU A 1 407 ? 31.737 -2.498 -2.336 1.00 51.94 407 LEU A CA 1
ATOM 3158 C C . LEU A 1 407 ? 32.088 -3.953 -2.011 1.00 51.94 407 LEU A C 1
ATOM 3160 O O . LEU A 1 407 ? 31.204 -4.824 -2.201 1.00 51.94 407 LEU A O 1
#

Nearest PDB structures (foldseek):
  6uae-assembly4_D  TM=7.979E-01  e=4.369E-07  Comamonas testosteroni
  3lza-assembly2_C  TM=7.263E-01  e=3.664E-07  Shewanella denitrificans OS217
  1ogz-assembly1_A-2  TM=7.325E-01  e=7.408E-07  Comamonas testosteroni
  6bjt-assembly1_B  TM=6.878E-01  e=2.099E-05  Pseudomonas sp. EGD-AKN5
  3h51-assembly1_B  TM=6.211E-01  e=1.980E-05  Xanthomonas campestris pv. campestris

Organism: NCBI:txid1043627

Radius of gyration: 26.54 Å; Cα contacts (8 Å, |Δi|>4): 805; chains: 1; bounding box: 70×50×68 Å

Mean predicted aligned error: 12.21 Å

pLDDT: mean 84.19, std 14.26, range [33.78, 98.44]

Solvent-accessible surface area (backbone atoms only — not comparable to full-atom values): 21807 Å² total; per-residue (Å²): 130,62,75,65,45,29,38,19,37,33,22,40,50,48,54,67,55,37,41,70,63,29,44,53,53,53,51,48,52,48,51,53,33,46,76,74,59,33,79,43,75,42,57,20,41,51,45,43,34,32,90,51,88,92,40,72,48,42,61,57,34,59,66,49,43,59,60,53,55,28,53,77,46,75,50,84,85,89,79,81,70,77,80,68,58,64,70,51,72,50,73,44,100,87,44,52,77,48,80,51,60,68,76,89,57,80,94,78,43,65,87,64,94,83,64,80,79,66,40,83,54,96,30,30,31,73,49,52,41,70,45,72,77,43,69,63,58,55,51,51,35,45,75,54,55,31,46,34,37,36,26,28,11,67,56,41,46,56,73,63,41,72,69,43,42,72,76,34,78,54,49,50,53,55,45,54,61,49,43,47,42,48,53,11,47,81,64,34,14,29,29,37,38,11,13,22,19,11,48,74,83,41,88,83,20,43,48,99,86,68,53,37,32,43,24,53,19,26,37,20,39,27,95,71,37,77,41,64,64,44,58,29,44,36,48,74,34,78,35,79,37,56,59,48,50,30,57,68,49,40,66,62,66,59,60,50,45,30,60,59,33,45,55,55,49,50,50,54,49,54,52,52,46,36,52,19,41,65,70,64,34,56,68,64,52,49,56,40,46,28,71,74,14,31,43,29,40,64,71,79,72,43,74,37,61,31,39,67,52,40,49,55,50,51,47,52,50,46,68,56,33,73,55,37,35,61,78,46,77,49,75,82,46,73,57,98,49,36,39,33,36,38,31,41,32,38,31,39,37,78,48,68,37,76,95,75,74,44,52,52,71,42,84,44,48,27,42,33,38,41,41,36,32,42,47,80,73,45,86,77,77,87,68,41,63,79,50,72,71,50,54,59,18,40,23,32,42,35,36,40,37,40,66,43,78,52,131

InterPro domains:
  IPR003010 Carbon-nitrogen hydrolase [PF00795] (6-250)
  IPR003010 Carbon-nitrogen hydrolase [PS50263] (5-243)
  IPR032710 NTF2-like domain superfamily [SSF54427] (272-379)
  IPR036526 Carbon-nitrogen hydrolase superfamily [G3DSA:3.60.110.10] (2-262)
  IPR036526 Carbon-nitrogen hydrolase superfamily [SSF56317] (2-250)
  IPR050345 Aliphatic Amidase/Beta-Ureidopropionase [PTHR43674] (6-250)